Protein AF-A0A194XSL0-F1 (afdb_monomer)

Radius of gyration: 31.59 Å; Cα contacts (8 Å, |Δi|>4): 850; chains: 1; bounding box: 76×61×97 Å

Sequence (597 aa):
MVKGILQARKWPVASLNDVREFFGLKRYEKMEEVNSDPEIADLLRKLYHDPDMIELYPGLLVEDPKPAMSPGHGACLNFTLGRAVLSDAITLVRSDRFSTIDYTPATLTNWGFDEIRADPKTLGGSMFYKLIQRVPGWFQFNSIHVMQPFYTKNTNEKIAKDLGTLPLYTTADPAPPSAPIPVTKNTTVRSIFKDPAHFAETVGFILAGLFPIEKRDFSAYMLAGDSALQTAQRNLVGDILYGSDELKTTLTSFLTTYGSECLIGETLSMANNLDQIDIMRDLVQTLSPNSLSTHVVKTDFACHSFAIPVSTRLIADLWNLDMQTPENPDGAISMIDIRTALTNLRAGLFASADTATIWNHRRLAQEGATLLTETTDIQVNNVLRDNYHVGWTESLVRPFSGEVSDLCWINAVGAISVTEGAFGEILHFFLQPENAQYWANAQDLAAAKNPESDKTIREYVLEAQRLTTSFSLPRACIADVTIDGQCFKRGDTLLLLLGPASRDADFVPEPMAFKPGRPKEAYAQFGWGAHECLGREIAIMFCVELIKLVAGLKNLRPAPGDMGEFKSIVVGQQKNCLSEDWSKLTLDPTNDLEIAL

Solvent-accessible surface area (backbone atoms only — not comparable to full-atom values): 32974 Å² total; per-residue (Å²): 109,69,70,57,55,59,46,38,67,72,63,71,54,60,27,36,32,55,54,21,45,74,74,72,42,81,62,54,89,43,47,57,71,41,19,77,52,68,70,59,19,52,50,44,51,74,78,27,91,45,51,69,64,31,46,32,73,67,36,67,73,57,36,45,54,44,79,80,49,87,90,58,92,66,76,41,47,24,68,63,61,44,51,52,54,51,51,49,52,51,47,50,52,71,68,32,53,64,72,67,69,49,67,37,44,88,74,44,36,63,67,50,42,59,72,71,55,66,43,62,88,45,80,74,32,55,61,48,49,61,51,52,38,74,47,74,47,35,50,63,62,41,30,45,50,55,56,46,68,91,49,55,58,71,54,40,52,49,51,26,51,76,69,70,47,42,62,74,38,42,87,71,75,75,47,81,57,80,75,59,46,77,40,40,51,41,71,51,50,56,50,46,50,71,31,61,84,35,32,34,64,47,54,26,62,44,56,41,62,58,34,50,82,80,57,62,83,50,69,62,40,45,62,27,43,88,50,73,58,10,52,52,46,44,48,52,56,47,46,62,60,63,68,48,76,57,50,61,55,53,49,54,51,45,50,53,51,54,36,49,51,37,44,59,70,42,46,43,76,68,57,98,97,40,73,48,67,43,61,59,56,70,60,55,66,74,69,59,94,62,60,90,76,48,95,73,76,88,63,78,68,72,54,56,20,29,39,57,50,46,51,48,50,52,40,29,66,69,39,53,44,37,47,39,40,95,92,34,76,82,31,80,37,47,62,67,56,51,49,51,23,40,52,28,32,38,29,39,62,64,41,75,75,17,46,49,51,37,54,60,29,33,52,43,14,44,55,21,49,50,53,48,31,64,41,15,42,55,49,56,47,48,43,70,70,66,70,50,86,64,68,61,55,55,73,57,41,72,82,38,81,87,50,40,35,53,53,25,53,57,55,35,34,72,49,56,48,56,45,50,27,48,35,48,48,34,50,54,53,33,70,34,82,93,29,41,68,60,35,54,50,46,27,54,33,46,71,63,75,42,75,70,33,53,52,51,45,45,24,43,49,54,36,40,37,37,72,59,40,60,52,66,47,71,32,36,26,70,36,68,47,71,53,96,86,46,78,46,45,56,75,40,41,34,32,36,31,22,19,52,26,25,39,24,64,94,80,26,77,67,39,87,57,90,54,59,72,64,61,77,84,48,52,31,82,42,57,51,65,91,70,32,48,87,57,48,67,59,46,50,49,52,38,40,47,54,49,38,56,57,40,69,45,84,86,73,70,72,50,81,65,77,82,38,57,86,51,64,50,71,60,91,93,42,55,30,26,41,45,96,84,67,83,42,31,14,84,38,66,45,46,69,40,53,38,74,131

Structure (mmCIF, N/CA/C/O backbone):
data_AF-A0A194XSL0-F1
#
_entry.id   AF-A0A194XSL0-F1
#
loop_
_atom_site.group_PDB
_atom_site.id
_atom_site.type_symbol
_atom_site.label_atom_id
_atom_site.label_alt_id
_atom_site.label_comp_id
_atom_site.label_asym_id
_atom_site.label_entity_id
_atom_site.label_seq_id
_atom_site.pdbx_PDB_ins_code
_atom_site.Cartn_x
_atom_site.Cartn_y
_atom_site.Cartn_z
_atom_site.occupancy
_atom_site.B_iso_or_equiv
_atom_site.auth_seq_id
_atom_site.auth_comp_id
_atom_site.auth_asym_id
_atom_site.auth_atom_id
_atom_site.pdbx_PDB_model_num
ATOM 1 N N . MET A 1 1 ? 25.928 1.745 -58.690 1.00 55.47 1 MET A N 1
ATOM 2 C CA . MET A 1 1 ? 27.142 2.559 -58.456 1.00 55.47 1 MET A CA 1
ATOM 3 C C . MET A 1 1 ? 27.356 3.632 -59.535 1.00 55.47 1 MET A C 1
ATOM 5 O O . MET A 1 1 ? 27.179 4.800 -59.224 1.00 55.47 1 MET A O 1
ATOM 9 N N . VAL A 1 2 ? 27.603 3.285 -60.810 1.00 66.06 2 VAL A N 1
ATOM 10 C CA . VAL A 1 2 ? 27.949 4.254 -61.889 1.00 66.06 2 VAL A CA 1
ATOM 11 C C . VAL A 1 2 ? 26.926 5.385 -62.109 1.00 66.06 2 VAL A C 1
ATOM 13 O O . VAL A 1 2 ? 27.317 6.540 -62.239 1.00 66.06 2 VAL A O 1
ATOM 16 N N . LYS A 1 3 ? 25.611 5.108 -62.100 1.00 69.31 3 LYS A N 1
ATOM 17 C CA . LYS A 1 3 ? 24.584 6.170 -62.210 1.00 69.31 3 LYS A CA 1
ATOM 18 C C . LYS A 1 3 ? 24.645 7.182 -61.055 1.00 69.31 3 LYS A C 1
ATOM 20 O O . LYS A 1 3 ? 24.447 8.366 -61.294 1.00 69.31 3 LYS A O 1
ATOM 25 N N . GLY A 1 4 ? 24.950 6.723 -59.838 1.00 65.94 4 GLY A N 1
ATOM 26 C CA . GLY A 1 4 ? 25.113 7.584 -58.663 1.00 65.94 4 GLY A CA 1
ATOM 27 C C . GLY A 1 4 ? 26.354 8.469 -58.769 1.00 65.94 4 GLY A C 1
ATOM 28 O O . GLY A 1 4 ? 26.262 9.663 -58.521 1.00 65.94 4 GLY A O 1
ATOM 29 N N . ILE A 1 5 ? 27.469 7.911 -59.251 1.00 68.75 5 ILE A N 1
ATOM 30 C CA . ILE A 1 5 ? 28.709 8.649 -59.550 1.00 68.75 5 ILE A CA 1
ATOM 31 C C . ILE A 1 5 ? 28.450 9.763 -60.575 1.00 68.75 5 ILE A C 1
ATOM 33 O O . ILE A 1 5 ? 28.768 10.927 -60.343 1.00 68.75 5 ILE A O 1
ATOM 37 N N . LEU A 1 6 ? 27.811 9.427 -61.701 1.00 78.06 6 LEU A N 1
ATOM 38 C CA . LEU A 1 6 ? 27.491 10.404 -62.746 1.00 78.06 6 LEU A CA 1
ATOM 39 C C . LEU A 1 6 ? 26.524 11.489 -62.255 1.00 78.06 6 LEU A C 1
ATOM 41 O O . LEU A 1 6 ? 26.623 12.632 -62.696 1.00 78.06 6 LEU A O 1
ATOM 45 N N . GLN A 1 7 ? 25.596 11.150 -61.358 1.00 76.88 7 GLN A N 1
ATOM 46 C CA . GLN A 1 7 ? 24.665 12.112 -60.777 1.00 76.88 7 GLN A CA 1
ATOM 47 C C . GLN A 1 7 ? 25.346 13.031 -59.754 1.00 76.88 7 GLN A C 1
ATOM 49 O O . GLN A 1 7 ? 25.138 14.239 -59.810 1.00 76.88 7 GLN A O 1
ATOM 54 N N . ALA A 1 8 ? 26.199 12.490 -58.879 1.00 76.56 8 ALA A N 1
ATOM 55 C CA . ALA A 1 8 ? 26.961 13.261 -57.897 1.00 76.56 8 ALA A CA 1
ATOM 56 C C . ALA A 1 8 ? 27.855 14.313 -58.572 1.00 76.56 8 ALA A C 1
ATOM 58 O O . ALA A 1 8 ? 27.859 15.473 -58.167 1.00 76.56 8 ALA A O 1
ATOM 59 N N . ARG A 1 9 ? 28.515 13.937 -59.677 1.00 79.94 9 ARG A N 1
ATOM 60 C CA . ARG A 1 9 ? 29.318 14.854 -60.505 1.00 79.94 9 ARG A CA 1
ATOM 61 C C . ARG A 1 9 ? 28.490 15.958 -61.169 1.00 79.94 9 ARG A C 1
ATOM 63 O O . ARG A 1 9 ? 28.987 17.062 -61.350 1.00 79.94 9 ARG A O 1
ATOM 70 N N . LYS A 1 10 ? 27.237 15.673 -61.547 1.00 85.56 10 LYS A N 1
ATOM 71 C CA . LYS A 1 10 ? 26.308 16.677 -62.103 1.00 85.56 10 LYS A CA 1
ATOM 72 C C . LYS A 1 10 ? 25.763 17.639 -61.047 1.00 85.56 10 LYS A C 1
ATOM 74 O O . LYS A 1 10 ? 25.388 18.750 -61.403 1.00 85.56 10 LYS A O 1
ATOM 79 N N . TRP A 1 11 ? 25.653 17.195 -59.796 1.00 83.31 11 TRP A N 1
ATOM 80 C CA . TRP A 1 11 ? 25.104 17.949 -58.660 1.00 83.31 11 TRP A CA 1
ATOM 81 C C . TRP A 1 11 ? 26.171 18.612 -57.779 1.00 83.31 11 TRP A C 1
ATOM 83 O O . TRP A 1 11 ? 25.864 19.022 -56.664 1.00 83.31 11 TRP A O 1
ATOM 93 N N . PRO A 1 12 ? 27.372 18.828 -58.331 1.00 82.19 12 PRO A N 1
ATOM 94 C CA . PRO A 1 12 ? 28.637 18.999 -57.593 1.00 82.19 12 PRO A CA 1
ATOM 95 C C . PRO A 1 12 ? 28.591 18.598 -56.107 1.00 82.19 12 PRO A C 1
ATOM 97 O O . PRO A 1 12 ? 28.786 19.422 -55.217 1.00 82.19 12 PRO A O 1
ATOM 100 N N . VAL A 1 13 ? 28.287 17.327 -55.831 1.00 84.88 13 VAL A N 1
ATOM 101 C CA . VAL A 1 13 ? 28.212 16.832 -54.448 1.00 84.88 13 VAL A CA 1
ATOM 102 C C . VAL A 1 13 ? 29.624 16.733 -53.868 1.00 84.88 13 VAL A C 1
ATOM 104 O O . VAL A 1 13 ? 30.552 16.342 -54.574 1.00 84.88 13 VAL A O 1
ATOM 107 N N . ALA A 1 14 ? 29.764 17.062 -52.583 1.00 90.19 14 ALA A N 1
ATOM 108 C CA . ALA A 1 14 ? 31.002 16.929 -51.820 1.00 90.19 14 ALA A CA 1
ATOM 109 C C . ALA A 1 14 ? 31.609 15.509 -51.906 1.00 90.19 14 ALA A C 1
ATOM 111 O O . ALA A 1 14 ? 30.884 14.521 -52.090 1.00 90.19 14 ALA A O 1
ATOM 112 N N . SER A 1 15 ? 32.932 15.398 -51.753 1.00 92.69 15 SER A N 1
ATOM 113 C CA . SER A 1 15 ? 33.601 14.097 -51.617 1.00 92.69 15 SER A CA 1
ATOM 114 C C . SER A 1 15 ? 33.305 13.457 -50.254 1.00 92.69 15 SER A C 1
ATOM 116 O O . SER A 1 15 ? 32.777 14.100 -49.339 1.00 92.69 15 SER A O 1
ATOM 118 N N . LEU A 1 16 ? 33.664 12.181 -50.092 1.00 94.19 16 LEU A N 1
ATOM 119 C CA . LEU A 1 16 ? 33.606 11.516 -48.790 1.00 94.19 16 LEU A CA 1
ATOM 120 C C . LEU A 1 16 ? 34.434 12.280 -47.739 1.00 94.19 16 LEU A C 1
ATOM 122 O O . LEU A 1 16 ? 33.944 12.522 -46.637 1.00 94.19 16 LEU A O 1
ATOM 126 N N . ASN A 1 17 ? 35.658 12.695 -48.080 1.00 95.62 17 ASN A N 1
ATOM 127 C CA . ASN A 1 17 ? 36.547 13.390 -47.148 1.00 95.62 17 ASN A CA 1
ATOM 128 C C . ASN A 1 17 ? 36.069 14.804 -46.796 1.00 95.62 17 ASN A C 1
ATOM 130 O O . ASN A 1 17 ? 36.204 15.203 -45.641 1.00 95.62 17 ASN A O 1
ATOM 134 N N . ASP A 1 18 ? 35.434 15.519 -47.726 1.00 94.25 18 ASP A N 1
ATOM 135 C CA . ASP A 1 18 ? 34.852 16.837 -47.436 1.00 94.25 18 ASP 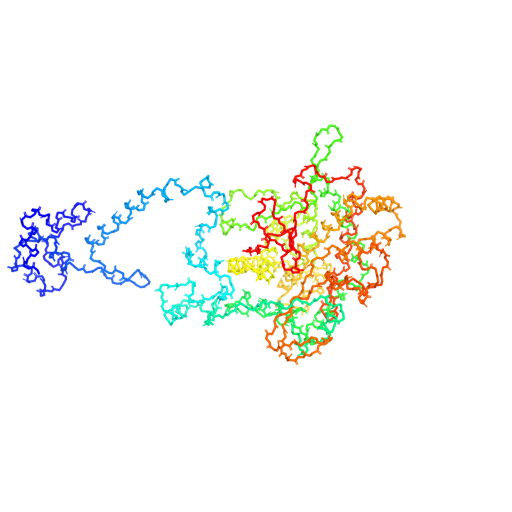A CA 1
ATOM 136 C C . ASP A 1 18 ? 33.716 16.736 -46.409 1.00 94.25 18 ASP A C 1
ATOM 138 O O . ASP A 1 18 ? 33.627 17.543 -45.485 1.00 94.25 18 ASP A O 1
ATOM 142 N N . VAL A 1 19 ? 32.863 15.710 -46.522 1.00 93.50 19 VAL A N 1
ATOM 143 C CA . VAL A 1 19 ? 31.794 15.465 -45.540 1.00 93.50 19 VAL A CA 1
ATOM 144 C C . VAL A 1 19 ? 32.367 15.030 -44.193 1.00 93.50 19 VAL A C 1
ATOM 146 O O . VAL A 1 19 ? 31.884 15.466 -43.147 1.00 93.50 19 VAL A O 1
ATOM 149 N N . ARG A 1 20 ? 33.411 14.195 -44.192 1.00 94.75 20 ARG A N 1
ATOM 150 C CA . ARG A 1 20 ? 34.103 13.798 -42.959 1.00 94.75 20 ARG A CA 1
ATOM 151 C C . ARG A 1 20 ? 34.674 15.004 -42.230 1.00 94.75 20 ARG A C 1
ATOM 153 O O . ARG A 1 20 ? 34.388 15.172 -41.047 1.00 94.75 20 ARG A O 1
ATOM 160 N N . GLU A 1 21 ? 35.407 15.857 -42.937 1.00 95.12 21 GLU A N 1
ATOM 161 C CA . GLU A 1 21 ? 35.976 17.083 -42.381 1.00 95.12 21 GLU A CA 1
ATOM 162 C C . GLU A 1 21 ? 34.888 18.020 -41.847 1.00 95.12 21 GLU A C 1
ATOM 164 O O . GLU A 1 21 ? 34.996 18.488 -40.714 1.00 95.12 21 GLU A O 1
ATOM 169 N N . PHE A 1 22 ? 33.798 18.217 -42.597 1.00 93.06 22 PHE A N 1
ATOM 170 C CA . PHE A 1 22 ? 32.654 19.019 -42.153 1.00 93.06 22 PHE A CA 1
ATOM 171 C C . PHE A 1 22 ? 32.089 18.547 -40.802 1.00 93.06 22 PHE A C 1
ATOM 173 O O . PHE A 1 22 ? 31.761 19.362 -39.941 1.00 93.06 22 PHE A O 1
ATOM 180 N N . PHE A 1 23 ? 32.018 17.232 -40.578 1.00 91.94 23 PHE A N 1
ATOM 181 C CA . PHE A 1 23 ? 31.560 16.649 -39.312 1.00 91.94 23 PHE A CA 1
ATOM 182 C C . PHE A 1 23 ? 32.660 16.494 -38.240 1.00 91.94 23 PHE A C 1
ATOM 184 O O . PHE A 1 23 ? 32.401 15.911 -37.175 1.00 91.94 23 PHE A O 1
ATOM 191 N N . GLY A 1 24 ? 33.868 17.011 -38.491 1.00 92.69 24 GLY A N 1
ATOM 192 C CA . GLY A 1 24 ? 35.023 16.937 -37.592 1.00 92.69 24 GLY A CA 1
ATOM 193 C C . GLY A 1 24 ? 35.661 15.547 -37.498 1.00 92.69 24 GLY A C 1
ATOM 194 O O . GLY A 1 24 ? 36.322 15.238 -36.508 1.00 92.69 24 GLY A O 1
ATOM 195 N N . LEU A 1 25 ? 35.427 14.681 -38.484 1.00 94.19 25 LEU A N 1
ATOM 196 C CA . LEU A 1 25 ? 36.061 13.369 -38.595 1.00 94.19 25 LEU A CA 1
ATOM 197 C C . LEU A 1 25 ? 37.416 13.485 -39.307 1.00 94.19 25 LEU A C 1
ATOM 199 O O . LEU A 1 25 ? 37.622 14.358 -40.149 1.00 94.19 25 LEU A O 1
ATOM 203 N N . LYS A 1 26 ? 38.334 12.557 -39.006 1.00 95.25 26 LYS A N 1
ATOM 204 C CA . LYS A 1 26 ? 39.636 12.469 -39.685 1.00 95.25 26 LYS A CA 1
ATOM 205 C C . LYS A 1 26 ? 39.423 12.232 -41.186 1.00 95.25 26 LYS A C 1
ATOM 207 O O . LYS A 1 26 ? 38.754 11.260 -41.551 1.00 95.25 26 LYS A O 1
ATOM 212 N N . ARG A 1 27 ? 40.026 13.062 -42.044 1.00 96.50 27 ARG A N 1
ATOM 213 C CA . ARG A 1 27 ? 40.153 12.759 -43.480 1.00 96.50 27 ARG A CA 1
ATOM 214 C C . ARG A 1 27 ? 40.929 11.453 -43.652 1.00 96.50 27 ARG A C 1
ATOM 216 O O . ARG A 1 27 ? 41.859 11.173 -42.897 1.00 96.50 27 ARG A O 1
ATOM 223 N N . TYR A 1 28 ? 40.521 10.642 -44.613 1.00 96.81 28 TYR A N 1
ATOM 224 C CA . TYR A 1 28 ? 41.255 9.442 -44.973 1.00 96.81 28 TYR A CA 1
ATOM 225 C C . TYR A 1 28 ? 42.454 9.797 -45.833 1.00 96.81 28 TYR A C 1
ATOM 227 O O . TYR A 1 28 ? 42.310 10.500 -46.828 1.00 96.81 28 TYR A O 1
ATOM 235 N N . GLU A 1 29 ? 43.620 9.284 -45.455 1.00 96.12 29 GLU A N 1
ATOM 236 C CA . GLU A 1 29 ? 44.873 9.516 -46.184 1.00 96.12 29 GLU A CA 1
ATOM 237 C C . GLU A 1 29 ? 45.229 8.339 -47.103 1.00 96.12 29 GLU A C 1
ATOM 239 O O . GLU A 1 29 ? 46.071 8.463 -47.990 1.00 96.12 29 GLU A O 1
ATOM 244 N N . LYS A 1 30 ? 44.604 7.173 -46.888 1.00 95.62 30 LYS A N 1
ATOM 245 C CA . LYS A 1 30 ? 44.859 5.935 -47.640 1.00 95.62 30 LYS A CA 1
ATOM 246 C C . LYS A 1 30 ? 43.563 5.166 -47.886 1.00 95.62 30 LYS A C 1
ATOM 248 O O . LYS A 1 30 ? 42.629 5.266 -47.093 1.00 95.62 30 LYS A O 1
ATOM 253 N N . MET A 1 31 ? 43.525 4.358 -48.949 1.00 95.06 31 MET A N 1
ATOM 254 C CA . MET A 1 31 ? 42.348 3.540 -49.295 1.00 95.06 31 MET A CA 1
ATOM 255 C C . MET A 1 31 ? 42.035 2.494 -48.220 1.00 95.06 31 MET A C 1
ATOM 257 O O . MET A 1 31 ? 40.873 2.219 -47.950 1.00 95.06 31 MET A O 1
ATOM 261 N N . GLU A 1 32 ? 43.067 1.981 -47.558 1.00 95.06 32 GLU A N 1
ATOM 262 C CA . GLU A 1 32 ? 42.975 1.021 -46.456 1.00 95.06 32 GLU A CA 1
ATOM 263 C C . GLU A 1 32 ? 42.352 1.619 -45.188 1.00 95.06 32 GLU A C 1
ATOM 265 O O . GLU A 1 32 ? 41.888 0.884 -44.323 1.00 95.06 32 GLU A O 1
ATOM 270 N N . GLU A 1 33 ? 42.347 2.951 -45.049 1.00 94.50 33 GLU A N 1
ATOM 271 C CA . GLU A 1 33 ? 41.615 3.606 -43.960 1.00 94.50 33 GLU A CA 1
ATOM 272 C C . GLU A 1 33 ? 40.117 3.723 -44.280 1.00 94.50 33 GLU A C 1
ATOM 274 O O . GLU A 1 33 ? 39.304 3.798 -43.358 1.00 94.50 33 GLU A O 1
ATOM 279 N N . VAL A 1 34 ? 39.752 3.733 -45.570 1.00 94.88 34 VAL A N 1
ATOM 280 C CA . VAL A 1 34 ? 38.354 3.737 -46.024 1.00 94.88 34 VAL A CA 1
ATOM 281 C C . VAL A 1 34 ? 37.739 2.357 -45.809 1.00 94.88 34 VAL A C 1
ATOM 283 O O . VAL A 1 34 ? 36.650 2.269 -45.249 1.00 94.88 34 VAL A O 1
ATOM 286 N N . ASN A 1 35 ? 38.429 1.293 -46.231 1.00 95.44 35 ASN A N 1
ATOM 287 C CA . ASN A 1 35 ? 38.009 -0.088 -46.014 1.00 95.44 35 ASN A CA 1
ATOM 288 C C . ASN A 1 35 ? 39.221 -0.991 -45.753 1.00 95.44 35 ASN A C 1
ATOM 290 O O . ASN A 1 35 ? 40.193 -0.959 -46.510 1.00 95.44 35 ASN A O 1
ATOM 294 N N . SER A 1 36 ? 39.155 -1.794 -44.695 1.00 94.50 36 SER A N 1
ATOM 295 C CA . SER A 1 36 ? 40.239 -2.686 -44.276 1.00 94.50 36 SER A CA 1
ATOM 296 C C . SER A 1 36 ? 40.377 -3.952 -45.129 1.00 94.50 36 SER A C 1
ATOM 298 O O . SER A 1 36 ? 41.415 -4.613 -45.044 1.00 94.50 36 SER A O 1
ATOM 300 N N . ASP A 1 37 ? 39.390 -4.286 -45.968 1.00 95.69 37 ASP A N 1
ATOM 301 C CA . ASP A 1 37 ? 39.471 -5.369 -46.951 1.00 95.69 37 ASP A CA 1
ATOM 302 C C . ASP A 1 37 ? 40.433 -4.984 -48.097 1.00 95.69 37 ASP A C 1
ATOM 304 O O . ASP A 1 37 ? 40.153 -4.046 -48.860 1.00 95.69 37 ASP A O 1
ATOM 308 N N . PRO A 1 38 ? 41.556 -5.714 -48.273 1.00 95.44 38 PRO A N 1
ATOM 309 C CA . PRO A 1 38 ? 42.532 -5.420 -49.317 1.00 95.44 38 PRO A CA 1
ATOM 310 C C . PRO A 1 38 ? 41.945 -5.432 -50.734 1.00 95.44 38 PRO A C 1
ATOM 312 O O . PRO A 1 38 ? 42.386 -4.651 -51.577 1.00 95.44 38 PRO A O 1
ATOM 315 N N . GLU A 1 39 ? 40.945 -6.277 -51.014 1.00 96.19 39 GLU A N 1
ATOM 316 C CA . GLU A 1 39 ? 40.326 -6.343 -52.341 1.00 96.19 39 GLU A CA 1
ATOM 317 C C . GLU A 1 39 ? 39.527 -5.070 -52.646 1.00 96.19 39 GLU A C 1
ATOM 319 O O . GLU A 1 39 ? 39.600 -4.529 -53.756 1.00 96.19 39 GLU A O 1
ATOM 324 N N . ILE A 1 40 ? 38.799 -4.551 -51.653 1.00 94.00 40 ILE A N 1
ATOM 325 C CA . ILE A 1 40 ? 38.014 -3.318 -51.779 1.00 94.00 40 ILE A CA 1
ATOM 326 C C . ILE A 1 40 ? 38.946 -2.108 -51.892 1.00 94.00 40 ILE A C 1
ATOM 328 O O . ILE A 1 40 ? 38.751 -1.272 -52.780 1.00 94.00 40 ILE A O 1
ATOM 332 N N . ALA A 1 41 ? 39.987 -2.027 -51.059 1.00 93.94 41 ALA A N 1
ATOM 333 C CA . ALA A 1 41 ? 40.977 -0.952 -51.118 1.00 93.94 41 ALA A CA 1
ATOM 334 C C . ALA A 1 41 ? 41.703 -0.902 -52.480 1.00 93.94 41 ALA A C 1
ATOM 336 O O . ALA A 1 41 ? 41.889 0.177 -53.055 1.00 93.94 41 ALA A O 1
ATOM 337 N N . ASP A 1 42 ? 42.048 -2.061 -53.052 1.00 94.38 42 ASP A N 1
ATOM 338 C CA . ASP A 1 42 ? 42.657 -2.162 -54.383 1.00 94.38 42 ASP A CA 1
ATOM 339 C C . ASP A 1 42 ? 41.708 -1.730 -55.507 1.00 94.38 42 ASP A C 1
ATOM 341 O O . ASP A 1 42 ? 42.133 -1.079 -56.470 1.00 94.38 42 ASP A O 1
ATOM 345 N N . LEU A 1 43 ? 40.422 -2.077 -55.410 1.00 93.38 43 LEU A N 1
ATOM 346 C CA . LEU A 1 43 ? 39.401 -1.612 -56.352 1.00 93.38 43 LEU A CA 1
ATOM 347 C C . LEU A 1 43 ? 39.211 -0.097 -56.264 1.00 93.38 43 LEU A C 1
ATOM 349 O O . LEU A 1 43 ? 39.151 0.564 -57.303 1.00 93.38 43 LEU A O 1
ATOM 353 N N . LEU A 1 44 ? 39.180 0.460 -55.051 1.00 91.94 44 LEU A N 1
ATOM 354 C CA . LEU A 1 44 ? 39.123 1.904 -54.849 1.00 91.94 44 LEU A CA 1
ATOM 355 C C . LEU A 1 44 ? 40.324 2.595 -55.480 1.00 91.94 44 LEU A C 1
ATOM 357 O O . LEU A 1 44 ? 40.110 3.544 -56.218 1.00 91.94 44 LEU A O 1
ATOM 361 N N . ARG A 1 45 ? 41.546 2.070 -55.329 1.00 91.81 45 ARG A N 1
ATOM 362 C CA . ARG A 1 45 ? 42.756 2.633 -55.960 1.00 91.81 45 ARG A CA 1
ATOM 363 C C . ARG A 1 45 ? 42.716 2.632 -57.492 1.00 91.81 45 ARG A C 1
ATOM 365 O O . ARG A 1 45 ? 43.292 3.506 -58.138 1.00 91.81 45 ARG A O 1
ATOM 372 N N . LYS A 1 46 ? 42.061 1.633 -58.093 1.00 92.12 46 LYS A N 1
ATOM 373 C CA . LYS A 1 46 ? 41.882 1.547 -59.555 1.00 92.12 46 LYS A CA 1
ATOM 374 C C . LYS A 1 46 ? 40.842 2.541 -60.071 1.00 92.12 46 LYS A C 1
ATOM 376 O O . LYS A 1 46 ? 40.963 3.002 -61.202 1.00 92.12 46 LYS A O 1
ATOM 381 N N . LEU A 1 47 ? 39.813 2.830 -59.274 1.00 90.25 47 LEU A N 1
ATOM 382 C CA . LEU A 1 47 ? 38.706 3.722 -59.641 1.00 90.25 47 LEU A CA 1
ATOM 383 C C . LEU A 1 47 ? 38.974 5.188 -59.271 1.00 90.25 47 LEU A C 1
ATOM 385 O O . LEU A 1 47 ? 38.568 6.095 -59.997 1.00 90.25 47 LEU A O 1
ATOM 389 N N . TYR A 1 48 ? 39.666 5.398 -58.158 1.00 89.25 48 TYR A N 1
ATOM 390 C CA . TYR A 1 48 ? 39.992 6.668 -57.531 1.00 89.25 48 TYR A CA 1
ATOM 391 C C . TYR A 1 48 ? 41.489 6.664 -57.229 1.00 89.25 48 TYR A C 1
ATOM 393 O O . TYR A 1 48 ? 41.986 5.799 -56.519 1.00 89.25 48 TYR A O 1
ATOM 401 N N . HIS A 1 49 ? 42.240 7.615 -57.778 1.00 87.00 49 HIS A N 1
ATOM 402 C CA . HIS A 1 49 ? 43.688 7.670 -57.545 1.00 87.00 49 HIS A CA 1
ATOM 403 C C . HIS A 1 49 ? 44.052 8.124 -56.123 1.00 87.00 49 HIS A C 1
ATOM 405 O O . HIS A 1 49 ? 45.141 7.810 -55.653 1.00 87.00 49 HIS A O 1
ATOM 411 N N . ASP A 1 50 ? 43.141 8.833 -55.452 1.00 93.38 50 ASP A N 1
ATOM 412 C CA . ASP A 1 50 ? 43.323 9.430 -54.130 1.00 93.38 50 ASP A CA 1
ATOM 413 C C . ASP A 1 50 ? 42.001 9.352 -53.332 1.00 93.38 50 ASP A C 1
ATOM 415 O O . ASP A 1 50 ? 40.937 9.494 -53.951 1.00 93.38 50 ASP A O 1
ATOM 419 N N . PRO A 1 51 ? 42.017 9.109 -52.003 1.00 93.75 51 PRO A N 1
ATOM 420 C CA . PRO A 1 51 ? 40.806 9.106 -51.176 1.00 93.75 51 PRO A CA 1
ATOM 421 C C . PRO A 1 51 ? 39.957 10.385 -51.270 1.00 93.75 51 PRO A C 1
ATOM 423 O O . PRO A 1 51 ? 38.731 10.298 -51.176 1.00 93.75 51 PRO A O 1
ATOM 426 N N . ASP A 1 52 ? 40.562 11.549 -51.534 1.00 94.25 52 ASP A N 1
ATOM 427 C CA . ASP A 1 52 ? 39.846 12.819 -51.735 1.00 94.25 52 ASP A CA 1
ATOM 428 C C . ASP A 1 52 ? 38.963 12.820 -52.995 1.00 94.25 52 ASP A C 1
ATOM 430 O O . ASP A 1 52 ? 38.044 13.629 -53.123 1.00 94.25 52 ASP A O 1
ATOM 434 N N . MET A 1 53 ? 39.199 11.890 -53.923 1.00 92.12 53 MET A N 1
ATOM 435 C CA . MET A 1 53 ? 38.426 11.759 -55.161 1.00 92.12 53 MET A CA 1
ATOM 436 C C . MET A 1 53 ? 37.194 10.858 -55.007 1.00 92.12 53 MET A C 1
ATOM 438 O O . MET A 1 53 ? 36.394 10.763 -55.942 1.00 92.12 53 MET A O 1
ATOM 442 N N . ILE A 1 54 ? 37.037 10.172 -53.869 1.00 92.56 54 ILE A N 1
ATOM 443 C CA . ILE A 1 54 ? 35.912 9.262 -53.632 1.00 92.56 54 ILE A CA 1
ATOM 444 C C . ILE A 1 54 ? 34.632 10.087 -53.477 1.00 92.56 54 ILE A C 1
ATOM 446 O O . ILE A 1 54 ? 34.487 10.869 -52.533 1.00 92.56 54 ILE A O 1
ATOM 450 N N . GLU A 1 55 ? 33.668 9.903 -54.384 1.00 91.19 55 GLU A N 1
ATOM 451 C CA . GLU A 1 55 ? 32.378 10.580 -54.252 1.00 91.19 55 GLU A CA 1
ATOM 452 C C . GLU A 1 55 ? 31.613 10.069 -53.022 1.00 91.19 55 GLU A C 1
ATOM 454 O O . GLU A 1 55 ? 31.670 8.885 -52.681 1.00 91.19 55 GLU A O 1
ATOM 459 N N . LEU A 1 56 ? 30.831 10.953 -52.394 1.00 89.44 56 LEU A N 1
ATOM 460 C CA . LEU A 1 56 ? 30.133 10.674 -51.138 1.00 89.44 56 LEU A CA 1
ATOM 461 C C . LEU A 1 56 ? 29.336 9.361 -51.144 1.00 89.44 56 LEU A C 1
ATOM 463 O O . LEU A 1 56 ? 29.530 8.518 -50.278 1.00 89.44 56 LEU A O 1
ATOM 467 N N . TYR A 1 57 ? 28.431 9.166 -52.108 1.00 86.31 57 TYR A N 1
ATOM 468 C CA . TYR A 1 57 ? 27.497 8.034 -52.067 1.00 86.31 57 TYR A CA 1
ATOM 469 C C . TYR A 1 57 ? 28.185 6.662 -52.241 1.00 86.31 57 TYR A C 1
ATOM 471 O O . TYR A 1 57 ? 27.919 5.773 -51.437 1.00 86.31 57 TYR A O 1
ATOM 479 N N . PRO A 1 58 ? 29.085 6.456 -53.228 1.00 88.00 58 PRO A N 1
ATOM 480 C CA . PRO A 1 58 ? 29.951 5.277 -53.261 1.00 88.00 58 PRO A CA 1
ATOM 481 C C . PRO A 1 58 ? 30.792 5.109 -51.996 1.00 88.00 58 PRO A C 1
ATOM 483 O O . PRO A 1 58 ? 30.838 4.003 -51.469 1.00 88.00 58 PRO A O 1
ATOM 486 N N . GLY A 1 59 ? 31.398 6.194 -51.500 1.00 91.25 59 GLY A N 1
ATOM 487 C CA . GLY A 1 59 ? 32.217 6.198 -50.289 1.00 91.25 59 GLY A CA 1
ATOM 488 C C . GLY A 1 59 ? 31.468 5.671 -49.068 1.00 91.25 59 GLY A C 1
ATOM 489 O O . GLY A 1 59 ? 31.945 4.762 -48.404 1.00 91.25 59 GLY A O 1
ATOM 490 N N . LEU A 1 60 ? 30.242 6.145 -48.832 1.00 91.25 60 LEU A N 1
ATOM 491 C CA . LEU A 1 60 ? 29.397 5.681 -47.726 1.00 91.25 60 LEU A CA 1
ATOM 492 C C . LEU A 1 60 ? 28.997 4.201 -47.828 1.00 91.25 60 LEU A C 1
ATOM 494 O O . LEU A 1 60 ? 28.649 3.610 -46.812 1.00 91.25 60 LEU A O 1
ATOM 498 N N . LEU A 1 61 ? 28.983 3.605 -49.023 1.00 89.50 61 LEU A N 1
ATOM 499 C CA . LEU A 1 61 ? 28.642 2.188 -49.198 1.00 89.50 61 LEU A CA 1
ATOM 500 C C . LEU A 1 61 ? 29.837 1.259 -48.966 1.00 89.50 61 LEU A C 1
ATOM 502 O O . LEU A 1 61 ? 29.631 0.092 -48.645 1.00 89.50 61 LEU A O 1
ATOM 506 N N . VAL A 1 62 ? 31.054 1.761 -49.177 1.00 92.25 62 VAL A N 1
ATOM 507 C CA . VAL A 1 62 ? 32.299 0.988 -49.063 1.00 92.25 62 VAL A CA 1
ATOM 508 C C . VAL A 1 62 ? 33.078 1.303 -47.791 1.00 92.25 62 VAL A C 1
ATOM 510 O O . VAL A 1 62 ? 33.976 0.546 -47.463 1.00 92.25 62 VAL A O 1
ATOM 513 N N . GLU A 1 63 ? 32.778 2.391 -47.080 1.00 94.81 63 GLU A N 1
ATOM 514 C CA . GLU A 1 63 ? 33.438 2.718 -45.813 1.00 94.81 63 GLU A CA 1
ATOM 515 C C . GLU A 1 63 ? 33.188 1.622 -44.770 1.00 94.81 63 GLU A C 1
ATOM 517 O O . GLU A 1 63 ? 32.051 1.163 -44.607 1.00 94.81 63 GLU A O 1
ATOM 522 N N . ASP A 1 64 ? 34.240 1.244 -44.043 1.00 93.31 64 ASP A N 1
ATOM 523 C CA . ASP A 1 64 ? 34.169 0.212 -43.015 1.00 93.31 64 ASP A CA 1
ATOM 524 C C . ASP A 1 64 ? 33.065 0.494 -41.983 1.00 93.31 64 ASP A C 1
ATOM 526 O O . ASP A 1 64 ? 32.957 1.609 -41.446 1.00 93.31 64 ASP A O 1
ATOM 530 N N . PRO A 1 65 ? 32.245 -0.519 -41.649 1.00 91.00 65 PRO A N 1
ATOM 531 C CA . PRO A 1 65 ? 31.317 -0.409 -40.542 1.00 91.00 65 PRO A CA 1
ATOM 532 C C . PRO A 1 65 ? 32.085 -0.327 -39.221 1.00 91.00 65 PRO A C 1
ATOM 534 O O . PRO A 1 65 ? 33.176 -0.877 -39.061 1.00 91.00 65 PRO A O 1
ATOM 537 N N . LYS A 1 66 ? 31.483 0.314 -38.217 1.00 88.06 66 LYS A N 1
ATOM 538 C CA . LYS A 1 66 ? 31.990 0.209 -36.843 1.00 88.06 66 LYS A CA 1
ATOM 539 C C . LYS A 1 66 ? 31.971 -1.256 -36.385 1.00 88.06 66 LYS A C 1
ATOM 541 O O . LYS A 1 66 ? 31.041 -1.979 -36.741 1.00 88.06 66 LYS A O 1
ATOM 546 N N . PRO A 1 67 ? 32.928 -1.695 -35.552 1.00 85.69 67 PRO A N 1
ATOM 547 C CA . PRO A 1 67 ? 32.876 -3.031 -34.977 1.00 85.69 67 PRO A CA 1
ATOM 548 C C . PRO A 1 67 ? 31.623 -3.190 -34.107 1.00 85.69 67 PRO A C 1
ATOM 550 O O . PRO A 1 67 ? 31.231 -2.274 -33.378 1.00 85.69 67 PRO A O 1
ATOM 553 N N . ALA A 1 68 ? 31.006 -4.369 -34.167 1.00 83.25 68 ALA A N 1
ATOM 554 C CA . ALA A 1 68 ? 29.883 -4.701 -33.303 1.00 83.25 68 ALA A CA 1
ATOM 555 C C . ALA A 1 68 ? 30.328 -4.755 -31.834 1.00 83.25 68 ALA A C 1
ATOM 557 O O . ALA A 1 68 ? 31.341 -5.370 -31.506 1.00 83.25 68 ALA A O 1
ATOM 558 N N . MET A 1 69 ? 29.546 -4.139 -30.944 1.00 75.62 69 MET A N 1
ATOM 559 C CA . MET A 1 69 ? 29.750 -4.193 -29.493 1.00 75.62 69 MET A CA 1
ATOM 560 C C . MET A 1 69 ? 28.564 -4.889 -28.826 1.00 75.62 69 MET A C 1
ATOM 562 O O . MET A 1 69 ? 27.416 -4.628 -29.188 1.00 75.62 69 MET A O 1
ATOM 566 N N . SER A 1 70 ? 28.841 -5.745 -27.839 1.00 67.06 70 SER A N 1
ATOM 567 C CA . SER A 1 70 ? 27.826 -6.413 -27.022 1.00 67.06 70 SER A CA 1
ATOM 568 C C . SER A 1 70 ? 28.177 -6.272 -25.534 1.00 67.06 70 SER A C 1
ATOM 570 O O . SER A 1 70 ? 29.225 -6.784 -25.135 1.00 67.06 70 SER A O 1
ATOM 572 N N . PRO A 1 71 ? 27.330 -5.616 -24.715 1.00 64.38 71 PRO A N 1
ATOM 573 C CA . PRO A 1 71 ? 26.068 -4.968 -25.092 1.00 64.38 71 PRO A CA 1
ATOM 574 C C . PRO A 1 71 ? 26.290 -3.673 -25.904 1.00 64.38 71 PRO A C 1
ATOM 576 O O . PRO A 1 71 ? 27.258 -2.947 -25.692 1.00 64.38 71 PRO A O 1
ATOM 579 N N . GLY A 1 72 ? 25.393 -3.373 -26.846 1.00 64.25 72 GLY A N 1
ATOM 580 C CA . GLY A 1 72 ? 25.455 -2.181 -27.698 1.00 64.25 72 GLY A CA 1
ATOM 581 C C . GLY A 1 72 ? 24.274 -2.111 -28.670 1.00 64.25 72 GLY A C 1
ATOM 582 O O . GLY A 1 72 ? 23.567 -3.096 -28.857 1.00 64.25 72 GLY A O 1
ATOM 583 N N . HIS A 1 73 ? 24.044 -0.957 -29.307 1.00 62.91 73 HIS A N 1
ATOM 584 C CA . HIS A 1 73 ? 22.864 -0.734 -30.165 1.00 62.91 73 HIS A CA 1
ATOM 585 C C . HIS A 1 73 ? 22.853 -1.544 -31.478 1.00 62.91 73 HIS A C 1
ATOM 587 O O . HIS A 1 73 ? 21.921 -1.413 -32.268 1.00 62.91 73 HIS A O 1
ATOM 593 N N . GLY A 1 74 ? 23.900 -2.330 -31.754 1.00 69.25 74 GLY A N 1
ATOM 594 C CA . GLY A 1 74 ? 24.018 -3.212 -32.920 1.00 69.25 74 GLY A CA 1
ATOM 595 C C . GLY A 1 74 ? 24.082 -2.517 -34.287 1.00 69.25 74 GLY A C 1
ATOM 596 O O . GLY A 1 74 ? 24.516 -3.145 -35.251 1.00 69.25 74 GLY A O 1
ATOM 597 N N . ALA A 1 75 ? 23.703 -1.238 -34.404 1.00 70.19 75 ALA A N 1
ATOM 598 C CA . ALA A 1 75 ? 23.747 -0.515 -35.670 1.00 70.19 75 ALA A CA 1
ATOM 599 C C . ALA A 1 75 ? 25.196 -0.106 -35.981 1.00 70.19 75 ALA A C 1
ATOM 601 O O . ALA A 1 75 ? 25.676 0.980 -35.667 1.00 70.19 75 ALA A O 1
ATOM 602 N N . CYS A 1 76 ? 25.907 -1.032 -36.607 1.00 85.19 76 CYS A N 1
ATOM 603 C CA . CYS A 1 76 ? 27.303 -0.925 -37.009 1.00 85.19 76 CYS A CA 1
ATOM 604 C C . CYS A 1 76 ? 27.461 -0.034 -38.254 1.00 85.19 76 CYS A C 1
ATOM 606 O O . CYS A 1 76 ? 28.056 -0.436 -39.246 1.00 85.19 76 CYS A O 1
ATOM 608 N N . LEU A 1 77 ? 26.880 1.170 -38.239 1.00 88.81 77 LEU A N 1
ATOM 609 C CA . LEU A 1 77 ? 27.045 2.137 -39.326 1.00 88.81 77 LEU A CA 1
ATOM 610 C C . LEU A 1 77 ? 28.519 2.537 -39.432 1.00 88.81 77 LEU A C 1
ATOM 612 O O . LEU A 1 77 ? 29.209 2.624 -38.412 1.00 88.81 77 LEU A O 1
ATOM 616 N N . ASN A 1 78 ? 28.984 2.855 -40.639 1.00 91.56 78 ASN A N 1
ATOM 617 C CA . ASN A 1 78 ? 30.283 3.504 -40.801 1.00 91.56 78 ASN A CA 1
ATOM 618 C C . ASN A 1 78 ? 30.328 4.867 -40.086 1.00 91.56 78 ASN A C 1
ATOM 620 O O . ASN A 1 78 ? 29.299 5.427 -39.676 1.00 91.56 78 ASN A O 1
ATOM 624 N N . PHE A 1 79 ? 31.534 5.385 -39.849 1.00 88.75 79 PHE A N 1
ATOM 625 C CA . PHE A 1 79 ? 31.718 6.579 -39.024 1.00 88.75 79 PHE A CA 1
ATOM 626 C C . PHE A 1 79 ? 31.086 7.817 -39.651 1.00 88.75 79 PHE A C 1
ATOM 628 O O . PHE A 1 79 ? 30.421 8.566 -38.929 1.00 88.75 79 PHE A O 1
ATOM 635 N N . THR A 1 80 ? 31.230 8.001 -40.965 1.00 92.81 80 THR A N 1
ATOM 636 C CA . THR A 1 80 ? 30.666 9.161 -41.668 1.00 92.81 80 THR A CA 1
ATOM 637 C C . THR A 1 80 ? 29.138 9.166 -41.609 1.00 92.81 80 THR A C 1
ATOM 639 O O . THR A 1 80 ? 28.544 10.138 -41.136 1.00 92.81 80 THR A O 1
ATOM 642 N N . LEU A 1 81 ? 28.482 8.064 -41.998 1.00 90.94 81 LEU A N 1
ATOM 643 C CA . LEU A 1 81 ? 27.021 7.946 -41.962 1.00 90.94 81 LEU A CA 1
ATOM 644 C C . LEU A 1 81 ? 26.491 8.039 -40.532 1.00 90.94 81 LEU A C 1
ATOM 646 O O . LEU A 1 81 ? 25.536 8.766 -40.271 1.00 90.94 81 LEU A O 1
ATOM 650 N N . GLY A 1 82 ? 27.126 7.337 -39.591 1.00 89.81 82 GLY A N 1
ATOM 651 C CA . GLY A 1 82 ? 26.714 7.357 -38.193 1.00 89.81 82 GLY A CA 1
ATOM 652 C C . GLY A 1 82 ? 26.781 8.759 -37.588 1.00 89.81 82 GLY A C 1
ATOM 653 O O . GLY A 1 82 ? 25.883 9.143 -36.844 1.00 89.81 82 GLY A O 1
ATOM 654 N N . ARG A 1 83 ? 27.813 9.548 -37.917 1.00 89.81 83 ARG A N 1
ATOM 655 C CA . ARG A 1 83 ? 27.943 10.929 -37.435 1.00 89.81 83 ARG A CA 1
ATOM 656 C C . ARG A 1 83 ? 26.878 11.840 -38.041 1.00 89.81 83 ARG A C 1
ATOM 658 O O . ARG A 1 83 ? 26.300 12.630 -37.299 1.00 89.81 83 ARG A O 1
ATOM 665 N N . ALA A 1 84 ? 26.589 11.699 -39.334 1.00 88.44 84 ALA A N 1
ATOM 666 C CA . ALA A 1 84 ? 25.552 12.474 -40.013 1.00 88.44 84 ALA A CA 1
ATOM 667 C C . ALA A 1 84 ? 24.150 12.167 -39.460 1.00 88.44 84 ALA A C 1
ATOM 669 O O . ALA A 1 84 ? 23.454 13.080 -39.025 1.00 88.44 84 ALA A O 1
ATOM 670 N N . VAL A 1 85 ? 23.776 10.884 -39.387 1.00 89.12 85 VAL A N 1
ATOM 671 C CA . VAL A 1 85 ? 22.474 10.437 -38.860 1.00 89.12 85 VAL A CA 1
ATOM 672 C C . VAL A 1 85 ? 22.281 10.871 -37.406 1.00 89.12 85 VAL A C 1
ATOM 674 O O . VAL A 1 85 ? 21.227 11.391 -37.059 1.00 89.12 85 VAL A O 1
ATOM 677 N N . LEU A 1 86 ? 23.296 10.708 -36.549 1.00 87.62 86 LEU A N 1
ATOM 678 C CA . LEU A 1 86 ? 23.186 11.128 -35.148 1.00 87.62 86 LEU A CA 1
ATOM 679 C C . LEU A 1 86 ? 23.131 12.653 -34.998 1.00 87.62 86 LEU A C 1
ATOM 681 O O . LEU A 1 86 ? 22.426 13.141 -34.122 1.00 87.62 86 LEU A O 1
ATOM 685 N N . SER A 1 87 ? 23.840 13.412 -35.839 1.00 89.25 87 SER A N 1
ATOM 686 C CA . SER A 1 87 ? 23.779 14.882 -35.809 1.00 89.25 87 SER A CA 1
ATOM 687 C C . SER A 1 87 ? 22.398 15.394 -36.221 1.00 89.25 87 SER A C 1
ATOM 689 O O . SER A 1 87 ? 21.873 16.308 -35.584 1.00 89.25 87 SER A O 1
ATOM 691 N N . ASP A 1 88 ? 21.790 14.775 -37.236 1.00 90.69 88 ASP A N 1
ATOM 692 C CA . ASP A 1 88 ? 20.425 15.080 -37.669 1.00 90.69 88 ASP A CA 1
ATOM 693 C C . ASP A 1 88 ? 19.407 14.717 -36.580 1.00 90.69 88 ASP A C 1
ATOM 695 O O . ASP A 1 88 ? 18.629 15.566 -36.154 1.00 90.69 88 ASP A O 1
ATOM 699 N N . ALA A 1 89 ? 19.501 13.512 -36.008 1.00 89.56 89 ALA A N 1
ATOM 700 C CA . ALA A 1 89 ? 18.652 13.093 -34.892 1.00 89.56 89 ALA A CA 1
ATOM 701 C C . ALA A 1 89 ? 18.752 14.043 -33.683 1.00 89.56 89 ALA A C 1
ATOM 703 O O . ALA A 1 89 ? 17.734 14.435 -33.115 1.00 89.56 89 ALA A O 1
ATOM 704 N N . ILE A 1 90 ? 19.966 14.470 -33.310 1.00 88.75 90 ILE A N 1
ATOM 705 C CA . ILE A 1 90 ? 20.174 15.463 -32.243 1.00 88.75 90 ILE A CA 1
ATOM 706 C C . ILE A 1 90 ? 19.524 16.799 -32.611 1.00 88.75 90 ILE A C 1
ATOM 708 O O . ILE A 1 90 ? 18.930 17.445 -31.749 1.00 88.75 90 ILE A O 1
ATOM 712 N N . THR A 1 91 ? 19.633 17.220 -33.870 1.00 91.31 91 THR A N 1
ATOM 713 C CA . THR A 1 91 ? 19.035 18.473 -34.348 1.00 91.31 91 THR A CA 1
ATOM 714 C C . THR A 1 91 ? 17.518 18.419 -34.277 1.00 91.31 91 THR A C 1
ATOM 716 O O . THR A 1 91 ? 16.917 19.365 -33.770 1.00 91.31 91 THR A O 1
ATOM 719 N N . LEU A 1 92 ? 16.915 17.310 -34.714 1.00 91.44 92 LEU A N 1
ATOM 720 C CA . LEU A 1 92 ? 15.478 17.072 -34.632 1.00 91.44 92 LEU A CA 1
ATOM 721 C C . LEU A 1 92 ? 14.996 17.163 -33.185 1.00 91.44 92 LEU A C 1
ATOM 723 O O . LEU A 1 92 ? 14.113 17.962 -32.905 1.00 91.44 92 LEU A O 1
ATOM 727 N N . VAL A 1 93 ? 15.634 16.451 -32.249 1.00 88.06 93 VAL A N 1
ATOM 728 C CA . VAL A 1 93 ? 15.252 16.501 -30.824 1.00 88.06 93 VAL A CA 1
ATOM 729 C C . VAL A 1 93 ? 15.433 17.903 -30.235 1.00 88.06 93 VAL A C 1
ATOM 731 O O . VAL A 1 93 ? 14.578 18.382 -29.498 1.00 88.06 93 VAL A O 1
ATOM 734 N N . ARG A 1 94 ? 16.529 18.595 -30.572 1.00 88.62 94 ARG A N 1
ATOM 735 C CA . ARG A 1 94 ? 16.813 19.952 -30.072 1.00 88.62 94 ARG A CA 1
ATOM 736 C C . ARG A 1 94 ? 15.945 21.041 -30.689 1.00 88.62 94 ARG A C 1
ATOM 738 O O . ARG A 1 94 ? 15.868 22.129 -30.129 1.00 88.62 94 ARG A O 1
ATOM 745 N N . SER A 1 95 ? 15.358 20.777 -31.847 1.00 90.56 95 SER A N 1
ATOM 746 C CA . SER A 1 95 ? 14.475 21.712 -32.547 1.00 90.56 95 SER A CA 1
ATOM 747 C C . SER A 1 95 ? 13.000 21.354 -32.353 1.00 90.56 95 SER A C 1
ATOM 749 O O . SER A 1 95 ? 12.126 22.125 -32.746 1.00 90.56 95 SER A O 1
ATOM 751 N N . ASP A 1 96 ? 12.710 20.205 -31.741 1.00 92.56 96 ASP A N 1
ATOM 752 C CA . ASP A 1 96 ? 11.362 19.792 -31.389 1.00 92.56 96 ASP A CA 1
ATOM 753 C C . ASP A 1 96 ? 10.860 20.626 -30.202 1.00 92.56 96 ASP A C 1
ATOM 755 O O . ASP A 1 96 ? 11.377 20.549 -29.079 1.00 92.56 96 ASP A O 1
ATOM 759 N N . ARG A 1 97 ? 9.824 21.434 -30.451 1.00 91.12 97 ARG A N 1
ATOM 760 C CA . ARG A 1 97 ? 9.206 22.282 -29.423 1.00 91.12 97 ARG A CA 1
ATOM 761 C C . ARG A 1 97 ? 8.662 21.474 -28.243 1.00 91.12 97 ARG A C 1
ATOM 763 O O . ARG A 1 97 ? 8.717 21.961 -27.118 1.00 91.12 97 ARG A O 1
ATOM 770 N N . PHE A 1 98 ? 8.188 20.249 -28.479 1.00 88.50 98 PHE A N 1
ATOM 771 C CA . PHE A 1 98 ? 7.608 19.398 -27.448 1.00 88.50 98 PHE A CA 1
ATOM 772 C C . PHE A 1 98 ? 8.666 18.928 -26.458 1.00 88.50 98 PHE A C 1
ATOM 774 O O . PHE A 1 98 ? 8.370 18.818 -25.277 1.00 88.50 98 PHE A O 1
ATOM 781 N N . SER A 1 99 ? 9.898 18.697 -26.925 1.00 83.25 99 SER A N 1
ATOM 782 C CA . SER A 1 99 ? 11.015 18.249 -26.079 1.00 83.25 99 SER A CA 1
ATOM 783 C C . SER A 1 99 ? 11.783 19.393 -25.412 1.00 83.25 99 SER A C 1
ATOM 785 O O . SER A 1 99 ? 12.498 19.160 -24.441 1.00 83.25 99 SER A O 1
ATOM 787 N N . THR A 1 100 ? 11.678 20.621 -25.930 1.00 86.31 100 THR A N 1
ATOM 788 C CA . THR A 1 100 ? 12.526 21.747 -25.493 1.00 86.31 100 THR A CA 1
ATOM 789 C C . THR A 1 100 ? 11.778 22.882 -24.805 1.00 86.31 100 THR A C 1
ATOM 791 O O . THR A 1 100 ? 12.308 23.457 -23.858 1.00 86.31 100 THR A O 1
ATOM 794 N N . ILE A 1 101 ? 10.569 23.212 -25.261 1.00 86.81 101 ILE A N 1
ATOM 795 C CA . ILE A 1 101 ? 9.782 24.348 -24.761 1.00 86.81 101 ILE A CA 1
ATOM 796 C C . ILE A 1 101 ? 8.589 23.848 -23.947 1.00 86.81 101 ILE A C 1
ATOM 798 O O . ILE A 1 101 ? 8.360 24.316 -22.835 1.00 86.81 101 ILE A O 1
ATOM 802 N N . ASP A 1 102 ? 7.851 22.874 -24.480 1.00 89.38 102 ASP A N 1
ATOM 803 C CA . ASP A 1 102 ? 6.596 22.414 -23.878 1.00 89.38 102 ASP A CA 1
ATOM 804 C C . ASP A 1 102 ? 6.812 21.325 -22.809 1.00 89.38 102 ASP A C 1
ATOM 806 O O . ASP A 1 102 ? 5.886 21.007 -22.065 1.00 89.38 102 ASP A O 1
ATOM 810 N N . TYR A 1 103 ? 8.028 20.781 -22.674 1.00 86.56 103 TYR A N 1
ATOM 811 C CA . TYR A 1 103 ? 8.376 19.760 -21.677 1.00 86.56 103 TYR A CA 1
ATOM 812 C C . TYR A 1 103 ? 8.586 20.364 -20.278 1.00 86.56 103 TYR A C 1
ATOM 814 O O . TYR A 1 103 ? 9.673 20.303 -19.702 1.00 86.56 103 TYR A O 1
ATOM 822 N N . THR A 1 104 ? 7.550 21.000 -19.732 1.00 87.12 104 THR A N 1
ATOM 823 C CA . THR A 1 104 ? 7.587 21.628 -18.405 1.00 87.12 104 THR A CA 1
ATOM 824 C C . THR A 1 104 ? 6.331 21.303 -17.600 1.00 87.12 104 THR A C 1
ATOM 826 O O . THR A 1 104 ? 5.268 21.079 -18.189 1.00 87.12 104 THR A O 1
ATOM 829 N N . PRO A 1 105 ? 6.396 21.352 -16.256 1.00 84.88 105 PRO A N 1
ATOM 830 C CA . PRO A 1 105 ? 5.206 21.193 -15.424 1.00 84.88 105 PRO A CA 1
ATOM 831 C C . PRO A 1 105 ? 4.123 22.250 -15.679 1.00 84.88 105 PRO A C 1
ATOM 833 O O . PRO A 1 105 ? 2.950 21.984 -15.455 1.00 84.88 105 PRO A O 1
ATOM 836 N N . ALA A 1 106 ? 4.478 23.442 -16.171 1.00 87.12 106 ALA A N 1
ATOM 837 C CA . ALA A 1 106 ? 3.494 24.478 -16.487 1.00 87.12 106 ALA A CA 1
ATOM 838 C C . ALA A 1 106 ? 2.594 24.083 -17.670 1.00 87.12 106 ALA A C 1
ATOM 840 O O . ALA A 1 106 ? 1.402 24.377 -17.663 1.00 87.12 106 ALA A O 1
ATOM 841 N N . THR A 1 107 ? 3.158 23.400 -18.669 1.00 89.25 107 THR A N 1
ATOM 842 C CA . THR A 1 107 ? 2.419 22.958 -19.859 1.00 89.25 107 THR A CA 1
ATOM 843 C C . THR A 1 107 ? 1.763 21.594 -19.651 1.00 89.25 107 THR A C 1
ATOM 845 O O . THR A 1 107 ? 0.657 21.363 -20.132 1.00 89.25 107 THR A O 1
ATOM 848 N N . LEU A 1 108 ? 2.435 20.688 -18.934 1.00 84.06 108 LEU A N 1
ATOM 849 C CA . LEU A 1 108 ? 2.008 19.297 -18.761 1.00 84.06 108 LEU A CA 1
ATOM 850 C C . LEU A 1 108 ? 1.299 19.022 -17.435 1.00 84.06 108 LEU A C 1
ATOM 852 O O . LEU A 1 108 ? 0.843 17.900 -17.236 1.00 84.06 108 LEU A O 1
ATOM 856 N N . THR A 1 109 ? 1.181 20.018 -16.551 1.00 83.56 109 THR A N 1
ATOM 857 C CA . THR A 1 109 ? 0.891 19.870 -15.110 1.00 83.56 109 THR A CA 1
ATOM 858 C C . THR A 1 109 ? 2.005 19.121 -14.364 1.00 83.56 109 THR A C 1
ATOM 860 O O . THR A 1 109 ? 2.802 18.406 -14.972 1.00 83.56 109 THR A O 1
ATOM 863 N N . ASN A 1 110 ? 2.079 19.263 -13.035 1.00 75.62 110 ASN A N 1
ATOM 864 C CA . ASN A 1 110 ? 3.003 18.458 -12.223 1.00 75.62 110 ASN A CA 1
ATOM 865 C C . ASN A 1 110 ? 2.728 16.958 -12.412 1.00 75.62 110 ASN A C 1
ATOM 867 O O . ASN A 1 110 ? 3.653 16.202 -12.694 1.00 75.62 110 ASN A O 1
ATOM 871 N N . TRP A 1 111 ? 1.448 16.568 -12.378 1.00 74.50 111 TRP A N 1
ATOM 872 C CA . TRP A 1 111 ? 1.009 15.190 -12.592 1.00 74.50 111 TRP A CA 1
ATOM 873 C C . TRP A 1 111 ? 1.481 14.636 -13.941 1.00 74.50 111 TRP A C 1
ATOM 875 O O . TRP A 1 111 ? 2.175 13.625 -13.990 1.00 74.50 111 TRP A O 1
ATOM 885 N N . GLY A 1 112 ? 1.176 15.328 -15.043 1.00 77.44 112 GLY A N 1
ATOM 886 C CA . GLY A 1 112 ? 1.546 14.854 -16.379 1.00 77.44 112 GLY A CA 1
ATOM 887 C C . GLY A 1 112 ? 3.058 14.839 -16.608 1.00 77.44 112 GLY A C 1
ATOM 888 O O . GLY A 1 112 ? 3.567 13.962 -17.303 1.00 77.44 112 GLY A O 1
ATOM 889 N N . PHE A 1 113 ? 3.795 15.771 -15.996 1.00 81.94 113 PHE A N 1
ATOM 890 C CA . PHE A 1 113 ? 5.255 15.812 -16.067 1.00 81.94 113 PHE A CA 1
ATOM 891 C C . PHE A 1 113 ? 5.920 14.673 -15.278 1.00 81.94 113 PHE A C 1
ATOM 893 O O . PHE A 1 113 ? 6.906 14.097 -15.744 1.00 81.94 113 PHE A O 1
ATOM 900 N N . ASP A 1 114 ? 5.385 14.320 -14.109 1.00 76.81 114 ASP A N 1
ATOM 901 C CA . ASP A 1 114 ? 5.834 13.161 -13.333 1.00 76.81 114 ASP A CA 1
ATOM 902 C C . ASP A 1 114 ? 5.476 11.845 -14.048 1.00 76.81 114 ASP A C 1
ATOM 904 O O . ASP A 1 114 ? 6.310 10.939 -14.151 1.00 76.81 114 ASP A O 1
ATOM 908 N N . GLU A 1 115 ? 4.291 11.780 -14.659 1.00 76.06 115 GLU A N 1
ATOM 909 C CA . GLU A 1 115 ? 3.794 10.613 -15.392 1.00 76.06 115 GLU A CA 1
ATOM 910 C C . GLU A 1 115 ? 4.640 10.254 -16.619 1.00 76.06 115 GLU A C 1
ATOM 912 O O . GLU A 1 115 ? 4.733 9.089 -16.992 1.00 76.06 115 GLU A O 1
ATOM 917 N N . ILE A 1 116 ? 5.333 11.204 -17.244 1.00 79.25 116 ILE A N 1
ATOM 918 C CA . ILE A 1 116 ? 6.221 10.926 -18.389 1.00 79.25 116 ILE A CA 1
ATOM 919 C C . ILE A 1 116 ? 7.706 10.933 -18.019 1.00 79.25 116 ILE A C 1
ATOM 921 O O . ILE A 1 116 ? 8.566 10.744 -18.880 1.00 79.25 116 ILE A O 1
ATOM 925 N N . ARG A 1 117 ? 8.036 11.091 -16.734 1.00 79.88 117 ARG A N 1
ATOM 926 C CA . ARG A 1 117 ? 9.422 11.036 -16.271 1.00 79.88 117 ARG A CA 1
ATOM 927 C C . ARG A 1 117 ? 9.953 9.602 -16.316 1.00 79.88 117 ARG A C 1
ATOM 929 O O . ARG A 1 117 ? 9.298 8.666 -15.848 1.00 79.88 117 ARG A O 1
ATOM 936 N N . ALA A 1 118 ? 11.159 9.452 -16.863 1.00 83.56 118 ALA A N 1
ATOM 937 C CA . ALA A 1 118 ? 11.921 8.211 -16.808 1.00 83.56 118 ALA A CA 1
ATOM 938 C C . ALA A 1 118 ? 12.582 8.023 -15.440 1.00 83.56 118 ALA A C 1
ATOM 940 O O . ALA A 1 118 ? 13.082 8.977 -14.843 1.00 83.56 118 ALA A O 1
ATOM 941 N N . ASP A 1 119 ? 12.617 6.777 -14.977 1.00 82.44 119 ASP A N 1
ATOM 942 C CA . ASP A 1 119 ? 13.318 6.363 -13.764 1.00 82.44 119 ASP A CA 1
ATOM 943 C C . ASP A 1 119 ? 14.461 5.414 -14.161 1.00 82.44 119 ASP A C 1
ATOM 945 O O . ASP A 1 119 ? 14.189 4.284 -14.571 1.00 82.44 119 ASP A O 1
ATOM 949 N N . PRO A 1 120 ? 15.734 5.835 -14.047 1.00 85.19 120 PRO A N 1
ATOM 950 C CA . PRO A 1 120 ? 16.880 4.996 -14.391 1.00 85.19 120 PRO A CA 1
ATOM 951 C C . PRO A 1 120 ? 16.939 3.664 -13.630 1.00 85.19 120 PRO A C 1
ATOM 953 O O . PRO A 1 120 ? 17.489 2.696 -14.155 1.00 85.19 120 PRO A O 1
ATOM 956 N N . LYS A 1 121 ? 16.362 3.587 -12.420 1.00 82.81 121 LYS A N 1
ATOM 957 C CA . LYS A 1 121 ? 16.280 2.341 -11.637 1.00 82.81 121 LYS A CA 1
ATOM 958 C C . LYS A 1 121 ? 15.234 1.376 -12.189 1.00 82.81 121 LYS A C 1
ATOM 960 O O . LYS A 1 121 ? 15.307 0.173 -11.949 1.00 82.81 121 LYS A O 1
ATOM 965 N N . THR A 1 122 ? 14.274 1.884 -12.953 1.00 78.44 122 THR A N 1
ATOM 966 C CA . THR A 1 122 ? 13.195 1.099 -13.542 1.00 78.44 122 THR A CA 1
ATOM 967 C C . THR A 1 122 ? 13.555 0.734 -14.973 1.00 78.44 122 THR A C 1
ATOM 969 O O . THR A 1 122 ? 13.521 1.567 -15.876 1.00 78.44 122 THR A O 1
ATOM 972 N N . LEU A 1 123 ? 13.930 -0.532 -15.186 1.00 78.69 123 LEU A N 1
ATOM 973 C CA . LEU A 1 123 ? 14.262 -1.075 -16.512 1.00 78.69 123 LEU A CA 1
ATOM 974 C C . LEU A 1 123 ? 15.318 -0.241 -17.270 1.00 78.69 123 LEU A C 1
ATOM 976 O O . LEU A 1 123 ? 15.238 -0.094 -18.490 1.00 78.69 123 LEU A O 1
ATOM 980 N N . GLY A 1 124 ? 16.276 0.355 -16.551 1.00 78.88 124 GLY A N 1
ATOM 981 C CA . GLY A 1 124 ? 17.313 1.208 -17.139 1.00 78.88 124 GLY A CA 1
ATOM 982 C C . GLY A 1 124 ? 16.796 2.529 -17.724 1.00 78.88 124 GLY A C 1
ATOM 983 O O . GLY A 1 124 ? 17.424 3.069 -18.631 1.00 78.88 124 GLY A O 1
ATOM 984 N N . GLY A 1 125 ? 15.647 3.034 -17.258 1.00 83.06 125 GLY A N 1
ATOM 985 C CA . GLY A 1 125 ? 15.007 4.245 -17.783 1.00 83.06 125 GLY A CA 1
ATOM 986 C C . GLY A 1 125 ? 14.025 3.995 -18.929 1.00 83.06 125 GLY A C 1
ATOM 987 O O . GLY A 1 125 ? 13.554 4.952 -19.544 1.00 83.06 125 GLY A O 1
ATOM 988 N N . SER A 1 126 ? 13.710 2.731 -19.236 1.00 82.75 126 SER A N 1
ATOM 989 C CA . SER A 1 126 ? 12.681 2.399 -20.225 1.00 82.75 126 SER A CA 1
ATOM 990 C C . SER A 1 126 ? 11.320 2.947 -19.800 1.00 82.75 126 SER A C 1
ATOM 992 O O . SER A 1 126 ? 10.931 2.849 -18.641 1.00 82.75 126 SER A O 1
ATOM 994 N N . MET A 1 127 ? 10.571 3.467 -20.769 1.00 82.06 127 MET A N 1
ATOM 995 C CA . MET A 1 127 ? 9.221 4.003 -20.573 1.00 82.06 127 MET A CA 1
ATOM 996 C C . MET A 1 127 ? 8.131 3.071 -21.108 1.00 82.06 127 MET A C 1
ATOM 998 O O . MET A 1 127 ? 6.951 3.358 -20.950 1.00 82.06 127 MET A O 1
ATOM 1002 N N . PHE A 1 128 ? 8.492 1.942 -21.728 1.00 82.56 128 PHE A N 1
ATOM 1003 C CA . PHE A 1 128 ? 7.515 1.055 -22.375 1.00 82.56 128 PHE A CA 1
ATOM 1004 C C . PHE A 1 128 ? 6.601 0.332 -21.399 1.00 82.56 128 PHE A C 1
ATOM 1006 O O . PHE A 1 128 ? 5.464 0.028 -21.752 1.00 82.56 128 PHE A O 1
ATOM 1013 N N . TYR A 1 129 ? 7.043 0.136 -20.155 1.00 79.19 129 TYR A N 1
ATOM 1014 C CA . TYR A 1 129 ? 6.153 -0.344 -19.106 1.00 79.19 129 TYR A CA 1
ATOM 1015 C C . TYR A 1 129 ? 4.967 0.608 -18.905 1.00 79.19 129 TYR A C 1
ATOM 1017 O O . TYR A 1 129 ? 3.882 0.148 -18.590 1.00 79.19 129 TYR A O 1
ATOM 1025 N N . LYS A 1 130 ? 5.089 1.906 -19.223 1.00 78.62 130 LYS A N 1
ATOM 1026 C CA . LYS A 1 130 ? 3.954 2.843 -19.195 1.00 78.62 130 LYS A CA 1
ATOM 1027 C C . LYS A 1 130 ? 2.835 2.507 -20.186 1.00 78.62 130 LYS A C 1
ATOM 1029 O O . LYS A 1 130 ? 1.728 3.009 -20.064 1.00 78.62 130 LYS A O 1
ATOM 1034 N N . LEU A 1 131 ? 3.064 1.603 -21.140 1.00 73.25 131 LEU A N 1
ATOM 1035 C CA . LEU A 1 131 ? 2.005 1.096 -22.016 1.00 73.25 131 LEU A CA 1
ATOM 1036 C C . LEU A 1 131 ? 1.112 0.061 -21.318 1.00 73.25 131 LEU A C 1
ATOM 1038 O O . LEU A 1 131 ? -0.105 0.135 -21.474 1.00 73.25 131 LEU A O 1
ATOM 1042 N N . ILE A 1 132 ? 1.671 -0.862 -20.516 1.00 71.00 132 ILE A N 1
ATOM 1043 C CA . ILE A 1 132 ? 0.837 -1.798 -19.729 1.00 71.00 132 ILE A CA 1
ATOM 1044 C C . ILE A 1 132 ? -0.018 -1.056 -18.707 1.00 71.00 132 ILE A C 1
ATOM 1046 O O . ILE A 1 132 ? -1.135 -1.477 -18.427 1.00 71.00 132 ILE A O 1
ATOM 1050 N N . GLN A 1 133 ? 0.472 0.090 -18.231 1.00 67.00 133 GLN A N 1
ATOM 1051 C CA . GLN A 1 133 ? -0.265 0.982 -17.345 1.00 67.00 133 GLN A CA 1
ATOM 1052 C C . GLN A 1 133 ? -1.590 1.466 -17.940 1.00 67.00 133 GLN A C 1
ATOM 1054 O O . GLN A 1 133 ? -2.518 1.783 -17.209 1.00 67.00 133 GLN A O 1
ATOM 1059 N N . ARG A 1 134 ? -1.695 1.525 -19.272 1.00 72.12 134 ARG A N 1
ATOM 1060 C CA . ARG A 1 134 ? -2.847 2.104 -19.976 1.00 72.12 134 ARG A CA 1
ATOM 1061 C C . ARG A 1 134 ? -3.700 1.067 -20.710 1.00 72.12 134 ARG A C 1
ATOM 1063 O O . ARG A 1 134 ? -4.684 1.436 -21.345 1.00 72.12 134 ARG A O 1
ATOM 1070 N N . VAL A 1 135 ? -3.358 -0.221 -20.607 1.00 71.88 135 VAL A N 1
ATOM 1071 C CA . VAL A 1 135 ? -4.154 -1.347 -21.132 1.00 71.88 135 VAL A CA 1
ATOM 1072 C C . VAL A 1 135 ? -4.515 -2.277 -19.966 1.00 71.88 135 VAL A C 1
ATOM 1074 O O . VAL A 1 135 ? -3.922 -3.352 -19.823 1.00 71.88 135 VAL A O 1
ATOM 1077 N N . PRO A 1 136 ? -5.446 -1.851 -19.091 1.00 66.56 136 PRO A N 1
ATOM 1078 C CA . PRO A 1 136 ? -5.623 -2.448 -17.775 1.00 66.56 136 PRO A CA 1
ATOM 1079 C C . PRO A 1 136 ? -6.025 -3.921 -17.857 1.00 66.56 136 PRO A C 1
ATOM 1081 O O . PRO A 1 136 ? -6.950 -4.310 -18.574 1.00 66.56 136 PRO A O 1
ATOM 1084 N N . GLY A 1 137 ? -5.305 -4.746 -17.096 1.00 72.12 137 GLY A N 1
ATOM 1085 C CA . GLY A 1 137 ? -5.714 -6.103 -16.748 1.00 72.12 137 GLY A CA 1
ATOM 1086 C C . GLY A 1 137 ? -5.579 -7.188 -17.828 1.00 72.12 137 GLY A C 1
ATOM 1087 O O . GLY A 1 137 ? -5.782 -8.357 -17.516 1.00 72.12 137 GLY A O 1
ATOM 1088 N N . TRP A 1 138 ? -5.197 -6.849 -19.064 1.00 82.06 138 TRP A N 1
ATOM 1089 C CA . TRP A 1 138 ? -4.922 -7.844 -20.121 1.00 82.06 138 TRP A CA 1
ATOM 1090 C C . TRP A 1 138 ? -3.527 -8.463 -20.029 1.00 82.06 138 TRP A C 1
ATOM 1092 O O . TRP A 1 138 ? -3.297 -9.590 -20.470 1.00 82.06 138 TRP A O 1
ATOM 1102 N N . PHE A 1 139 ? -2.585 -7.712 -19.467 1.00 83.38 139 PHE A N 1
ATOM 1103 C CA . PHE A 1 139 ? -1.228 -8.159 -19.205 1.00 83.38 139 PHE A CA 1
ATOM 1104 C C . PHE A 1 139 ? -0.996 -8.140 -17.702 1.00 83.38 139 PHE A C 1
ATOM 1106 O O . PHE A 1 139 ? -1.409 -7.209 -17.012 1.00 83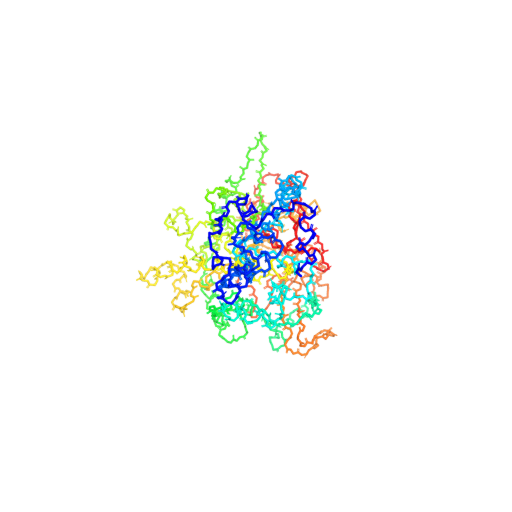.38 139 PHE A O 1
ATOM 1113 N N . GLN A 1 140 ? -0.293 -9.148 -17.190 1.00 82.31 140 GLN A N 1
ATOM 1114 C CA . GLN A 1 140 ? 0.234 -9.055 -15.834 1.00 82.31 140 GLN A CA 1
ATOM 1115 C C . GLN A 1 140 ? 1.246 -7.908 -15.761 1.00 82.31 140 GLN A C 1
ATOM 1117 O O . GLN A 1 140 ? 1.983 -7.654 -16.720 1.00 82.31 140 GLN A O 1
ATOM 1122 N N . PHE A 1 141 ? 1.309 -7.258 -14.599 1.00 80.94 141 PHE A N 1
ATOM 1123 C CA . PHE A 1 141 ? 2.142 -6.078 -14.364 1.00 80.94 141 PHE A CA 1
ATOM 1124 C C . PHE A 1 141 ? 3.638 -6.302 -14.642 1.00 80.94 141 PHE A C 1
ATOM 1126 O O . PHE A 1 141 ? 4.370 -5.332 -14.744 1.00 80.94 141 PHE A O 1
ATOM 1133 N N . ASN A 1 142 ? 4.111 -7.551 -14.721 1.00 85.12 142 ASN A N 1
ATOM 1134 C CA . ASN A 1 142 ? 5.496 -7.932 -15.003 1.00 85.12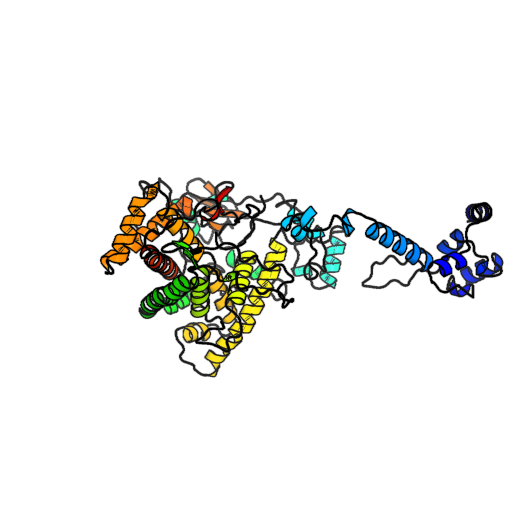 142 ASN A CA 1
ATOM 1135 C C . ASN A 1 142 ? 5.646 -8.766 -16.290 1.00 85.12 142 ASN A C 1
ATOM 1137 O O . ASN A 1 142 ? 6.529 -9.620 -16.385 1.00 85.12 142 ASN A O 1
ATOM 1141 N N . SER A 1 143 ? 4.778 -8.562 -17.284 1.00 88.31 143 SER A N 1
ATOM 1142 C CA . SER A 1 143 ? 4.843 -9.278 -18.566 1.00 88.31 143 SER A CA 1
ATOM 1143 C C . SER A 1 143 ? 6.141 -8.998 -19.324 1.00 88.31 143 SER A C 1
ATOM 1145 O O . SER A 1 143 ? 6.390 -7.871 -19.754 1.00 88.31 143 SER A O 1
ATOM 1147 N N . ILE A 1 144 ? 6.937 -10.042 -19.579 1.00 88.06 144 ILE A N 1
ATOM 1148 C CA . ILE A 1 144 ? 8.190 -9.907 -20.333 1.00 88.06 144 ILE A CA 1
ATOM 1149 C C . ILE A 1 144 ? 7.968 -9.441 -21.787 1.00 88.06 144 ILE A C 1
ATOM 1151 O O . ILE A 1 144 ? 8.872 -8.892 -22.417 1.00 88.06 144 ILE A O 1
ATOM 1155 N N . HIS A 1 145 ? 6.759 -9.630 -22.327 1.00 83.50 145 HIS A N 1
ATOM 1156 C CA . HIS A 1 145 ? 6.422 -9.280 -23.712 1.00 83.50 145 HIS A CA 1
ATOM 1157 C C . HIS A 1 145 ? 6.282 -7.774 -23.887 1.00 83.50 145 HIS A C 1
ATOM 1159 O O . HIS A 1 145 ? 6.809 -7.213 -24.843 1.00 83.50 145 HIS A O 1
ATOM 1165 N N . VAL A 1 146 ? 5.579 -7.118 -22.961 1.00 82.31 146 VAL A N 1
ATOM 1166 C CA . VAL A 1 146 ? 5.233 -5.694 -23.095 1.00 82.31 146 VAL A CA 1
ATOM 1167 C C . VAL A 1 146 ? 6.252 -4.787 -22.416 1.00 82.31 146 VAL A C 1
ATOM 1169 O O . VAL A 1 146 ? 6.439 -3.654 -22.848 1.00 82.31 146 VAL A O 1
ATOM 1172 N N . MET A 1 147 ? 6.978 -5.287 -21.412 1.00 81.75 147 MET A N 1
ATOM 1173 C CA . MET A 1 147 ? 8.070 -4.539 -20.779 1.00 81.75 147 MET A CA 1
ATOM 1174 C C . MET A 1 147 ? 9.198 -4.186 -21.760 1.00 81.75 147 MET A C 1
ATOM 1176 O O . MET A 1 147 ? 9.906 -3.201 -21.555 1.00 81.75 147 MET A O 1
ATOM 1180 N N . GLN A 1 148 ? 9.370 -4.984 -22.821 1.00 81.50 148 GLN A N 1
ATOM 1181 C CA . GLN A 1 148 ? 10.413 -4.828 -23.841 1.00 81.50 148 GLN A CA 1
ATOM 1182 C C . GLN A 1 148 ? 9.839 -5.105 -25.251 1.00 81.50 148 GLN A C 1
ATOM 1184 O O . GLN A 1 148 ? 10.192 -6.098 -25.889 1.00 81.50 148 GLN A O 1
ATOM 1189 N N . PRO A 1 149 ? 8.942 -4.249 -25.776 1.00 84.19 149 PRO A N 1
ATOM 1190 C CA . PRO A 1 149 ? 8.067 -4.597 -26.901 1.00 84.19 149 PRO A CA 1
ATOM 1191 C C . PRO A 1 149 ? 8.767 -4.631 -28.272 1.00 84.19 149 PRO A C 1
ATOM 1193 O O . PRO A 1 149 ? 8.149 -4.987 -29.272 1.00 84.19 149 PRO A O 1
ATOM 1196 N N . PHE A 1 150 ? 10.048 -4.260 -28.348 1.00 85.25 150 PHE A N 1
ATOM 1197 C CA . PHE A 1 150 ? 10.807 -4.228 -29.605 1.00 85.25 150 PHE A CA 1
ATOM 1198 C C . PHE A 1 150 ? 11.508 -5.537 -29.965 1.00 85.25 150 PHE A C 1
ATOM 1200 O O . PHE A 1 150 ? 12.124 -5.637 -31.026 1.00 85.25 150 PHE A O 1
ATOM 1207 N N . TYR A 1 151 ? 11.402 -6.548 -29.111 1.00 85.38 151 TYR A N 1
ATOM 1208 C CA . TYR A 1 151 ? 11.933 -7.878 -29.361 1.00 85.38 151 TYR A CA 1
ATOM 1209 C C . TYR A 1 151 ? 10.812 -8.912 -29.350 1.00 85.38 151 TYR A C 1
ATOM 1211 O O . TYR A 1 151 ? 9.738 -8.708 -28.790 1.00 85.38 151 TYR A O 1
ATOM 1219 N N . THR A 1 152 ? 11.075 -10.065 -29.966 1.00 89.75 152 THR A N 1
ATOM 1220 C CA . THR A 1 152 ? 10.171 -11.211 -29.834 1.00 89.75 152 THR A CA 1
ATOM 1221 C C . THR A 1 152 ? 10.193 -11.741 -28.399 1.00 89.75 152 THR A C 1
ATOM 1223 O O . THR A 1 152 ? 11.223 -11.649 -27.728 1.00 89.75 152 THR A O 1
ATOM 1226 N N . LYS A 1 153 ? 9.099 -12.378 -27.959 1.00 88.44 153 LYS A N 1
ATOM 1227 C CA . LYS A 1 153 ? 9.001 -13.090 -26.669 1.00 88.44 153 LYS A CA 1
ATOM 1228 C C . LYS A 1 153 ? 10.240 -13.944 -26.375 1.00 88.44 153 LYS A C 1
ATOM 1230 O O . LYS A 1 153 ? 10.901 -13.750 -25.362 1.00 88.44 153 LYS A O 1
ATOM 1235 N N . ASN A 1 154 ? 10.621 -14.807 -27.318 1.00 92.31 154 ASN A N 1
ATOM 1236 C CA . ASN A 1 154 ? 11.780 -15.693 -27.173 1.00 92.31 154 ASN A CA 1
ATOM 1237 C C . ASN A 1 154 ? 13.096 -14.920 -27.002 1.00 92.31 154 ASN A C 1
ATOM 1239 O O . ASN A 1 154 ? 13.981 -15.341 -26.258 1.00 92.31 154 ASN A O 1
ATOM 1243 N N . THR A 1 155 ? 13.245 -13.794 -27.701 1.00 91.38 155 THR A N 1
ATOM 1244 C CA . THR A 1 155 ? 14.426 -12.936 -27.574 1.00 91.38 155 THR A CA 1
ATOM 1245 C C . THR A 1 155 ? 14.459 -12.247 -26.213 1.00 91.38 155 THR A C 1
ATOM 1247 O O . THR A 1 155 ? 15.510 -12.249 -25.579 1.00 91.38 155 THR A O 1
ATOM 1250 N N . ASN A 1 156 ? 13.329 -11.727 -25.731 1.00 90.75 156 ASN A N 1
ATOM 1251 C CA . ASN A 1 156 ? 13.238 -11.126 -24.401 1.00 90.75 156 ASN A CA 1
ATOM 1252 C C . ASN A 1 156 ? 13.535 -12.131 -23.290 1.00 90.75 156 ASN A C 1
ATOM 1254 O O . ASN A 1 156 ? 14.328 -11.834 -22.402 1.00 90.75 156 ASN A O 1
ATOM 1258 N N . GLU A 1 157 ? 12.964 -13.335 -23.362 1.00 93.25 157 GLU A N 1
ATOM 1259 C CA . GLU A 1 157 ? 13.241 -14.408 -22.401 1.00 93.25 157 GLU A CA 1
ATOM 1260 C C . GLU A 1 157 ? 14.723 -14.782 -22.389 1.00 93.25 157 GLU A C 1
ATOM 1262 O O . GLU A 1 157 ? 15.314 -14.938 -21.319 1.00 93.25 157 GLU A O 1
ATOM 1267 N N . LYS A 1 158 ? 15.353 -14.863 -23.568 1.00 92.75 158 LYS A N 1
ATOM 1268 C CA . LYS A 1 158 ? 16.795 -15.090 -23.675 1.00 92.75 158 LYS A CA 1
ATOM 1269 C C . LYS A 1 158 ? 17.593 -13.959 -23.021 1.00 92.75 158 LYS A C 1
ATOM 1271 O O . LYS A 1 158 ? 18.462 -14.246 -22.209 1.00 92.75 158 LYS A O 1
ATOM 1276 N N . ILE A 1 159 ? 17.286 -12.698 -23.328 1.00 88.69 159 ILE A N 1
ATOM 1277 C CA . ILE A 1 159 ? 17.981 -11.536 -22.751 1.00 88.69 159 ILE A CA 1
ATOM 1278 C C . ILE A 1 159 ? 17.823 -11.517 -21.227 1.00 88.69 159 ILE A C 1
ATOM 1280 O O . ILE A 1 159 ? 18.809 -11.379 -20.511 1.00 88.69 159 ILE A O 1
ATOM 1284 N N . ALA A 1 160 ? 16.605 -11.702 -20.714 1.00 90.25 160 ALA A N 1
ATOM 1285 C CA . ALA A 1 160 ? 16.354 -11.720 -19.276 1.00 90.25 160 ALA A CA 1
ATOM 1286 C C . ALA A 1 160 ? 17.070 -12.889 -18.587 1.00 90.25 160 ALA A C 1
ATOM 1288 O O . ALA A 1 160 ? 17.556 -12.745 -17.467 1.00 90.25 160 ALA A O 1
ATOM 1289 N N . LYS A 1 161 ? 17.186 -14.041 -19.258 1.00 93.50 161 LYS A N 1
ATOM 1290 C CA . LYS A 1 161 ? 17.984 -15.169 -18.773 1.00 93.50 161 LYS A CA 1
ATOM 1291 C C . LYS A 1 161 ? 19.476 -14.836 -18.736 1.00 93.50 161 LYS A C 1
ATOM 1293 O O . LYS A 1 161 ? 20.112 -15.091 -17.718 1.00 93.50 161 LYS A O 1
ATOM 1298 N N . ASP A 1 162 ? 20.011 -14.247 -19.803 1.00 91.06 162 ASP A N 1
ATOM 1299 C CA . ASP A 1 162 ? 21.423 -13.864 -19.911 1.00 91.06 162 ASP A CA 1
ATOM 1300 C C . ASP A 1 162 ? 21.796 -12.780 -18.875 1.00 91.06 162 ASP A C 1
ATOM 1302 O O . ASP A 1 162 ? 22.910 -12.775 -18.357 1.00 91.06 162 ASP A O 1
ATOM 1306 N N . LEU A 1 163 ? 20.846 -11.905 -18.520 1.00 88.00 163 LEU A N 1
ATOM 1307 C CA . LEU A 1 163 ? 20.989 -10.882 -17.476 1.00 88.00 163 LEU A CA 1
ATOM 1308 C C . LEU A 1 163 ? 20.685 -11.385 -16.052 1.00 88.00 163 LEU A C 1
ATOM 1310 O O . LEU A 1 163 ? 20.849 -10.626 -15.101 1.00 88.00 163 LEU A O 1
ATOM 1314 N N . GLY A 1 164 ? 20.195 -12.618 -15.884 1.00 90.81 164 GLY A N 1
ATOM 1315 C CA . GLY A 1 164 ? 19.760 -13.145 -14.583 1.00 90.81 164 GLY A CA 1
ATOM 1316 C C . GLY A 1 164 ? 18.477 -12.509 -14.022 1.00 90.81 164 GLY A C 1
ATOM 1317 O O . GLY A 1 164 ? 18.141 -12.729 -12.863 1.00 90.81 164 GLY A O 1
ATOM 1318 N N . THR A 1 165 ? 17.738 -11.747 -14.829 1.00 89.69 165 THR A N 1
ATOM 1319 C CA . THR A 1 165 ? 16.529 -11.007 -14.427 1.00 89.69 165 THR A CA 1
ATOM 1320 C C . THR A 1 165 ? 15.225 -11.721 -14.771 1.00 89.69 165 THR A C 1
ATOM 1322 O O . THR A 1 165 ? 14.158 -11.231 -14.415 1.00 89.69 165 THR A O 1
ATOM 1325 N N . LEU A 1 166 ? 15.279 -12.891 -15.422 1.00 91.50 166 LEU A N 1
ATOM 1326 C CA . LEU A 1 166 ? 14.091 -13.678 -15.780 1.00 91.50 166 LEU A CA 1
ATOM 1327 C C . LEU A 1 166 ? 13.093 -13.884 -14.617 1.00 91.50 166 LEU A C 1
ATOM 1329 O O . LEU A 1 166 ? 11.902 -13.748 -14.881 1.00 91.50 166 LEU A O 1
ATOM 1333 N N . PRO A 1 167 ? 13.510 -14.135 -13.354 1.00 91.75 167 PRO A N 1
ATOM 1334 C CA . PRO A 1 167 ? 12.570 -14.282 -12.237 1.00 91.75 167 PRO A CA 1
ATOM 1335 C C . PRO A 1 167 ? 11.704 -13.046 -11.947 1.00 91.75 167 PRO A C 1
ATOM 1337 O O . PRO A 1 167 ? 10.658 -13.181 -11.322 1.00 91.75 167 PRO A O 1
ATOM 1340 N N . LEU A 1 168 ? 12.106 -11.851 -12.398 1.00 87.56 168 LEU A N 1
ATOM 1341 C CA . LEU A 1 168 ? 11.311 -10.629 -12.234 1.00 87.56 168 LEU A CA 1
ATOM 1342 C C . LEU A 1 168 ? 10.064 -10.617 -13.126 1.00 87.56 168 LEU A C 1
ATOM 1344 O O . LEU A 1 168 ? 9.121 -9.874 -12.849 1.00 87.56 168 LEU A O 1
ATOM 1348 N N . TYR A 1 169 ? 10.047 -11.424 -14.189 1.00 89.31 169 TYR A N 1
ATOM 1349 C CA . TYR A 1 169 ? 9.029 -11.360 -15.228 1.00 89.31 169 TYR A CA 1
ATOM 1350 C C . TYR A 1 169 ? 8.174 -12.622 -15.302 1.00 89.31 169 TYR A C 1
ATOM 1352 O O . TYR A 1 169 ? 8.636 -13.738 -15.072 1.00 89.31 169 TYR A O 1
ATOM 1360 N N . THR A 1 170 ? 6.924 -12.445 -15.723 1.00 89.00 170 THR A N 1
ATOM 1361 C CA . THR A 1 170 ? 6.083 -13.551 -16.181 1.00 89.00 170 THR A CA 1
ATOM 1362 C C . THR A 1 170 ? 6.297 -13.801 -17.673 1.00 89.00 170 THR A C 1
ATOM 1364 O O . THR A 1 170 ? 6.467 -12.866 -18.464 1.00 89.00 170 THR A O 1
ATOM 1367 N N . THR A 1 171 ? 6.234 -15.070 -18.075 1.00 90.62 171 THR A N 1
ATOM 1368 C CA . THR A 1 171 ? 6.198 -15.492 -19.486 1.00 90.62 171 THR A CA 1
ATOM 1369 C C . THR A 1 171 ? 4.777 -15.792 -19.966 1.00 90.62 171 THR A C 1
ATOM 1371 O O . THR A 1 171 ? 4.586 -16.172 -21.126 1.00 90.62 171 THR A O 1
ATOM 1374 N N . ALA A 1 172 ? 3.773 -15.597 -19.101 1.00 88.56 172 ALA A N 1
ATOM 1375 C CA . ALA A 1 172 ? 2.369 -15.798 -19.431 1.00 88.56 172 ALA A CA 1
ATOM 1376 C C . ALA A 1 172 ? 1.946 -14.941 -20.633 1.00 88.56 172 ALA A C 1
ATOM 1378 O O . ALA A 1 172 ? 2.403 -13.807 -20.812 1.00 88.56 172 ALA A O 1
ATOM 1379 N N . ASP A 1 173 ? 1.086 -15.510 -21.471 1.00 87.75 173 ASP A N 1
ATOM 1380 C CA . ASP A 1 173 ? 0.438 -14.780 -22.556 1.00 87.75 173 ASP A CA 1
ATOM 1381 C C . ASP A 1 173 ? -0.681 -13.885 -21.996 1.00 87.75 173 ASP A C 1
ATOM 1383 O O . ASP A 1 173 ? -1.193 -14.161 -20.905 1.00 87.75 173 ASP A O 1
ATOM 1387 N N . PRO A 1 174 ? -1.052 -12.797 -22.699 1.00 86.19 174 PRO A N 1
ATOM 1388 C CA . PRO A 1 174 ? -2.165 -11.958 -22.280 1.00 86.19 174 PRO A CA 1
ATOM 1389 C C . PRO A 1 174 ? -3.447 -12.774 -22.132 1.00 86.19 174 PRO A C 1
ATOM 1391 O O . PRO A 1 174 ? -3.768 -13.619 -22.971 1.00 86.19 174 PRO A O 1
ATOM 1394 N N . ALA A 1 175 ? -4.198 -12.477 -21.080 1.00 84.69 175 ALA A N 1
ATOM 1395 C CA . ALA A 1 175 ? -5.472 -13.108 -20.779 1.00 84.69 175 ALA A CA 1
ATOM 1396 C C . ALA A 1 175 ? -6.479 -12.029 -20.364 1.00 84.69 175 ALA A C 1
ATOM 1398 O O . ALA A 1 175 ? -6.065 -11.003 -19.825 1.00 84.69 175 ALA A O 1
ATOM 1399 N N . PRO A 1 176 ? -7.789 -12.227 -20.603 1.00 83.00 176 PRO A N 1
ATOM 1400 C CA . PRO A 1 176 ? -8.797 -11.292 -20.124 1.00 83.00 176 PRO A CA 1
ATOM 1401 C C . PRO A 1 176 ? -8.656 -11.059 -18.611 1.00 83.00 176 PRO A C 1
ATOM 1403 O O . PRO A 1 176 ? -8.445 -12.035 -17.881 1.00 83.00 176 PRO A O 1
ATOM 1406 N N . PRO A 1 177 ? -8.795 -9.811 -18.129 1.00 74.62 177 PRO A N 1
ATOM 1407 C CA . PRO A 1 177 ? -8.733 -9.533 -16.703 1.00 74.62 177 PRO A CA 1
ATOM 1408 C C . PRO A 1 177 ? -9.762 -10.358 -15.939 1.00 74.62 177 PRO A C 1
ATOM 1410 O O . PRO A 1 177 ? -10.952 -10.344 -16.261 1.00 74.62 177 PRO A O 1
ATOM 1413 N N . SER A 1 178 ? -9.305 -11.049 -14.897 1.00 73.38 178 SER A N 1
ATOM 1414 C CA . SER A 1 178 ? -10.203 -11.684 -13.940 1.00 73.38 178 SER A CA 1
ATOM 1415 C C . SER A 1 178 ? -10.683 -10.627 -12.954 1.00 73.38 178 SER A C 1
ATOM 1417 O O . SER A 1 178 ? -9.891 -10.111 -12.167 1.00 73.38 178 SER A O 1
ATOM 1419 N N . ALA A 1 179 ? -11.973 -10.304 -12.981 1.00 79.88 179 ALA A N 1
ATOM 1420 C CA . ALA A 1 179 ? -12.570 -9.438 -11.972 1.00 79.88 179 ALA A CA 1
ATOM 1421 C C . ALA A 1 179 ? -12.759 -10.232 -10.666 1.00 79.88 179 ALA A C 1
ATOM 1423 O O . ALA A 1 179 ? -13.386 -11.295 -10.707 1.00 79.88 179 ALA A O 1
ATOM 1424 N N . PRO A 1 180 ? -12.249 -9.753 -9.515 1.00 86.31 180 PRO A N 1
ATOM 1425 C CA . PRO A 1 180 ? -12.532 -10.387 -8.237 1.00 86.31 180 PRO A CA 1
ATOM 1426 C C . PRO A 1 180 ? -14.039 -10.441 -7.972 1.00 86.31 180 PRO A C 1
ATOM 1428 O O . PRO A 1 180 ? -14.756 -9.475 -8.232 1.00 86.31 180 PRO A O 1
ATOM 1431 N N . ILE A 1 181 ? -14.524 -11.556 -7.431 1.00 91.69 181 ILE A N 1
ATOM 1432 C CA . ILE A 1 181 ? -15.925 -11.739 -7.056 1.00 91.69 181 ILE A CA 1
ATOM 1433 C C . ILE A 1 181 ? -16.155 -11.032 -5.712 1.00 91.69 181 ILE A C 1
ATOM 1435 O O . ILE A 1 181 ? -15.616 -11.491 -4.699 1.00 91.69 181 ILE A O 1
ATOM 1439 N N . PRO A 1 182 ? -16.940 -9.937 -5.655 1.00 92.06 182 PRO A N 1
ATOM 1440 C CA . PRO A 1 182 ? -17.262 -9.301 -4.386 1.00 92.06 182 PRO A CA 1
ATOM 1441 C C . PRO A 1 182 ? -18.186 -10.212 -3.573 1.00 92.06 182 PRO A C 1
ATOM 1443 O O . PRO A 1 182 ? -19.214 -10.676 -4.070 1.00 92.06 182 PRO A O 1
ATOM 1446 N N . VAL A 1 183 ? -17.838 -10.446 -2.309 1.00 94.38 183 VAL A N 1
ATOM 1447 C CA . VAL A 1 183 ? -18.667 -11.205 -1.364 1.00 94.38 183 VAL A CA 1
ATOM 1448 C C . VAL A 1 183 ? -19.078 -10.285 -0.226 1.00 94.38 183 VAL A C 1
ATOM 1450 O O . VAL A 1 183 ? -18.238 -9.817 0.539 1.00 94.38 183 VAL A O 1
ATOM 1453 N N . THR A 1 184 ? -20.379 -10.027 -0.119 1.00 93.06 184 THR A N 1
ATOM 1454 C CA . THR A 1 184 ? -20.946 -9.048 0.822 1.00 93.06 184 THR A CA 1
ATOM 1455 C C . THR A 1 184 ? -21.804 -9.669 1.914 1.00 93.06 184 THR A C 1
ATOM 1457 O O . THR A 1 184 ? -22.012 -9.032 2.939 1.00 93.06 184 THR A O 1
ATOM 1460 N N . LYS A 1 185 ? -22.307 -10.894 1.728 1.00 94.12 185 LYS A N 1
ATOM 1461 C CA . LYS A 1 185 ? -23.183 -11.554 2.701 1.00 94.12 185 LYS A CA 1
ATOM 1462 C C . LYS A 1 185 ? -22.384 -12.069 3.897 1.00 94.12 185 LYS A C 1
ATOM 1464 O O . LYS A 1 185 ? -21.405 -12.798 3.723 1.00 94.12 185 LYS A O 1
ATOM 1469 N N . ASN A 1 186 ? -22.813 -11.742 5.115 1.00 93.81 186 ASN A N 1
ATOM 1470 C CA . ASN A 1 186 ? -22.080 -12.055 6.344 1.00 93.81 186 ASN A CA 1
ATOM 1471 C C . ASN A 1 186 ? -21.846 -13.562 6.511 1.00 93.81 186 ASN A C 1
ATOM 1473 O O . ASN A 1 186 ? -20.724 -14.001 6.773 1.00 93.81 186 ASN A O 1
ATOM 1477 N N . THR A 1 187 ? -22.894 -14.364 6.307 1.00 93.81 187 THR A N 1
ATOM 1478 C CA . THR A 1 187 ? -22.839 -15.829 6.437 1.00 93.81 187 THR A CA 1
ATOM 1479 C C . THR A 1 187 ? -21.859 -16.452 5.448 1.00 93.81 187 THR A C 1
ATOM 1481 O O . THR A 1 187 ? -21.078 -17.330 5.826 1.00 93.81 187 THR A O 1
ATOM 1484 N N . THR A 1 188 ? -21.831 -15.947 4.213 1.00 95.69 188 THR A N 1
ATOM 1485 C CA . THR A 1 188 ? -20.936 -16.424 3.156 1.00 95.69 188 THR A CA 1
ATOM 1486 C C . THR A 1 188 ? -19.489 -16.075 3.487 1.00 95.69 188 THR A C 1
ATOM 1488 O O . THR A 1 188 ? -18.638 -16.962 3.499 1.00 95.69 188 THR A O 1
ATOM 1491 N N . VAL A 1 189 ? -19.216 -14.817 3.861 1.00 94.94 189 VAL A N 1
ATOM 1492 C CA . VAL A 1 189 ? -17.877 -14.368 4.279 1.00 94.94 189 VAL A CA 1
ATOM 1493 C C . VAL A 1 189 ? -17.355 -15.211 5.449 1.00 94.94 189 VAL A C 1
ATOM 1495 O O . VAL A 1 189 ? -16.227 -15.701 5.411 1.00 94.94 189 VAL A O 1
ATOM 1498 N N . ARG A 1 190 ? -18.177 -15.450 6.479 1.00 93.50 190 ARG A N 1
ATOM 1499 C CA . ARG A 1 190 ? -17.789 -16.278 7.636 1.00 93.50 190 ARG A CA 1
ATOM 1500 C C . ARG A 1 190 ? -17.524 -17.733 7.271 1.00 93.50 190 ARG A C 1
ATOM 1502 O O . ARG A 1 190 ? -16.677 -18.358 7.905 1.00 93.50 190 ARG A O 1
ATOM 1509 N N . SER A 1 191 ? -18.256 -18.275 6.303 1.00 95.06 191 SER A N 1
ATOM 1510 C CA . SER A 1 191 ? -18.052 -19.643 5.823 1.00 95.06 191 SER A CA 1
ATOM 1511 C C . SER A 1 191 ? -16.726 -19.756 5.076 1.00 95.06 191 SER A C 1
ATOM 1513 O O . SER A 1 191 ? -15.954 -20.663 5.364 1.00 95.06 191 SER A O 1
ATOM 1515 N N . ILE A 1 192 ? -16.409 -18.769 4.232 1.00 95.50 192 ILE A N 1
ATOM 1516 C CA . ILE A 1 192 ? -15.124 -18.676 3.528 1.00 95.50 192 ILE A CA 1
ATOM 1517 C C . ILE A 1 192 ? -13.947 -18.630 4.517 1.00 95.50 192 ILE A C 1
ATOM 1519 O O . ILE A 1 192 ? -13.003 -19.399 4.373 1.00 95.50 192 ILE A O 1
ATOM 1523 N N . PHE A 1 193 ? -14.013 -17.811 5.575 1.00 92.00 193 PHE A N 1
ATOM 1524 C CA . PHE A 1 193 ? -12.952 -17.758 6.600 1.00 92.00 193 PHE A CA 1
ATOM 1525 C C . PHE A 1 193 ? -12.722 -19.076 7.352 1.00 92.00 193 PHE A C 1
ATOM 1527 O O . PHE A 1 193 ? -11.658 -19.272 7.936 1.00 92.00 193 PHE A O 1
ATOM 1534 N N . LYS A 1 194 ? -13.726 -19.954 7.397 1.00 91.81 194 LYS A N 1
ATOM 1535 C CA . LYS A 1 194 ? -13.659 -21.245 8.094 1.00 91.81 194 LYS A CA 1
ATOM 1536 C C . LYS A 1 194 ? -13.271 -22.400 7.177 1.00 91.81 194 LYS A C 1
ATOM 1538 O O . LYS A 1 194 ? -13.163 -23.523 7.663 1.00 91.81 194 LYS A O 1
ATOM 1543 N N . ASP A 1 195 ? -13.079 -22.137 5.889 1.00 93.50 195 ASP A N 1
ATOM 1544 C CA . ASP A 1 195 ? -12.863 -23.160 4.873 1.00 93.50 195 ASP A CA 1
ATOM 1545 C C . ASP A 1 195 ? -11.567 -22.916 4.076 1.00 93.50 195 ASP A C 1
ATOM 1547 O O . ASP A 1 195 ? -11.604 -22.648 2.871 1.00 93.50 195 ASP A O 1
ATOM 1551 N N . PRO A 1 196 ? -10.394 -23.037 4.729 1.00 90.38 196 PRO A N 1
ATOM 1552 C CA . PRO A 1 196 ? -9.106 -22.895 4.051 1.00 90.38 196 PRO A CA 1
ATOM 1553 C C . PRO A 1 196 ? -8.848 -24.004 3.016 1.00 90.38 196 PRO A C 1
ATOM 1555 O O . PRO A 1 196 ? -7.961 -23.878 2.177 1.00 90.38 196 PRO A O 1
ATOM 1558 N N . ALA A 1 197 ? -9.626 -25.095 3.047 1.00 91.94 197 ALA A N 1
ATOM 1559 C CA . ALA A 1 197 ? -9.519 -26.181 2.077 1.00 91.94 197 ALA A CA 1
ATOM 1560 C C . ALA A 1 197 ? -10.027 -25.776 0.683 1.00 91.94 197 ALA A C 1
ATOM 1562 O O . ALA A 1 197 ? -9.517 -26.284 -0.316 1.00 91.94 197 ALA A O 1
ATOM 1563 N N . HIS A 1 198 ? -10.999 -24.860 0.611 1.00 95.81 198 HIS A N 1
ATOM 1564 C CA . HIS A 1 198 ? -11.509 -24.320 -0.653 1.00 95.81 198 HIS A CA 1
ATOM 1565 C C . HIS A 1 198 ? -11.061 -22.880 -0.909 1.00 95.81 198 HIS A C 1
ATOM 1567 O O . HIS A 1 198 ? -10.970 -22.485 -2.073 1.00 95.81 198 HIS A O 1
ATOM 1573 N N . PHE A 1 199 ? -10.746 -22.107 0.135 1.00 94.56 199 PHE A N 1
ATOM 1574 C CA . PHE A 1 199 ? -10.369 -20.697 0.025 1.00 94.56 199 PHE A CA 1
ATOM 1575 C C . PHE A 1 199 ? -9.034 -20.415 0.706 1.00 94.56 199 PHE A C 1
ATOM 1577 O O . PHE A 1 199 ? -8.973 -20.179 1.910 1.00 94.56 199 PHE A O 1
ATOM 1584 N N . ALA A 1 200 ? -7.966 -20.385 -0.083 1.00 91.25 200 ALA A N 1
ATOM 1585 C CA . ALA A 1 200 ? -6.629 -20.122 0.422 1.00 91.25 200 ALA A CA 1
ATOM 1586 C C . ALA A 1 200 ? -6.423 -18.637 0.759 1.00 91.25 200 ALA A C 1
ATOM 1588 O O . ALA A 1 200 ? -6.891 -17.740 0.041 1.00 91.25 200 ALA A O 1
ATOM 1589 N N . GLU A 1 201 ? -5.665 -18.391 1.828 1.00 88.00 201 GLU A N 1
ATOM 1590 C CA . GLU A 1 201 ? -5.033 -17.096 2.074 1.00 88.00 201 GLU A CA 1
ATOM 1591 C C . GLU A 1 201 ? -4.003 -16.771 0.972 1.00 88.00 201 GLU A C 1
ATOM 1593 O O . GLU A 1 201 ? -3.358 -17.649 0.399 1.00 88.00 201 GLU A O 1
ATOM 1598 N N . THR A 1 202 ? -3.868 -15.486 0.650 1.00 86.75 202 THR A N 1
ATOM 1599 C CA . THR A 1 202 ? -3.070 -14.956 -0.463 1.00 86.75 202 THR A CA 1
ATOM 1600 C C . THR A 1 202 ? -1.774 -14.266 -0.025 1.00 86.75 202 THR A C 1
ATOM 1602 O O . THR A 1 202 ? -0.845 -14.175 -0.827 1.00 86.75 202 THR A O 1
ATOM 1605 N N . VAL A 1 203 ? -1.662 -13.820 1.232 1.00 86.88 203 VAL A N 1
ATOM 1606 C CA . VAL A 1 203 ? -0.505 -13.064 1.753 1.00 86.88 203 VAL A CA 1
ATOM 1607 C C . VAL A 1 203 ? 0.822 -13.794 1.538 1.00 86.88 203 VAL A C 1
ATOM 1609 O O . VAL A 1 203 ? 1.790 -13.171 1.107 1.00 86.88 203 VAL A O 1
ATOM 1612 N N . GLY A 1 204 ? 0.879 -15.111 1.755 1.00 84.56 204 GLY A N 1
ATOM 1613 C CA . GLY A 1 204 ? 2.112 -15.883 1.551 1.00 84.56 204 GLY A CA 1
ATOM 1614 C C . GLY A 1 204 ? 2.608 -15.846 0.105 1.00 84.56 204 GLY A C 1
ATOM 1615 O O . GLY A 1 204 ? 3.797 -15.657 -0.145 1.00 84.56 204 GLY A O 1
ATOM 1616 N N . PHE A 1 205 ? 1.688 -15.943 -0.859 1.00 83.38 205 PHE A N 1
ATOM 1617 C CA . PHE A 1 205 ? 2.006 -15.818 -2.283 1.00 83.38 205 PHE A CA 1
ATOM 1618 C C . PHE A 1 205 ? 2.495 -14.405 -2.634 1.00 83.38 205 PHE A C 1
ATOM 1620 O O . PHE A 1 205 ? 3.467 -14.245 -3.373 1.00 83.38 205 PHE A O 1
ATOM 1627 N N . ILE A 1 206 ? 1.850 -13.380 -2.072 1.00 84.75 206 ILE A N 1
ATOM 1628 C CA . ILE A 1 206 ? 2.210 -11.974 -2.285 1.00 84.75 206 ILE A CA 1
ATOM 1629 C C . ILE A 1 206 ? 3.629 -11.687 -1.762 1.00 84.75 206 ILE A C 1
ATOM 1631 O O . ILE A 1 206 ? 4.428 -11.083 -2.489 1.00 84.75 206 ILE A O 1
ATOM 1635 N N . LEU A 1 207 ? 3.940 -12.149 -0.543 1.00 86.50 207 LEU A N 1
ATOM 1636 C CA . LEU A 1 207 ? 5.249 -12.010 0.107 1.00 86.50 207 LEU A CA 1
ATOM 1637 C C . LEU A 1 207 ? 6.347 -12.755 -0.659 1.00 86.50 207 LEU A C 1
ATOM 1639 O O . LEU A 1 207 ? 7.388 -12.173 -0.954 1.00 86.50 207 LEU A O 1
ATOM 1643 N N . ALA A 1 208 ? 6.104 -14.007 -1.060 1.00 84.00 208 ALA A N 1
ATOM 1644 C CA . ALA A 1 208 ? 7.060 -14.777 -1.861 1.00 84.00 208 ALA A CA 1
ATOM 1645 C C . ALA A 1 208 ? 7.376 -14.086 -3.199 1.00 84.00 208 ALA A C 1
ATOM 1647 O O . ALA A 1 208 ? 8.518 -14.074 -3.658 1.00 84.00 208 ALA A O 1
ATOM 1648 N N . GLY A 1 209 ? 6.375 -13.450 -3.813 1.00 84.75 209 GLY A N 1
ATOM 1649 C CA . GLY A 1 209 ? 6.578 -12.666 -5.024 1.00 84.75 209 GLY A CA 1
ATOM 1650 C C . GLY A 1 209 ? 7.356 -11.366 -4.805 1.00 84.75 209 GLY A C 1
ATOM 1651 O O . GLY A 1 209 ? 7.679 -10.701 -5.792 1.00 84.75 209 GLY A O 1
ATOM 1652 N N . LEU A 1 210 ? 7.554 -10.896 -3.566 1.00 86.56 210 LEU A N 1
ATOM 1653 C CA . LEU A 1 210 ? 8.261 -9.638 -3.300 1.00 86.56 210 LEU A CA 1
ATOM 1654 C C . LEU A 1 210 ? 9.762 -9.794 -3.553 1.00 86.56 210 LEU A C 1
ATOM 1656 O O . LEU A 1 210 ? 10.372 -8.861 -4.048 1.00 86.56 210 LEU A O 1
ATOM 1660 N N . PHE A 1 211 ? 10.332 -10.978 -3.326 1.00 87.88 211 PHE A N 1
ATOM 1661 C CA . PHE A 1 211 ? 11.760 -11.261 -3.519 1.00 87.88 211 PHE A CA 1
ATOM 1662 C C . PHE A 1 211 ? 11.979 -12.427 -4.494 1.00 87.88 211 PHE A C 1
ATOM 1664 O O . PHE A 1 211 ? 12.442 -13.500 -4.101 1.00 87.88 211 PHE A O 1
ATOM 1671 N N . PRO A 1 212 ? 11.627 -12.272 -5.784 1.00 84.19 212 PRO A N 1
ATOM 1672 C CA . PRO A 1 212 ? 11.644 -13.381 -6.739 1.00 84.19 212 PRO A CA 1
ATOM 1673 C C . PRO A 1 212 ? 13.060 -13.868 -7.101 1.00 84.19 212 PRO A C 1
ATOM 1675 O O . PRO A 1 212 ? 13.209 -14.982 -7.610 1.00 84.19 212 PRO A O 1
ATOM 1678 N N . ILE A 1 213 ? 14.096 -13.052 -6.858 1.00 85.75 213 ILE A N 1
ATOM 1679 C CA . ILE A 1 213 ? 15.501 -13.406 -7.105 1.00 85.75 213 ILE A CA 1
ATOM 1680 C C . ILE A 1 213 ? 16.114 -14.036 -5.852 1.00 85.75 213 ILE A C 1
ATOM 1682 O O . I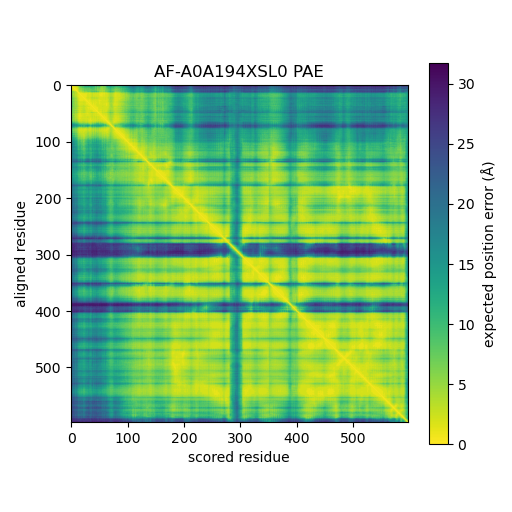LE A 1 213 ? 16.660 -15.137 -5.931 1.00 85.75 213 ILE A O 1
ATOM 1686 N N . GLU A 1 214 ? 15.998 -13.364 -4.707 1.00 85.31 214 GLU A N 1
ATOM 1687 C CA . GLU A 1 214 ? 16.568 -13.796 -3.428 1.00 85.31 214 GLU A CA 1
ATOM 1688 C C . GLU A 1 214 ? 15.833 -15.010 -2.853 1.00 85.31 214 GLU A C 1
ATOM 1690 O O . GLU A 1 214 ? 16.431 -15.792 -2.121 1.00 85.31 214 GLU A O 1
ATOM 1695 N N . LYS A 1 215 ? 14.553 -15.187 -3.217 1.00 83.62 215 LYS A N 1
ATOM 1696 C CA . LYS A 1 215 ? 13.677 -16.277 -2.767 1.00 83.62 215 LYS A CA 1
ATOM 1697 C C . LYS A 1 215 ? 13.635 -16.400 -1.244 1.00 83.62 215 LYS A C 1
ATOM 1699 O O . LYS A 1 215 ? 13.786 -17.498 -0.708 1.00 83.62 215 LYS A O 1
ATOM 1704 N N . ARG A 1 216 ? 13.433 -15.268 -0.563 1.00 84.19 216 ARG A N 1
ATOM 1705 C CA . ARG A 1 216 ? 13.187 -15.253 0.885 1.00 84.19 216 ARG A CA 1
ATOM 1706 C C . ARG A 1 216 ? 11.985 -16.146 1.214 1.00 84.19 216 ARG A C 1
ATOM 1708 O O . ARG A 1 216 ? 10.987 -16.125 0.488 1.00 84.19 216 ARG A O 1
ATOM 1715 N N . ASP A 1 217 ? 12.104 -16.944 2.269 1.00 82.38 217 ASP A N 1
ATOM 1716 C CA . ASP A 1 217 ? 11.036 -17.826 2.729 1.00 82.38 217 ASP A CA 1
ATOM 1717 C C . ASP A 1 217 ? 10.201 -17.090 3.779 1.00 82.38 217 ASP A C 1
ATOM 1719 O O . ASP A 1 217 ? 10.717 -16.598 4.769 1.00 82.38 217 ASP A O 1
ATOM 1723 N N . PHE A 1 218 ? 8.894 -16.990 3.551 1.00 84.81 218 PHE A N 1
ATOM 1724 C CA . PHE A 1 218 ? 7.952 -16.434 4.528 1.00 84.81 218 PHE A CA 1
ATOM 1725 C C . PHE A 1 218 ? 6.907 -17.464 4.937 1.00 84.81 218 PHE A C 1
ATOM 1727 O O . PHE A 1 218 ? 5.880 -17.117 5.514 1.00 84.81 218 PHE A O 1
ATOM 1734 N N . SER A 1 219 ? 7.122 -18.741 4.619 1.00 81.81 219 SER A N 1
ATOM 1735 C CA . SER A 1 219 ? 6.142 -19.793 4.868 1.00 81.81 219 SER A CA 1
ATOM 1736 C C . SER A 1 219 ? 5.815 -19.938 6.352 1.00 81.81 219 SER A C 1
ATOM 1738 O O . SER A 1 219 ? 4.687 -20.288 6.679 1.00 81.81 219 SER A O 1
ATOM 1740 N N . ALA A 1 220 ? 6.732 -19.608 7.263 1.00 78.69 220 ALA A N 1
ATOM 1741 C CA . ALA A 1 220 ? 6.467 -19.620 8.700 1.00 78.69 220 ALA A CA 1
ATOM 1742 C C . ALA A 1 220 ? 5.604 -18.441 9.187 1.00 78.69 220 ALA A C 1
ATOM 1744 O O . ALA A 1 220 ? 5.063 -18.513 10.292 1.00 78.69 220 ALA A O 1
ATOM 1745 N N . TYR A 1 221 ? 5.458 -17.376 8.389 1.00 86.69 221 TYR A N 1
ATOM 1746 C CA . TYR A 1 221 ? 4.713 -16.187 8.788 1.00 86.69 221 TYR A CA 1
ATOM 1747 C C . TYR A 1 221 ? 3.227 -16.497 8.997 1.00 86.69 221 TYR A C 1
ATOM 1749 O O . TYR A 1 221 ? 2.592 -17.160 8.181 1.00 86.69 221 TYR A O 1
ATOM 1757 N N . MET A 1 222 ? 2.645 -15.981 10.075 1.00 87.25 222 MET A N 1
ATOM 1758 C CA . MET A 1 222 ? 1.325 -16.370 10.565 1.00 87.25 222 MET A CA 1
ATOM 1759 C C . MET A 1 222 ? 0.167 -16.099 9.595 1.00 87.25 222 MET A C 1
ATOM 1761 O O . MET A 1 222 ? -0.869 -16.746 9.705 1.00 87.25 222 MET A O 1
ATOM 1765 N N . LEU A 1 223 ? 0.331 -15.161 8.655 1.00 87.56 223 LEU A N 1
ATOM 1766 C CA . LEU A 1 223 ? -0.650 -14.896 7.596 1.00 87.56 223 LEU A CA 1
ATOM 1767 C C . LEU A 1 223 ? -0.239 -15.508 6.248 1.00 87.56 223 LEU A C 1
ATOM 1769 O O . LEU A 1 223 ? -0.953 -15.357 5.268 1.00 87.56 223 LEU A O 1
ATOM 1773 N N . ALA A 1 224 ? 0.894 -16.206 6.153 1.00 86.62 224 ALA A N 1
ATOM 1774 C CA . ALA A 1 224 ? 1.355 -16.783 4.891 1.00 86.62 224 ALA A CA 1
ATOM 1775 C C . ALA A 1 224 ? 0.615 -18.068 4.479 1.00 86.62 224 ALA A C 1
ATOM 1777 O O . ALA A 1 224 ? 0.805 -18.546 3.361 1.00 86.62 224 ALA A O 1
ATOM 1778 N N . GLY A 1 225 ? -0.227 -18.631 5.348 1.00 87.62 225 GLY A N 1
ATOM 1779 C CA . GLY A 1 225 ? -1.013 -19.826 5.055 1.00 87.62 225 GLY A CA 1
ATOM 1780 C C . GLY A 1 225 ? -1.778 -20.353 6.268 1.00 87.62 225 GLY A C 1
ATOM 1781 O O . GLY A 1 225 ? -1.868 -19.687 7.295 1.00 87.62 225 GLY A O 1
ATOM 1782 N N . ASP A 1 226 ? -2.306 -21.571 6.141 1.00 87.00 226 ASP A N 1
ATOM 1783 C CA . ASP A 1 226 ? -3.264 -22.172 7.086 1.00 87.00 226 ASP A CA 1
ATOM 1784 C C . ASP A 1 226 ? -2.739 -23.433 7.802 1.00 87.00 226 ASP A C 1
ATOM 1786 O O . ASP A 1 226 ? -3.514 -24.236 8.326 1.00 87.00 226 ASP A O 1
ATOM 1790 N N . SER A 1 227 ? -1.424 -23.671 7.808 1.00 87.12 227 SER A N 1
ATOM 1791 C CA . SER A 1 227 ? -0.854 -24.862 8.449 1.00 87.12 227 SER A CA 1
ATOM 1792 C C . SER A 1 227 ? -0.684 -24.689 9.967 1.00 87.12 227 SER A C 1
ATOM 1794 O O . SER A 1 227 ? -0.802 -23.598 10.539 1.00 87.12 227 SER A O 1
ATOM 1796 N N . ALA A 1 228 ? -0.355 -25.793 10.643 1.00 88.12 228 ALA A N 1
ATOM 1797 C CA . ALA A 1 228 ? -0.064 -25.793 12.074 1.00 88.12 228 ALA A CA 1
ATOM 1798 C C . ALA A 1 228 ? 1.116 -24.875 12.445 1.00 88.12 228 ALA A C 1
ATOM 1800 O O . ALA A 1 228 ? 1.131 -24.335 13.548 1.00 88.12 228 ALA A O 1
ATOM 1801 N N . LEU A 1 229 ? 2.072 -24.663 11.530 1.00 85.75 229 LEU A N 1
ATOM 1802 C CA . LEU A 1 229 ? 3.220 -23.782 11.753 1.00 85.75 229 LEU A CA 1
ATOM 1803 C C . LEU A 1 229 ? 2.786 -22.317 11.909 1.00 85.75 229 LEU A C 1
ATOM 1805 O O . LEU A 1 229 ? 3.131 -21.688 12.908 1.00 85.75 229 LEU A O 1
ATOM 1809 N N . GLN A 1 230 ? 1.981 -21.798 10.975 1.00 87.62 230 GLN A N 1
ATOM 1810 C CA . GLN A 1 230 ? 1.473 -20.423 11.040 1.00 87.62 230 GLN A CA 1
ATOM 1811 C C . GLN A 1 230 ? 0.569 -20.227 12.259 1.00 87.62 230 GLN A C 1
ATOM 1813 O O . GLN A 1 230 ? 0.660 -19.210 12.943 1.00 87.62 230 GLN A O 1
ATOM 1818 N N . THR A 1 231 ? -0.246 -21.236 12.585 1.00 88.69 231 THR A N 1
ATOM 1819 C CA . THR A 1 231 ? -1.083 -21.226 13.795 1.00 88.69 231 THR A CA 1
ATOM 1820 C C . THR A 1 231 ? -0.232 -21.140 15.066 1.00 88.69 231 THR A C 1
ATOM 1822 O O . THR A 1 231 ? -0.534 -20.352 15.960 1.00 88.69 231 THR A O 1
ATOM 1825 N N . ALA A 1 232 ? 0.851 -21.919 15.152 1.00 86.44 232 ALA A N 1
ATOM 1826 C CA . ALA A 1 232 ? 1.755 -21.895 16.298 1.00 86.44 232 ALA A CA 1
ATOM 1827 C C . ALA A 1 232 ? 2.474 -20.546 16.434 1.00 86.44 232 ALA A C 1
ATOM 1829 O O . 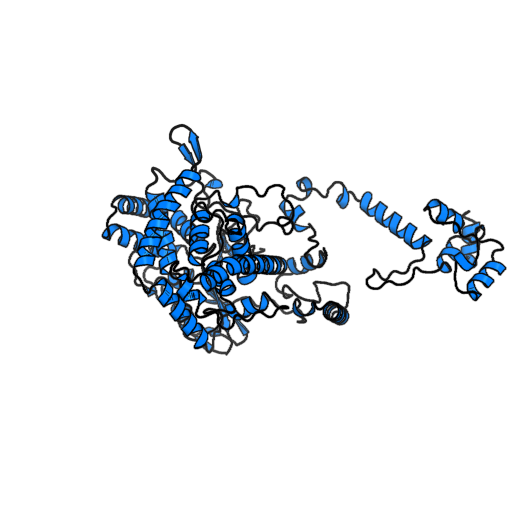ALA A 1 232 ? 2.527 -20.005 17.538 1.00 86.44 232 ALA A O 1
ATOM 1830 N N . GLN A 1 233 ? 2.963 -19.970 15.328 1.00 85.56 233 GLN A N 1
ATOM 1831 C CA . GLN A 1 233 ? 3.556 -18.631 15.353 1.00 85.56 233 GLN A CA 1
ATOM 1832 C C . GLN A 1 233 ? 2.529 -17.587 15.802 1.00 85.56 233 GLN A C 1
ATOM 1834 O O . GLN A 1 233 ? 2.829 -16.775 16.672 1.00 85.56 233 GLN A O 1
ATOM 1839 N N . ARG A 1 234 ? 1.311 -17.620 15.249 1.00 89.31 234 ARG A N 1
ATOM 1840 C CA . ARG A 1 234 ? 0.240 -16.697 15.630 1.00 89.31 234 ARG A CA 1
ATOM 1841 C C . ARG A 1 234 ? -0.036 -16.735 17.129 1.00 89.31 234 ARG A C 1
ATOM 1843 O O . ARG A 1 234 ? -0.124 -15.683 17.753 1.00 89.31 234 ARG A O 1
ATOM 1850 N N . ASN A 1 235 ? -0.187 -17.937 17.686 1.00 89.44 235 ASN A N 1
ATOM 1851 C CA . ASN A 1 235 ? -0.452 -18.120 19.109 1.00 89.44 235 ASN A CA 1
ATOM 1852 C C . ASN A 1 235 ? 0.708 -17.589 19.946 1.00 89.44 235 ASN A C 1
ATOM 1854 O O . ASN A 1 235 ? 0.467 -16.841 20.878 1.00 89.44 235 ASN A O 1
ATOM 1858 N N . LEU A 1 236 ? 1.952 -17.884 19.558 1.00 85.00 236 LEU A N 1
ATOM 1859 C CA . LEU A 1 236 ? 3.128 -17.359 20.242 1.00 85.00 236 LEU A CA 1
ATOM 1860 C C . LEU A 1 236 ? 3.146 -15.824 20.249 1.00 85.00 236 LEU A C 1
ATOM 1862 O O . LEU A 1 236 ? 3.290 -15.230 21.310 1.00 85.00 236 LEU A O 1
ATOM 1866 N N . VAL A 1 237 ? 2.957 -15.166 19.101 1.00 84.50 237 VAL A N 1
ATOM 1867 C CA . VAL A 1 237 ? 2.931 -13.692 19.057 1.00 84.50 237 VAL A CA 1
ATOM 1868 C C . VAL A 1 237 ? 1.735 -13.138 19.842 1.00 84.50 237 VAL A C 1
ATOM 1870 O O . VAL A 1 237 ? 1.871 -12.138 20.539 1.00 84.50 237 VAL A O 1
ATOM 1873 N N . GLY A 1 238 ? 0.578 -13.801 19.789 1.00 88.50 238 GLY A N 1
ATOM 1874 C CA . GLY A 1 238 ? -0.589 -13.444 20.595 1.00 88.50 238 GLY A CA 1
ATOM 1875 C C . GLY A 1 238 ? -0.337 -13.550 22.100 1.00 88.50 238 GLY A C 1
ATOM 1876 O O . GLY A 1 238 ? -0.659 -12.616 22.826 1.00 88.50 238 GLY A O 1
ATOM 1877 N N . ASP A 1 239 ? 0.277 -14.638 22.559 1.00 86.50 239 ASP A N 1
ATOM 1878 C CA . ASP A 1 239 ? 0.643 -14.858 23.961 1.00 86.50 239 ASP A CA 1
ATOM 1879 C C . ASP A 1 239 ? 1.677 -13.829 24.426 1.00 86.50 239 ASP A C 1
ATOM 1881 O O . ASP A 1 239 ? 1.618 -13.350 25.554 1.00 86.50 239 ASP A O 1
ATOM 1885 N N . ILE A 1 240 ? 2.599 -13.438 23.546 1.00 80.50 240 ILE A N 1
ATOM 1886 C CA . ILE A 1 240 ? 3.586 -12.398 23.834 1.00 80.50 240 ILE A CA 1
ATOM 1887 C C . ILE A 1 240 ? 2.912 -11.024 23.987 1.00 80.50 240 ILE A C 1
ATOM 1889 O O . ILE A 1 240 ? 3.211 -10.301 24.935 1.00 80.50 240 ILE A O 1
ATOM 1893 N N . LEU A 1 241 ? 1.995 -10.664 23.083 1.00 83.81 241 LEU A N 1
ATOM 1894 C CA . LEU A 1 241 ? 1.306 -9.369 23.117 1.00 83.81 241 LEU A CA 1
ATOM 1895 C C . LEU A 1 241 ? 0.287 -9.276 24.262 1.00 83.81 241 LEU A C 1
ATOM 1897 O O . LEU A 1 241 ? 0.186 -8.249 24.926 1.00 83.81 241 LEU A O 1
ATOM 1901 N N . TYR A 1 242 ? -0.489 -10.334 24.485 1.00 87.38 242 TYR A N 1
ATOM 1902 C CA . TYR A 1 242 ? -1.677 -10.308 25.344 1.00 87.38 242 TYR A CA 1
ATOM 1903 C C . TYR A 1 242 ? -1.555 -11.173 26.605 1.00 87.38 242 TYR A C 1
ATOM 1905 O O . TYR A 1 242 ? -2.507 -11.256 27.379 1.00 87.38 242 TYR A O 1
ATOM 1913 N N . GLY A 1 243 ? -0.411 -11.824 26.833 1.00 81.19 243 GLY A N 1
ATOM 1914 C CA . GLY A 1 243 ? -0.175 -12.671 28.006 1.00 81.19 243 GLY A CA 1
ATOM 1915 C C . GLY A 1 243 ? 0.014 -11.902 29.316 1.00 81.19 243 GLY A C 1
ATOM 1916 O O . GLY A 1 243 ? -0.018 -12.515 30.383 1.00 81.19 243 GLY A O 1
ATOM 1917 N N . SER A 1 244 ? 0.189 -10.577 29.259 1.00 79.00 244 SER A N 1
ATOM 1918 C CA . SER A 1 244 ? 0.229 -9.690 30.425 1.00 79.00 244 SER A CA 1
ATOM 1919 C C . SER A 1 244 ? -0.771 -8.535 30.294 1.00 79.00 244 SER A C 1
ATOM 1921 O O . SER A 1 244 ? -1.085 -8.072 29.198 1.00 79.00 244 SER A O 1
ATOM 1923 N N . ASP A 1 245 ? -1.239 -8.014 31.433 1.00 78.44 245 ASP A N 1
ATOM 1924 C CA . ASP A 1 245 ? -2.081 -6.805 31.479 1.00 78.44 245 ASP A CA 1
ATOM 1925 C C . ASP A 1 245 ? -1.278 -5.504 31.243 1.00 78.44 245 ASP A C 1
ATOM 1927 O O . ASP A 1 245 ? -1.841 -4.404 31.182 1.00 78.44 245 ASP A O 1
ATOM 1931 N N . GLU A 1 246 ? 0.048 -5.609 31.108 1.00 81.94 246 GLU A N 1
ATOM 1932 C CA . GLU A 1 246 ? 0.957 -4.471 30.975 1.00 81.94 246 GLU A CA 1
ATOM 1933 C C . GLU A 1 246 ? 0.765 -3.749 29.641 1.00 81.94 246 GLU A C 1
ATOM 1935 O O . GLU A 1 246 ? 0.679 -2.521 29.632 1.00 81.94 246 GLU A O 1
ATOM 1940 N N . LEU A 1 247 ? 0.594 -4.492 28.535 1.00 84.19 247 LEU A N 1
ATOM 1941 C CA . LEU A 1 247 ? 0.427 -3.904 27.202 1.00 84.19 247 LEU A CA 1
ATOM 1942 C C . LEU A 1 247 ? -0.717 -2.887 27.192 1.00 84.19 247 LEU A C 1
ATOM 1944 O O . LEU A 1 247 ? -0.551 -1.771 26.711 1.00 84.19 247 LEU A O 1
ATOM 1948 N N . LYS A 1 248 ? -1.868 -3.238 27.773 1.00 85.00 248 LYS A N 1
ATOM 1949 C CA . LYS A 1 248 ? -3.033 -2.349 27.812 1.00 85.00 248 LYS A CA 1
ATOM 1950 C C . LYS A 1 248 ? -2.719 -1.041 28.545 1.00 85.00 248 LYS A C 1
ATOM 1952 O O . LYS A 1 248 ? -3.041 0.039 28.056 1.00 85.00 248 LYS A O 1
ATOM 1957 N N . THR A 1 249 ? -2.081 -1.130 29.707 1.00 86.88 249 THR A N 1
ATOM 1958 C CA . THR A 1 249 ? -1.755 0.052 30.519 1.00 86.88 249 THR A CA 1
ATOM 1959 C C . THR A 1 249 ? -0.729 0.938 29.812 1.00 86.88 249 THR A C 1
ATOM 1961 O O . THR A 1 249 ? -0.921 2.151 29.712 1.00 86.88 249 THR A O 1
ATOM 1964 N N . THR A 1 250 ? 0.318 0.327 29.253 1.00 89.12 250 THR A N 1
ATOM 1965 C CA . THR A 1 250 ? 1.376 1.016 28.508 1.00 89.12 250 THR A CA 1
ATOM 1966 C C . THR A 1 250 ? 0.831 1.691 27.254 1.00 89.12 250 THR A C 1
ATOM 1968 O O . THR A 1 250 ? 1.110 2.867 27.033 1.00 89.12 250 THR A O 1
ATOM 1971 N N . LEU A 1 251 ? -0.016 1.004 26.479 1.00 90.69 251 LEU A N 1
ATOM 1972 C CA . LEU A 1 251 ? -0.655 1.567 25.288 1.00 90.69 251 LEU A CA 1
ATOM 1973 C C . LEU A 1 251 ? -1.536 2.768 25.625 1.00 90.69 251 LEU A C 1
ATOM 1975 O O . LEU A 1 251 ? -1.400 3.808 24.990 1.00 90.69 251 LEU A O 1
ATOM 1979 N N . THR A 1 252 ? -2.414 2.666 26.629 1.00 91.38 252 THR A N 1
ATOM 1980 C CA . THR A 1 252 ? -3.261 3.802 27.029 1.00 91.38 252 THR A CA 1
ATOM 1981 C C . THR A 1 252 ? -2.416 4.997 27.474 1.00 91.38 252 THR A C 1
ATOM 1983 O O . THR A 1 252 ? -2.698 6.129 27.073 1.00 91.38 252 THR A O 1
ATOM 1986 N N . SER A 1 253 ? -1.359 4.761 28.260 1.00 92.31 253 SER A N 1
ATOM 1987 C CA . SER A 1 253 ? -0.449 5.820 28.712 1.00 92.31 253 SER A CA 1
ATOM 1988 C C . SER A 1 253 ? 0.287 6.481 27.545 1.00 92.31 253 SER A C 1
ATOM 1990 O O . SER A 1 253 ? 0.338 7.711 27.472 1.00 92.31 253 SER A O 1
ATOM 1992 N N . PHE A 1 254 ? 0.825 5.677 26.624 1.00 93.62 254 PHE A N 1
ATOM 1993 C CA . PHE A 1 254 ? 1.511 6.146 25.423 1.00 93.62 254 PHE A CA 1
ATOM 1994 C C . PHE A 1 254 ? 0.579 6.986 24.545 1.00 93.62 254 PHE A C 1
ATOM 1996 O O . PHE A 1 254 ? 0.884 8.142 24.264 1.00 93.62 254 PHE A O 1
ATOM 2003 N N . LEU A 1 255 ? -0.587 6.442 24.180 1.00 94.75 255 LEU A N 1
ATOM 2004 C CA . LEU A 1 255 ? -1.554 7.109 23.305 1.00 94.75 255 LEU A CA 1
ATOM 2005 C C . LEU A 1 255 ? -2.047 8.424 23.905 1.00 94.75 255 LEU A C 1
ATOM 2007 O O . LEU A 1 255 ? -2.196 9.405 23.186 1.00 94.75 255 LEU A O 1
ATOM 2011 N N . THR A 1 256 ? -2.254 8.470 25.222 1.00 93.12 256 THR A N 1
ATOM 2012 C CA . 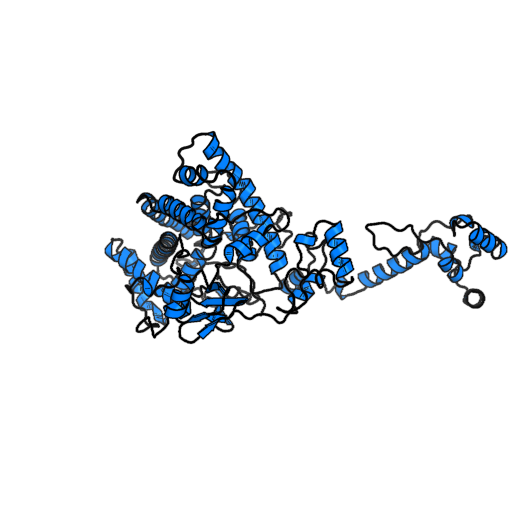THR A 1 256 ? -2.665 9.704 25.901 1.00 93.12 256 THR A CA 1
ATOM 2013 C C . THR A 1 256 ? -1.539 10.735 25.911 1.00 93.12 256 THR A C 1
ATOM 2015 O O . THR A 1 256 ? -1.778 11.898 25.594 1.00 93.12 256 THR A O 1
ATOM 2018 N N . THR A 1 257 ? -0.322 10.330 26.280 1.00 94.06 257 THR A N 1
ATOM 2019 C CA . THR A 1 257 ? 0.807 11.252 26.485 1.00 94.06 257 THR A CA 1
ATOM 2020 C C . THR A 1 257 ? 1.362 11.734 25.153 1.00 94.06 257 THR A C 1
ATOM 2022 O O . THR A 1 257 ? 1.249 12.914 24.831 1.00 94.06 257 THR A O 1
ATOM 2025 N N . TYR A 1 258 ? 1.869 10.806 24.340 1.00 93.00 258 TYR A N 1
ATOM 2026 C CA . TYR A 1 258 ? 2.466 11.120 23.048 1.00 93.00 258 TYR A CA 1
ATOM 2027 C C . TYR A 1 258 ? 1.422 11.661 22.067 1.00 93.00 258 TYR A C 1
ATOM 2029 O O . TYR A 1 258 ? 1.685 12.612 21.339 1.00 93.00 258 TYR A O 1
ATOM 2037 N N . GLY A 1 259 ? 0.189 11.139 22.112 1.00 92.50 259 GLY A N 1
ATOM 2038 C CA . GLY A 1 259 ? -0.916 11.708 21.343 1.00 92.50 259 GLY A CA 1
ATOM 2039 C C . GLY A 1 259 ? -1.199 13.164 21.712 1.00 92.50 259 GLY A C 1
ATOM 2040 O O . GLY A 1 259 ? -1.338 13.995 20.820 1.00 92.50 259 GLY A O 1
ATOM 2041 N N . SER A 1 260 ? -1.229 13.518 23.002 1.00 92.19 260 SER A N 1
ATOM 2042 C CA . SER A 1 260 ? -1.416 14.920 23.414 1.00 92.19 260 SER A CA 1
ATOM 2043 C C . SER A 1 260 ? -0.270 15.821 22.952 1.00 92.19 260 SER A C 1
ATOM 2045 O O . SER A 1 260 ? -0.518 16.948 22.529 1.00 92.19 260 SER A O 1
ATOM 2047 N N . GLU A 1 261 ? 0.970 15.335 23.013 1.00 91.69 261 GLU A N 1
ATOM 2048 C CA . GLU A 1 261 ? 2.147 16.066 22.532 1.00 91.69 261 GLU A CA 1
ATOM 2049 C C . GLU A 1 261 ? 2.062 16.337 21.027 1.00 91.69 261 GLU A C 1
ATOM 2051 O O . GLU A 1 261 ? 2.201 17.489 20.616 1.00 91.69 261 GLU A O 1
ATOM 2056 N N . CYS A 1 262 ? 1.747 15.318 20.220 1.00 88.56 262 CYS A N 1
ATOM 2057 C CA . CYS A 1 262 ? 1.517 15.479 18.783 1.00 88.56 262 CYS A CA 1
ATOM 2058 C C . CYS A 1 262 ? 0.351 16.435 18.499 1.00 88.56 262 CYS A C 1
ATOM 2060 O O . CYS A 1 262 ? 0.469 17.315 17.653 1.00 88.56 262 CYS A O 1
ATOM 2062 N N . LEU A 1 263 ? -0.760 16.316 19.235 1.00 87.25 263 LEU A N 1
ATOM 2063 C CA . LEU A 1 263 ? -1.927 17.182 19.059 1.00 87.25 263 LEU A CA 1
ATOM 2064 C C . LEU A 1 263 ? -1.569 18.659 19.275 1.00 87.25 263 LEU A C 1
ATOM 2066 O O . LEU A 1 263 ? -1.957 19.517 18.486 1.00 87.25 263 LEU A O 1
ATOM 2070 N N . ILE A 1 264 ? -0.816 18.958 20.336 1.00 87.62 264 ILE A N 1
ATOM 2071 C CA . ILE A 1 264 ? -0.366 20.320 20.648 1.00 87.62 264 ILE A CA 1
ATOM 2072 C C . ILE A 1 264 ? 0.659 20.799 19.616 1.00 87.62 264 ILE A C 1
ATOM 2074 O O . ILE A 1 264 ? 0.561 21.935 19.158 1.00 87.62 264 ILE A O 1
ATOM 2078 N N . GLY A 1 265 ? 1.621 19.948 19.249 1.00 85.12 265 GLY A N 1
ATOM 2079 C CA . GLY A 1 265 ? 2.686 20.278 18.301 1.00 85.12 265 GLY A CA 1
ATOM 2080 C C . GLY A 1 265 ? 2.175 20.620 16.901 1.00 85.12 265 GLY A C 1
ATOM 2081 O O . GLY A 1 265 ? 2.701 21.536 16.276 1.00 85.12 265 GLY A O 1
ATOM 2082 N N . GLU A 1 266 ? 1.114 19.946 16.450 1.00 83.19 266 GLU A N 1
ATOM 2083 C CA . GLU A 1 266 ? 0.506 20.159 15.128 1.00 83.19 266 GLU A CA 1
ATOM 2084 C C . GLU A 1 266 ? -0.613 21.214 15.119 1.00 83.19 266 GLU A C 1
ATOM 2086 O O . GLU A 1 266 ? -1.215 21.494 14.079 1.00 83.19 266 GLU A O 1
ATOM 2091 N N . THR A 1 267 ? -0.919 21.825 16.269 1.00 84.38 267 THR A N 1
ATOM 2092 C CA . THR A 1 267 ? -1.914 22.897 16.341 1.00 84.38 267 THR A CA 1
ATOM 2093 C C . THR A 1 267 ? -1.326 24.211 15.822 1.00 84.38 267 THR A C 1
ATOM 2095 O O . THR A 1 267 ? -0.421 24.797 16.415 1.00 84.38 267 THR A O 1
ATOM 2098 N N . LEU A 1 268 ? -1.903 24.733 14.740 1.00 86.00 268 LEU A N 1
ATOM 2099 C CA . LEU A 1 268 ? -1.606 26.055 14.207 1.00 86.00 268 LEU A CA 1
ATOM 2100 C C . LEU A 1 268 ? -2.524 27.102 14.846 1.00 86.00 268 LEU A C 1
ATOM 2102 O O . LEU A 1 268 ? -3.690 27.249 14.470 1.00 86.00 268 LEU A O 1
ATOM 2106 N N . SER A 1 269 ? -1.978 27.891 15.769 1.00 87.19 269 SER A N 1
ATOM 2107 C CA . SER A 1 269 ? -2.686 29.052 16.309 1.00 87.19 269 SER A CA 1
ATOM 2108 C C . SER A 1 269 ? -2.715 30.195 15.301 1.00 87.19 269 SER A C 1
ATOM 2110 O O . SER A 1 269 ? -1.678 30.728 14.906 1.00 87.19 269 SER A O 1
ATOM 2112 N N . MET A 1 270 ? -3.923 30.579 14.888 1.00 83.75 270 MET A N 1
ATOM 2113 C CA . MET A 1 270 ? -4.146 31.639 13.909 1.00 83.75 270 MET A CA 1
ATOM 2114 C C . MET A 1 270 ? -4.484 32.967 14.610 1.00 83.75 270 MET A C 1
ATOM 2116 O O . MET A 1 270 ? -3.611 33.651 15.139 1.00 83.75 270 MET A O 1
ATOM 2120 N N . ALA A 1 271 ? -5.758 33.369 14.590 1.00 80.69 271 ALA A N 1
ATOM 2121 C CA . ALA A 1 271 ? -6.257 34.573 15.250 1.00 80.69 271 ALA A CA 1
ATOM 2122 C C . ALA A 1 271 ? -6.653 34.282 16.710 1.00 80.69 271 ALA A C 1
ATOM 2124 O O . ALA A 1 271 ? -6.749 33.129 17.121 1.00 80.69 271 ALA A O 1
ATOM 2125 N N . ASN A 1 272 ? -6.950 35.328 17.494 1.00 78.50 272 ASN A N 1
ATOM 2126 C CA . ASN A 1 272 ? -7.420 35.171 18.876 1.00 78.50 272 ASN A CA 1
ATOM 2127 C C . ASN A 1 272 ? -8.634 34.221 18.943 1.00 78.50 272 ASN A C 1
ATOM 2129 O O . ASN A 1 272 ? -9.720 34.575 18.480 1.00 78.50 272 ASN A O 1
ATOM 2133 N N . ASN A 1 273 ? -8.449 33.060 19.580 1.00 82.19 273 ASN A N 1
ATOM 2134 C CA . ASN A 1 273 ? -9.433 31.978 19.736 1.00 82.19 273 ASN A CA 1
ATOM 2135 C C . ASN A 1 273 ? -9.786 31.203 18.450 1.00 82.19 273 ASN A C 1
ATOM 2137 O O . ASN A 1 273 ? -10.893 30.668 18.352 1.00 82.19 273 ASN A O 1
ATOM 2141 N N . LEU A 1 274 ? -8.881 31.145 17.470 1.00 86.56 274 LEU A N 1
ATOM 2142 C CA . LEU A 1 274 ? -8.999 30.254 16.319 1.00 86.56 274 LEU A CA 1
ATOM 2143 C C . LEU A 1 274 ? -7.706 29.461 16.147 1.00 86.56 274 LEU A C 1
ATOM 2145 O O . LEU A 1 274 ? -6.685 30.011 15.738 1.00 86.56 274 LEU A O 1
ATOM 2149 N N . ASP A 1 275 ? -7.809 28.165 16.399 1.00 88.81 275 ASP A N 1
ATOM 2150 C CA . ASP A 1 275 ? -6.765 27.195 16.115 1.00 88.81 275 ASP A CA 1
ATOM 2151 C C . ASP A 1 275 ? -7.209 26.317 14.941 1.00 88.81 275 ASP A C 1
ATOM 2153 O O . ASP A 1 275 ? -8.391 25.979 14.810 1.00 88.81 275 ASP A O 1
ATOM 2157 N N . GLN A 1 276 ? -6.262 25.965 14.080 1.00 86.88 276 GLN A N 1
ATOM 2158 C CA . GLN A 1 276 ? -6.442 24.981 13.023 1.00 86.88 276 GLN A CA 1
ATOM 2159 C C . GLN A 1 276 ? -5.500 23.817 13.298 1.00 86.88 276 GLN A C 1
ATOM 2161 O O . GLN A 1 276 ? -4.340 24.018 13.634 1.00 86.88 276 GLN A O 1
ATOM 2166 N N . ILE A 1 277 ? -5.995 22.598 13.145 1.00 84.38 277 ILE A N 1
ATOM 2167 C CA . ILE A 1 277 ? -5.184 21.394 13.259 1.00 84.38 277 ILE A CA 1
ATOM 2168 C C . ILE A 1 277 ? -5.513 20.483 12.095 1.00 84.38 277 ILE A C 1
ATOM 2170 O O . ILE A 1 277 ? -6.682 20.338 11.724 1.00 84.38 277 ILE A O 1
ATOM 2174 N N . ASP A 1 278 ? -4.480 19.869 11.537 1.00 80.38 278 ASP A N 1
ATOM 2175 C CA . ASP A 1 278 ? -4.666 18.786 10.597 1.00 80.38 278 ASP A CA 1
ATOM 2176 C C . ASP A 1 278 ? -4.674 17.447 11.344 1.00 80.38 278 ASP A C 1
ATOM 2178 O O . ASP A 1 278 ? -3.675 16.997 11.906 1.00 80.38 278 ASP A O 1
ATOM 2182 N N . ILE A 1 279 ? -5.849 16.828 11.426 1.00 79.06 279 ILE A N 1
ATOM 2183 C CA . ILE A 1 279 ? -6.029 15.603 12.212 1.00 79.06 279 ILE A CA 1
ATOM 2184 C C . ILE A 1 279 ? -5.527 14.378 11.445 1.00 79.06 279 ILE A C 1
ATOM 2186 O O . ILE A 1 279 ? -5.005 13.442 12.054 1.00 79.06 279 ILE A O 1
ATOM 2190 N N . MET A 1 280 ? -5.689 14.396 10.123 1.00 68.50 280 MET A N 1
ATOM 2191 C CA . MET A 1 280 ? -5.511 13.230 9.262 1.00 68.50 280 MET A CA 1
ATOM 2192 C C . MET A 1 280 ? -4.495 13.430 8.138 1.00 68.50 280 MET A C 1
ATOM 2194 O O . MET A 1 280 ? -4.096 12.414 7.588 1.00 68.50 280 MET A O 1
ATOM 2198 N N . ARG A 1 281 ? -4.114 14.681 7.821 1.00 64.31 281 ARG A N 1
ATOM 2199 C CA . ARG A 1 281 ? -3.409 15.166 6.619 1.00 64.31 281 ARG A CA 1
ATOM 2200 C C . ARG A 1 281 ? -3.031 14.097 5.612 1.00 64.31 281 ARG A C 1
ATOM 2202 O O . ARG A 1 281 ? -2.148 13.280 5.865 1.00 64.31 281 ARG A O 1
ATOM 2209 N N . ASP A 1 282 ? -3.627 14.185 4.434 1.00 47.38 282 ASP A N 1
ATOM 2210 C CA . ASP A 1 282 ? -3.293 13.276 3.352 1.00 47.38 282 ASP A CA 1
ATOM 2211 C C . ASP A 1 282 ? -1.924 13.586 2.717 1.00 47.38 282 ASP A C 1
ATOM 2213 O O . ASP A 1 282 ? -1.478 14.736 2.660 1.00 47.38 282 ASP A O 1
ATOM 2217 N N . LEU A 1 283 ? -1.332 12.517 2.175 1.00 44.78 283 LEU A N 1
ATOM 2218 C CA . LEU A 1 283 ? -0.214 12.455 1.227 1.00 44.78 283 LEU A CA 1
ATOM 2219 C C . LEU A 1 283 ? 1.196 12.685 1.804 1.00 44.78 283 LEU A C 1
ATOM 2221 O O . LEU A 1 283 ? 1.878 13.675 1.519 1.00 44.78 283 LEU A O 1
ATOM 2225 N N . VAL A 1 284 ? 1.750 11.646 2.444 1.00 35.66 284 VAL A N 1
ATOM 2226 C CA . VAL A 1 284 ? 3.136 11.308 2.086 1.00 35.66 284 VAL A CA 1
ATOM 2227 C C . VAL A 1 284 ? 3.055 10.882 0.628 1.00 35.66 284 VAL A C 1
ATOM 2229 O O . VAL A 1 284 ? 2.690 9.739 0.361 1.00 35.66 284 VAL A O 1
ATOM 2232 N N . GLN A 1 285 ? 3.375 11.794 -0.303 1.00 38.19 285 GLN A N 1
ATOM 2233 C CA . GLN A 1 285 ? 3.732 11.386 -1.659 1.00 38.19 285 GLN A CA 1
ATOM 2234 C C . GLN A 1 285 ? 4.636 10.174 -1.493 1.00 38.19 285 GLN A C 1
ATOM 2236 O O . GLN A 1 285 ? 5.698 10.314 -0.878 1.00 38.19 285 GLN A O 1
ATOM 2241 N N . THR A 1 286 ? 4.225 9.002 -1.989 1.00 39.03 286 THR A N 1
ATOM 2242 C CA . THR A 1 286 ? 5.168 7.905 -2.208 1.00 39.03 286 THR A CA 1
ATOM 2243 C C . THR A 1 286 ? 6.311 8.534 -2.965 1.00 39.03 286 THR A C 1
ATOM 2245 O O . THR A 1 286 ? 6.142 8.964 -4.111 1.00 39.03 286 THR A O 1
ATOM 2248 N N . LEU A 1 287 ? 7.413 8.752 -2.245 1.00 38.91 287 LEU A N 1
ATOM 2249 C CA . LEU A 1 287 ? 8.456 9.635 -2.709 1.00 38.91 287 LEU A CA 1
ATOM 2250 C C . LEU A 1 287 ? 8.891 9.099 -4.064 1.00 38.91 287 LEU A C 1
ATOM 2252 O O . LEU A 1 287 ? 9.218 7.917 -4.199 1.00 38.91 287 LEU A O 1
ATOM 2256 N N . SER A 1 288 ? 8.828 9.970 -5.071 1.00 38.19 288 SER A N 1
ATOM 2257 C CA . SER A 1 288 ? 9.280 9.662 -6.421 1.00 38.19 288 SER A CA 1
ATOM 2258 C C . SER A 1 288 ? 10.625 8.910 -6.350 1.00 38.19 288 SER A C 1
ATOM 2260 O O . SER A 1 288 ? 11.456 9.259 -5.506 1.00 38.19 288 SER A O 1
ATOM 2262 N N . PRO A 1 289 ? 10.886 7.916 -7.222 1.00 39.69 289 PRO A N 1
ATOM 2263 C CA . PRO A 1 289 ? 12.066 7.033 -7.195 1.00 39.69 289 PRO A CA 1
ATOM 2264 C C . PRO A 1 289 ? 13.450 7.676 -6.966 1.00 39.69 289 PRO A C 1
ATOM 2266 O O . PRO A 1 289 ? 14.412 6.987 -6.604 1.00 39.69 289 PRO A O 1
ATOM 2269 N N . ASN A 1 290 ? 13.562 8.989 -7.177 1.00 37.47 290 ASN A N 1
ATOM 2270 C CA . ASN A 1 290 ? 14.790 9.768 -7.063 1.00 37.47 290 ASN A CA 1
ATOM 2271 C C . ASN A 1 290 ? 15.058 10.349 -5.659 1.00 37.47 290 ASN A C 1
ATOM 2273 O O . ASN A 1 290 ? 16.198 10.730 -5.377 1.00 37.47 290 ASN A O 1
ATOM 2277 N N . SER A 1 291 ? 14.077 10.369 -4.753 1.00 37.41 291 SER A N 1
ATOM 2278 C CA . SER A 1 291 ? 14.212 11.025 -3.440 1.00 37.41 291 SER A CA 1
ATOM 2279 C C . SER A 1 291 ? 15.111 10.288 -2.442 1.00 37.41 291 SER A C 1
ATOM 2281 O O . SER A 1 291 ? 15.518 10.876 -1.446 1.00 37.41 291 SER A O 1
ATOM 2283 N N . LEU A 1 292 ? 15.507 9.041 -2.719 1.00 38.69 292 LEU A N 1
ATOM 2284 C CA . LEU A 1 292 ? 16.516 8.345 -1.907 1.00 38.69 292 LEU A CA 1
ATOM 2285 C C . LEU A 1 292 ? 17.944 8.884 -2.130 1.00 38.69 292 LEU A C 1
ATOM 2287 O O . LEU A 1 292 ? 18.849 8.523 -1.386 1.00 38.69 292 LEU A O 1
ATOM 2291 N N . SER A 1 293 ? 18.171 9.732 -3.145 1.00 33.53 293 SER A N 1
ATOM 2292 C CA . SER A 1 293 ? 19.525 10.149 -3.557 1.00 33.53 293 SER A CA 1
ATOM 2293 C C . SER A 1 293 ? 19.803 11.656 -3.518 1.00 33.53 293 SER A C 1
ATOM 2295 O O . SER A 1 293 ? 20.964 12.059 -3.576 1.00 33.53 293 SER A O 1
ATOM 2297 N N . THR A 1 294 ? 18.787 12.510 -3.364 1.00 28.11 294 THR A N 1
ATOM 2298 C CA . THR A 1 294 ? 18.966 13.970 -3.342 1.00 28.11 294 THR A CA 1
ATOM 2299 C C . THR A 1 294 ? 18.631 14.557 -1.974 1.00 28.11 294 THR A C 1
ATOM 2301 O O . THR A 1 294 ? 17.476 14.599 -1.573 1.00 28.11 294 THR A O 1
ATOM 2304 N N . HIS A 1 295 ? 19.652 15.079 -1.285 1.00 31.12 295 HIS A N 1
ATOM 2305 C CA . HIS A 1 295 ? 19.594 15.840 -0.020 1.00 31.12 295 HIS A CA 1
ATOM 2306 C C . HIS A 1 295 ? 18.811 17.170 -0.093 1.00 31.12 295 HIS A C 1
ATOM 2308 O O . HIS A 1 295 ? 18.964 18.040 0.762 1.00 31.12 295 HIS A O 1
ATOM 2314 N N . VAL A 1 296 ? 17.996 17.379 -1.122 1.00 27.83 296 VAL A N 1
ATOM 2315 C CA . VAL A 1 296 ? 17.333 18.654 -1.377 1.00 27.83 296 VAL A CA 1
ATOM 2316 C C . VAL A 1 296 ? 15.842 18.419 -1.182 1.00 27.83 296 VAL A C 1
ATOM 2318 O O . VAL A 1 296 ? 15.182 17.877 -2.059 1.00 27.83 296 VAL A O 1
ATOM 2321 N N . VAL A 1 297 ? 15.357 18.829 -0.002 1.00 31.72 297 VAL A N 1
ATOM 2322 C CA . VAL A 1 297 ? 13.945 18.828 0.423 1.00 31.72 297 VAL A CA 1
ATOM 2323 C C . VAL A 1 297 ? 13.429 17.444 0.883 1.00 31.72 297 VAL A C 1
ATOM 2325 O O . VAL A 1 297 ? 12.415 16.944 0.413 1.00 31.72 297 VAL A O 1
ATOM 2328 N N . LYS A 1 298 ? 14.090 16.839 1.887 1.00 31.53 298 LYS A N 1
ATOM 2329 C CA . LYS A 1 298 ? 13.413 15.953 2.862 1.00 31.53 298 LYS A CA 1
ATOM 2330 C C . LYS A 1 298 ? 12.520 16.836 3.751 1.00 31.53 298 LYS A C 1
ATOM 2332 O O . LYS A 1 298 ? 12.885 17.119 4.884 1.00 31.53 298 LYS A O 1
ATOM 2337 N N . THR A 1 299 ? 11.464 17.443 3.216 1.00 36.22 299 THR A N 1
ATOM 2338 C CA . THR A 1 299 ? 10.681 18.409 4.006 1.00 36.22 299 THR A CA 1
ATOM 2339 C C . THR A 1 299 ? 9.761 17.722 4.998 1.00 36.22 299 THR A C 1
ATOM 2341 O O . THR A 1 299 ? 9.041 16.801 4.622 1.00 36.22 299 THR A O 1
ATOM 2344 N N . ASP A 1 300 ? 9.748 18.280 6.208 1.00 35.81 300 ASP A N 1
ATOM 2345 C CA . ASP A 1 300 ? 8.911 18.059 7.400 1.00 35.81 300 ASP A CA 1
ATOM 2346 C C . ASP A 1 300 ? 7.404 17.763 7.196 1.00 35.81 300 ASP A C 1
ATOM 2348 O O . ASP A 1 300 ? 6.698 17.491 8.160 1.00 35.81 300 ASP A O 1
ATOM 2352 N N . PHE A 1 301 ? 6.874 17.757 5.969 1.00 36.19 301 PHE A N 1
ATOM 2353 C CA . PHE A 1 301 ? 5.440 17.625 5.692 1.00 36.19 301 PHE A CA 1
ATOM 2354 C C . PHE A 1 301 ? 4.823 16.271 6.057 1.00 36.19 301 PHE A C 1
ATOM 2356 O O . PHE A 1 301 ? 3.646 16.234 6.406 1.00 36.19 301 PHE A O 1
ATOM 2363 N N . ALA A 1 302 ? 5.599 15.183 6.031 1.00 38.72 302 ALA A N 1
ATOM 2364 C CA . ALA A 1 302 ? 5.103 13.827 6.294 1.00 38.72 302 ALA A CA 1
ATOM 2365 C C . ALA A 1 302 ? 4.568 13.619 7.726 1.00 38.72 302 ALA A C 1
ATOM 2367 O O . ALA A 1 302 ? 3.804 12.683 7.960 1.00 38.72 302 ALA A O 1
ATOM 2368 N N . CYS A 1 303 ? 4.958 14.484 8.669 1.00 45.78 303 CYS A N 1
ATOM 2369 C CA . CYS A 1 303 ? 4.570 14.391 10.076 1.00 45.78 303 CYS A CA 1
ATOM 2370 C C . CYS A 1 303 ? 3.579 15.477 10.515 1.00 45.78 303 CYS A C 1
ATOM 2372 O O . CYS A 1 303 ? 3.215 15.488 11.683 1.00 45.78 303 CYS A O 1
ATOM 2374 N N . HIS A 1 304 ? 3.093 16.336 9.607 1.00 53.28 304 HIS A N 1
ATOM 2375 C CA . HIS A 1 304 ? 2.183 17.432 9.961 1.00 53.28 304 HIS A CA 1
ATOM 2376 C C . HIS A 1 304 ? 0.713 17.009 10.124 1.00 53.28 304 HIS A C 1
ATOM 2378 O O . HIS A 1 304 ? -0.193 17.682 9.631 1.00 53.28 304 HIS A O 1
ATOM 2384 N N . SER A 1 305 ? 0.475 15.863 10.762 1.00 69.38 305 SER A N 1
ATOM 2385 C CA . SER A 1 305 ? -0.850 15.449 11.222 1.00 69.38 305 SER A CA 1
ATOM 2386 C C . SER A 1 305 ? -0.767 14.857 12.618 1.00 69.38 305 SER A C 1
ATOM 2388 O O . SER A 1 305 ? 0.261 14.327 13.027 1.00 69.38 305 SER A O 1
ATOM 2390 N N . PHE A 1 306 ? -1.872 14.904 13.352 1.00 79.81 306 PHE A N 1
ATOM 2391 C CA . PHE A 1 306 ? -1.938 14.327 14.693 1.00 79.81 306 PHE A CA 1
ATOM 2392 C C . PHE A 1 306 ? -1.804 12.792 14.699 1.00 79.81 306 PHE A C 1
ATOM 2394 O O . PHE A 1 306 ? -1.085 12.243 15.532 1.00 79.81 306 PHE A O 1
ATOM 2401 N N . ALA A 1 307 ? -2.487 12.077 13.798 1.00 85.31 307 ALA A N 1
ATOM 2402 C CA . ALA A 1 307 ? -2.607 10.618 13.896 1.00 85.31 307 ALA A CA 1
ATOM 2403 C C . ALA A 1 307 ? -1.395 9.841 13.343 1.00 85.31 307 ALA A C 1
ATOM 2405 O O . ALA A 1 307 ? -1.059 8.776 13.872 1.00 85.31 307 ALA A O 1
ATOM 2406 N N . ILE A 1 308 ? -0.730 10.347 12.295 1.00 86.19 308 ILE A N 1
ATOM 2407 C CA . ILE A 1 308 ? 0.347 9.623 11.592 1.00 86.19 308 ILE A CA 1
ATOM 2408 C C . ILE A 1 308 ? 1.600 9.427 12.466 1.00 86.19 308 ILE A C 1
ATOM 2410 O O . ILE A 1 308 ? 2.077 8.289 12.541 1.00 86.19 308 ILE A O 1
ATOM 2414 N N . PRO A 1 309 ? 2.139 10.451 13.161 1.00 88.00 309 PRO A N 1
ATOM 2415 C CA . PRO A 1 309 ? 3.299 10.281 14.037 1.00 88.00 309 PRO A CA 1
ATOM 2416 C C . PRO A 1 309 ? 3.006 9.334 15.202 1.00 88.00 309 PRO A C 1
ATOM 2418 O O . PRO A 1 309 ? 3.836 8.487 15.528 1.00 88.00 309 PRO A O 1
ATOM 2421 N N . VAL A 1 310 ? 1.798 9.410 15.779 1.00 91.38 310 VAL A N 1
ATOM 2422 C CA . VAL A 1 310 ? 1.364 8.524 16.872 1.00 91.38 310 VAL A CA 1
ATOM 2423 C C . VAL A 1 310 ? 1.303 7.071 16.403 1.00 91.38 310 VAL A C 1
ATOM 2425 O O . VAL A 1 310 ? 1.846 6.196 17.075 1.00 91.38 310 VAL A O 1
ATOM 2428 N N . SER A 1 311 ? 0.694 6.812 15.238 1.00 91.81 311 SER A N 1
ATOM 2429 C CA . SER A 1 311 ? 0.631 5.474 14.628 1.00 91.81 311 SER A CA 1
ATOM 2430 C C . SER A 1 311 ? 2.029 4.945 14.297 1.00 91.81 311 SER A C 1
ATOM 2432 O O . SER A 1 311 ? 2.391 3.840 14.699 1.00 91.81 311 SER A O 1
ATOM 2434 N N . THR A 1 312 ? 2.861 5.761 13.641 1.00 91.75 312 THR A N 1
ATOM 2435 C CA . THR A 1 312 ? 4.216 5.367 13.227 1.00 91.75 312 THR A CA 1
ATOM 2436 C C . THR A 1 312 ? 5.093 5.042 14.433 1.00 91.75 312 THR A C 1
ATOM 2438 O O . THR A 1 312 ? 5.740 3.996 14.441 1.00 91.75 312 THR A O 1
ATOM 2441 N N . ARG A 1 313 ? 5.076 5.886 15.477 1.00 92.06 313 ARG A N 1
ATOM 2442 C CA . ARG A 1 313 ? 5.819 5.641 16.721 1.00 92.06 313 ARG A CA 1
ATOM 2443 C C . ARG A 1 313 ? 5.328 4.393 17.436 1.00 92.06 313 ARG A C 1
ATOM 2445 O O . ARG A 1 313 ? 6.149 3.560 17.799 1.00 92.06 313 ARG A O 1
ATOM 2452 N N . LEU A 1 314 ? 4.011 4.239 17.581 1.00 92.25 314 LEU A N 1
ATOM 2453 C CA . LEU A 1 314 ? 3.423 3.053 18.196 1.00 92.25 314 LEU A CA 1
ATOM 2454 C C . LEU A 1 314 ? 3.883 1.775 17.490 1.00 92.25 314 LEU A C 1
ATOM 2456 O O . LEU A 1 314 ? 4.302 0.828 18.142 1.00 92.25 314 LEU A O 1
ATOM 2460 N N . ILE A 1 315 ? 3.786 1.740 16.162 1.00 92.12 315 ILE A N 1
ATOM 2461 C CA . ILE A 1 315 ? 4.107 0.559 15.357 1.00 92.12 315 ILE A CA 1
ATOM 2462 C C . ILE A 1 315 ? 5.610 0.271 15.380 1.00 92.12 315 ILE A C 1
ATOM 2464 O O . ILE A 1 315 ? 5.990 -0.895 15.473 1.00 92.12 315 ILE A O 1
ATOM 2468 N N . ALA A 1 316 ? 6.453 1.304 15.312 1.00 91.31 316 ALA A N 1
ATOM 2469 C CA . ALA A 1 316 ? 7.901 1.153 15.392 1.00 91.31 316 ALA A CA 1
ATOM 2470 C C . ALA A 1 316 ? 8.337 0.582 16.747 1.00 91.31 316 ALA A C 1
ATOM 2472 O O . ALA A 1 316 ? 9.078 -0.397 16.771 1.00 91.31 316 ALA A O 1
ATOM 2473 N N . ASP A 1 317 ? 7.816 1.127 17.850 1.00 88.06 317 ASP A N 1
ATOM 2474 C CA . ASP A 1 317 ? 8.120 0.646 19.200 1.00 88.06 317 ASP A CA 1
ATOM 2475 C C . ASP A 1 317 ? 7.554 -0.761 19.429 1.00 88.06 317 ASP A C 1
ATOM 2477 O O . ASP A 1 317 ? 8.216 -1.608 20.028 1.00 88.06 317 ASP A O 1
ATOM 2481 N N . LEU A 1 318 ? 6.345 -1.037 18.921 1.00 86.31 318 LEU A N 1
ATOM 2482 C CA . LEU A 1 318 ? 5.738 -2.360 19.012 1.00 86.31 318 LEU A CA 1
ATOM 2483 C C . LEU A 1 318 ? 6.619 -3.377 18.267 1.00 86.31 318 LEU A C 1
ATOM 2485 O O . LEU A 1 318 ? 7.035 -4.375 18.827 1.00 86.31 318 LEU A O 1
ATOM 2489 N N . TRP A 1 319 ? 7.009 -3.125 17.025 1.00 87.50 319 TRP A N 1
ATOM 2490 C CA . TRP A 1 319 ? 7.772 -4.115 16.255 1.00 87.50 319 TRP A CA 1
ATOM 2491 C C . TRP A 1 319 ? 9.289 -3.930 16.318 1.00 87.50 319 TRP A C 1
ATOM 2493 O O . TRP A 1 319 ? 10.009 -4.503 15.505 1.00 87.50 319 TRP A O 1
ATOM 2503 N N . ASN A 1 320 ? 9.775 -3.177 17.308 1.00 84.25 320 ASN A N 1
ATOM 2504 C CA . ASN A 1 320 ? 11.193 -2.961 17.587 1.00 84.25 320 ASN A CA 1
ATOM 2505 C C . ASN A 1 320 ? 12.001 -2.519 16.350 1.00 84.25 320 ASN A C 1
ATOM 2507 O O . ASN A 1 320 ? 13.117 -2.989 16.113 1.00 84.25 320 ASN A O 1
ATOM 2511 N N . LEU A 1 321 ? 11.408 -1.636 15.544 1.00 89.50 321 LEU A N 1
ATOM 2512 C CA . LEU A 1 321 ? 12.082 -0.988 14.421 1.00 89.50 321 LEU A CA 1
ATOM 2513 C C . LEU A 1 321 ? 13.032 0.077 14.983 1.00 89.50 321 LEU A C 1
ATOM 2515 O O . LEU A 1 321 ? 12.649 0.802 15.900 1.00 89.50 321 LEU A O 1
ATOM 2519 N N . ASP A 1 322 ? 14.252 0.186 14.444 1.00 89.31 322 ASP A N 1
ATOM 2520 C CA . ASP A 1 322 ? 15.330 1.022 15.007 1.00 89.31 322 ASP A CA 1
ATOM 2521 C C . ASP A 1 322 ? 15.145 2.530 14.762 1.00 89.31 322 ASP A C 1
ATOM 2523 O O . ASP A 1 322 ? 15.943 3.200 14.099 1.00 89.31 322 ASP A O 1
ATOM 2527 N N . MET A 1 323 ? 14.035 3.066 15.260 1.00 90.81 323 MET A N 1
ATOM 2528 C CA . MET A 1 323 ? 13.654 4.445 15.040 1.00 90.81 323 MET A CA 1
ATOM 2529 C C . MET A 1 323 ? 14.490 5.392 15.892 1.00 90.81 323 MET A C 1
ATOM 2531 O O . MET A 1 323 ? 14.628 5.210 17.103 1.00 90.81 323 MET A O 1
ATOM 2535 N N . GLN A 1 324 ? 14.969 6.462 15.266 1.00 90.12 324 GLN A N 1
ATOM 2536 C CA . GLN A 1 324 ? 15.554 7.595 15.959 1.00 90.12 324 GLN A CA 1
ATOM 2537 C C . GLN A 1 324 ? 14.477 8.354 16.741 1.00 90.12 324 GLN A C 1
ATOM 2539 O O . GLN A 1 324 ? 13.493 8.837 16.173 1.00 90.12 324 GLN A O 1
ATOM 2544 N N . THR A 1 325 ? 14.674 8.480 18.051 1.00 88.31 325 THR A N 1
ATOM 2545 C CA . THR A 1 325 ? 13.755 9.150 18.983 1.00 88.31 325 THR A CA 1
ATOM 2546 C C . THR A 1 325 ? 14.542 9.920 20.047 1.00 88.31 325 THR A C 1
ATOM 2548 O O . THR A 1 325 ? 15.752 9.724 20.162 1.00 88.31 325 THR A O 1
ATOM 2551 N N . PRO A 1 326 ? 13.910 10.791 20.859 1.00 86.69 326 PRO A N 1
ATOM 2552 C CA . PRO A 1 326 ? 14.587 11.385 22.013 1.00 86.69 326 PRO A CA 1
ATOM 2553 C C . PRO A 1 326 ? 15.144 10.335 22.990 1.00 86.69 326 PRO A C 1
ATOM 2555 O O . PRO A 1 326 ? 16.183 10.562 23.608 1.00 86.69 326 PRO A O 1
ATOM 2558 N N . GLU A 1 327 ? 14.477 9.183 23.106 1.00 84.62 327 GLU A N 1
ATOM 2559 C CA . GLU A 1 327 ? 14.900 8.054 23.942 1.00 84.62 327 GLU A CA 1
ATOM 2560 C C . GLU A 1 327 ? 15.956 7.160 23.264 1.00 84.62 327 GLU A C 1
ATOM 2562 O O . GLU A 1 327 ? 16.726 6.498 23.957 1.00 84.62 327 GLU A O 1
ATOM 2567 N N . ASN A 1 328 ? 16.011 7.160 21.929 1.00 86.62 328 ASN A N 1
ATOM 2568 C CA . ASN A 1 328 ? 16.964 6.431 21.091 1.00 86.62 328 ASN A CA 1
ATOM 2569 C C . ASN A 1 328 ? 17.641 7.393 20.090 1.00 86.62 328 ASN A C 1
ATOM 2571 O O . ASN A 1 328 ? 17.340 7.35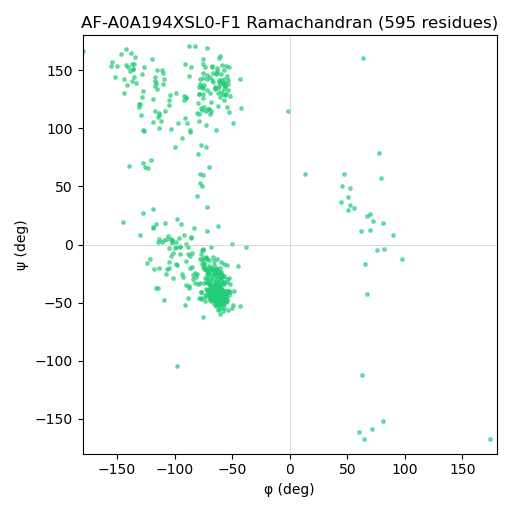4 18.891 1.00 86.62 328 ASN A O 1
ATOM 2575 N N . PRO A 1 329 ? 18.524 8.302 20.552 1.00 87.31 329 PRO A N 1
ATOM 2576 C CA . PRO A 1 329 ? 19.121 9.327 19.690 1.00 87.31 329 PRO A CA 1
ATOM 2577 C C . PRO A 1 329 ? 20.018 8.740 18.590 1.00 87.31 329 PRO A C 1
ATOM 2579 O O . PRO A 1 329 ? 20.179 9.362 17.537 1.00 87.31 329 PRO A O 1
ATOM 2582 N N . ASP A 1 330 ? 20.555 7.541 18.822 1.00 87.31 330 ASP A N 1
ATOM 2583 C CA . ASP A 1 330 ? 21.429 6.802 17.907 1.00 87.31 330 ASP A CA 1
ATOM 2584 C C . ASP A 1 330 ? 20.662 5.836 16.981 1.00 87.31 330 ASP A C 1
ATOM 2586 O O . ASP A 1 330 ? 21.291 5.046 16.276 1.00 87.31 330 ASP A O 1
ATOM 2590 N N . GLY A 1 331 ? 19.322 5.880 16.969 1.00 87.81 331 GLY A N 1
ATOM 2591 C CA . GLY A 1 331 ? 18.510 5.020 16.104 1.00 87.81 331 GLY A CA 1
ATOM 2592 C C . GLY A 1 331 ? 18.875 5.167 14.625 1.00 87.81 331 GLY A C 1
ATOM 2593 O O . GLY A 1 331 ? 19.071 6.280 14.127 1.00 87.81 331 GLY A O 1
ATOM 2594 N N . ALA A 1 332 ? 18.978 4.042 13.916 1.00 89.94 332 ALA A N 1
ATOM 2595 C CA . ALA A 1 332 ? 19.516 4.001 12.558 1.00 89.94 332 ALA A CA 1
ATOM 2596 C C . ALA A 1 332 ? 18.630 4.673 11.496 1.00 89.94 332 ALA A C 1
ATOM 2598 O O . ALA A 1 332 ? 19.128 5.031 10.425 1.00 89.94 332 ALA A O 1
ATOM 2599 N N . ILE A 1 333 ? 17.326 4.825 11.751 1.00 90.56 333 ILE A N 1
ATOM 2600 C CA . ILE A 1 333 ? 16.365 5.310 10.755 1.00 90.56 333 ILE A CA 1
ATOM 2601 C C . ILE A 1 333 ? 15.384 6.332 11.341 1.00 90.56 333 ILE A C 1
ATOM 2603 O O . ILE A 1 333 ? 14.918 6.210 12.470 1.00 90.56 333 ILE A O 1
ATOM 2607 N N . SER A 1 334 ? 15.048 7.368 10.569 1.00 89.81 334 SER A N 1
ATOM 2608 C CA . SER A 1 334 ? 14.088 8.388 11.004 1.00 89.81 334 SER A CA 1
ATOM 2609 C C . SER A 1 334 ? 12.639 7.881 10.957 1.00 89.81 334 SER A C 1
ATOM 2611 O O . SER A 1 334 ? 12.309 6.963 10.203 1.00 89.81 334 SER A O 1
ATOM 2613 N N . MET A 1 335 ? 11.736 8.533 11.696 1.00 87.31 335 MET A N 1
ATOM 2614 C CA . MET A 1 335 ? 10.293 8.254 11.623 1.00 87.31 335 MET A CA 1
ATOM 2615 C C . MET A 1 335 ? 9.741 8.366 10.194 1.00 87.31 335 MET A C 1
ATOM 2617 O O . MET A 1 335 ? 8.942 7.533 9.772 1.00 87.31 335 MET A O 1
ATOM 2621 N N . ILE A 1 336 ? 10.191 9.373 9.437 1.00 83.31 336 ILE A N 1
ATOM 2622 C CA . ILE A 1 336 ? 9.762 9.602 8.050 1.00 83.31 336 ILE A CA 1
ATOM 2623 C C . ILE A 1 336 ? 10.203 8.441 7.157 1.00 83.31 336 ILE A C 1
ATOM 2625 O O . ILE A 1 336 ? 9.422 7.957 6.335 1.00 83.31 336 ILE A O 1
ATOM 2629 N N . ASP A 1 337 ? 11.440 7.976 7.327 1.00 87.06 337 ASP A N 1
ATOM 2630 C CA . ASP A 1 337 ? 11.984 6.875 6.537 1.00 87.06 337 ASP A CA 1
ATOM 2631 C C . ASP A 1 337 ? 11.276 5.545 6.890 1.00 87.06 337 ASP A C 1
ATOM 2633 O O . ASP A 1 337 ? 10.914 4.801 5.977 1.00 87.06 337 ASP A O 1
ATOM 2637 N N . ILE A 1 338 ? 10.962 5.281 8.173 1.00 90.12 338 ILE A N 1
ATOM 2638 C CA . ILE A 1 338 ? 10.131 4.128 8.589 1.00 90.12 338 ILE A CA 1
ATOM 2639 C C . ILE A 1 338 ? 8.738 4.206 7.969 1.00 90.12 338 ILE A C 1
ATOM 2641 O O . ILE A 1 338 ? 8.285 3.240 7.350 1.00 90.12 338 ILE A O 1
ATOM 2645 N N . ARG A 1 339 ? 8.053 5.349 8.114 1.00 89.12 339 ARG A N 1
ATOM 2646 C CA . ARG A 1 339 ? 6.712 5.562 7.556 1.00 89.12 339 ARG A CA 1
ATOM 2647 C C . ARG A 1 339 ? 6.712 5.286 6.058 1.00 89.12 339 ARG A C 1
ATOM 2649 O O . ARG A 1 339 ? 5.875 4.520 5.594 1.00 89.12 339 ARG A O 1
ATOM 2656 N N . THR A 1 340 ? 7.678 5.852 5.338 1.00 84.69 340 THR A N 1
ATOM 2657 C CA . THR A 1 340 ? 7.836 5.686 3.887 1.00 84.69 340 THR A CA 1
ATOM 2658 C C . THR A 1 340 ? 8.103 4.230 3.502 1.00 84.69 340 THR A C 1
ATOM 2660 O O . THR A 1 340 ? 7.503 3.715 2.561 1.00 84.69 340 THR A O 1
ATOM 2663 N N . ALA A 1 341 ? 8.992 3.536 4.218 1.00 90.56 341 ALA A N 1
ATOM 2664 C CA . ALA A 1 341 ? 9.288 2.133 3.946 1.00 90.56 341 ALA A CA 1
ATOM 2665 C C . ALA A 1 341 ? 8.050 1.246 4.155 1.00 90.56 341 ALA A C 1
ATOM 2667 O O . ALA A 1 341 ? 7.726 0.421 3.299 1.00 90.56 341 ALA A O 1
ATOM 2668 N N . LEU A 1 342 ? 7.322 1.454 5.256 1.00 90.62 342 LEU A N 1
ATOM 2669 C CA . LEU A 1 342 ? 6.122 0.693 5.593 1.00 90.62 342 LEU A CA 1
ATOM 2670 C C . LEU A 1 342 ? 4.946 0.978 4.642 1.00 90.62 342 LEU A C 1
ATOM 2672 O O . LEU A 1 342 ? 4.239 0.041 4.266 1.00 90.62 342 LEU A O 1
ATOM 2676 N N . THR A 1 343 ? 4.737 2.226 4.204 1.00 85.44 343 THR A N 1
ATOM 2677 C CA . THR A 1 343 ? 3.702 2.548 3.200 1.00 85.44 343 THR A CA 1
ATOM 2678 C C . THR A 1 343 ? 4.033 1.964 1.836 1.00 85.44 343 THR A C 1
ATOM 2680 O O . THR A 1 343 ? 3.150 1.371 1.216 1.00 85.44 343 THR A O 1
ATOM 2683 N N . ASN A 1 344 ? 5.293 2.048 1.397 1.00 84.62 344 ASN A N 1
ATOM 2684 C CA . ASN A 1 344 ? 5.758 1.421 0.159 1.00 84.62 344 ASN A CA 1
ATOM 2685 C C . ASN A 1 344 ? 5.573 -0.098 0.197 1.00 84.62 344 ASN A C 1
ATOM 2687 O O . ASN A 1 344 ? 5.090 -0.688 -0.769 1.00 84.62 344 ASN A O 1
ATOM 2691 N N . LEU A 1 345 ? 5.905 -0.735 1.322 1.00 87.88 345 LEU A N 1
ATOM 2692 C CA . LEU A 1 345 ? 5.658 -2.158 1.536 1.00 87.88 345 LEU A CA 1
ATOM 2693 C C . LEU A 1 345 ? 4.176 -2.497 1.434 1.00 87.88 345 LEU A C 1
ATOM 2695 O O . LEU A 1 345 ? 3.795 -3.395 0.683 1.00 87.88 345 LEU A O 1
ATOM 2699 N N . ARG A 1 346 ? 3.327 -1.743 2.134 1.00 84.94 346 ARG A N 1
ATOM 2700 C CA . ARG A 1 346 ? 1.875 -1.901 2.058 1.00 84.94 346 ARG A CA 1
ATOM 2701 C C . ARG A 1 346 ? 1.369 -1.747 0.620 1.00 84.94 346 ARG A C 1
ATOM 2703 O O . ARG A 1 346 ? 0.528 -2.537 0.196 1.00 84.94 346 ARG A O 1
ATOM 2710 N N . ALA A 1 347 ? 1.919 -0.798 -0.139 1.00 78.50 347 ALA A N 1
ATOM 2711 C CA . ALA A 1 347 ? 1.606 -0.591 -1.549 1.00 78.50 347 ALA A CA 1
ATOM 2712 C C . ALA A 1 347 ? 1.975 -1.800 -2.407 1.00 78.50 347 ALA A C 1
ATOM 2714 O O . ALA A 1 347 ? 1.117 -2.380 -3.067 1.00 78.50 347 ALA A O 1
ATOM 2715 N N . GLY A 1 348 ? 3.238 -2.225 -2.361 1.00 78.50 348 GLY A N 1
ATOM 2716 C CA . GLY A 1 348 ? 3.728 -3.338 -3.174 1.00 78.50 348 GLY A CA 1
ATOM 2717 C C . GLY A 1 348 ? 3.094 -4.688 -2.827 1.00 78.50 348 GLY A C 1
ATOM 2718 O O . GLY A 1 348 ? 3.053 -5.575 -3.685 1.00 78.50 348 GLY A O 1
ATOM 2719 N N . LEU A 1 349 ? 2.595 -4.845 -1.596 1.00 79.62 349 LEU A N 1
ATOM 2720 C CA . LEU A 1 349 ? 1.930 -6.061 -1.130 1.00 79.62 349 LEU A CA 1
ATOM 2721 C C . LEU A 1 349 ? 0.416 -6.051 -1.409 1.00 79.62 349 LEU A C 1
ATOM 2723 O O . LEU A 1 349 ? -0.110 -7.044 -1.906 1.00 79.62 349 LEU A O 1
ATOM 2727 N N . PHE A 1 350 ? -0.293 -4.954 -1.124 1.00 75.94 350 PHE A N 1
ATOM 2728 C CA . PHE A 1 350 ? -1.764 -4.956 -1.071 1.00 75.94 350 PHE A CA 1
ATOM 2729 C C . PHE A 1 350 ? -2.457 -4.045 -2.092 1.00 75.94 350 PHE A C 1
ATOM 2731 O O . PHE A 1 350 ? -3.622 -4.292 -2.416 1.00 75.94 350 PHE A O 1
ATOM 2738 N N . ALA A 1 351 ? -1.776 -3.035 -2.646 1.00 62.09 351 ALA A N 1
ATOM 2739 C CA . ALA A 1 351 ? -2.343 -2.163 -3.679 1.00 62.09 351 ALA A CA 1
ATOM 2740 C C . ALA A 1 351 ? -2.289 -2.863 -5.045 1.00 62.09 351 ALA A C 1
ATOM 2742 O O . ALA A 1 351 ? -1.399 -2.649 -5.862 1.00 62.09 351 ALA A O 1
ATOM 2743 N N . SER A 1 352 ? -3.226 -3.785 -5.257 1.00 55.44 352 SER A N 1
ATOM 2744 C CA . SER A 1 352 ? -3.268 -4.673 -6.427 1.00 55.44 352 SER A CA 1
ATOM 2745 C C . SER A 1 352 ? -4.153 -4.170 -7.571 1.00 55.44 352 SER A C 1
ATOM 2747 O O . SER A 1 352 ? -4.246 -4.838 -8.599 1.00 55.44 352 SER A O 1
ATOM 2749 N N . ALA A 1 353 ? -4.819 -3.024 -7.409 1.00 53.16 353 ALA A N 1
ATOM 2750 C CA . ALA A 1 353 ? -5.859 -2.603 -8.344 1.00 53.16 353 ALA A CA 1
ATOM 2751 C C . ALA A 1 353 ? -5.316 -1.872 -9.580 1.00 53.16 353 ALA A C 1
ATOM 2753 O O . ALA A 1 353 ? -5.903 -2.004 -10.652 1.00 53.16 353 ALA A O 1
ATOM 2754 N N . ASP A 1 354 ? -4.187 -1.167 -9.471 1.00 61.34 354 ASP A N 1
ATOM 2755 C CA . ASP A 1 354 ? -3.599 -0.478 -10.614 1.00 61.34 354 ASP A CA 1
ATOM 2756 C C . ASP A 1 354 ? -2.397 -1.226 -11.193 1.00 61.34 354 ASP A C 1
ATOM 2758 O O . ASP A 1 354 ? -1.260 -1.087 -10.740 1.00 61.34 354 ASP A O 1
ATOM 2762 N N . THR A 1 355 ? -2.622 -1.978 -12.275 1.00 62.66 355 THR A N 1
ATOM 2763 C CA . THR A 1 355 ? -1.532 -2.620 -13.0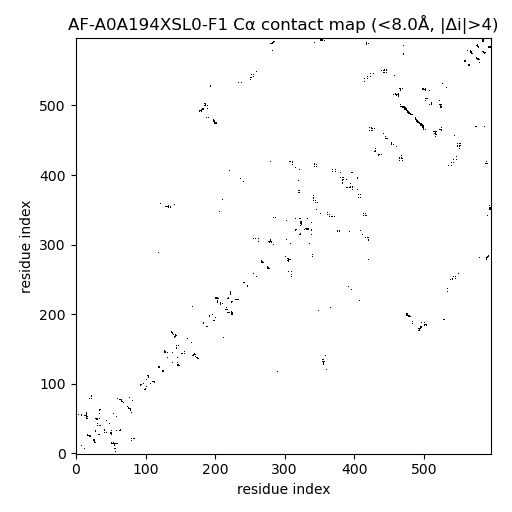28 1.00 62.66 355 THR A CA 1
ATOM 2764 C C . THR A 1 355 ? -0.457 -1.641 -13.488 1.00 62.66 355 THR A C 1
ATOM 2766 O O . THR A 1 355 ? 0.648 -2.079 -13.817 1.00 62.66 355 THR A O 1
ATOM 2769 N N . ALA A 1 356 ? -0.754 -0.338 -13.498 1.00 61.81 356 ALA A N 1
ATOM 2770 C CA . ALA A 1 356 ? 0.194 0.666 -13.892 1.00 61.81 356 ALA A CA 1
ATOM 2771 C C . ALA A 1 356 ? 1.352 0.850 -12.917 1.00 61.81 356 ALA A C 1
ATOM 2773 O O . ALA A 1 356 ? 2.521 0.924 -13.301 1.00 61.81 356 ALA A O 1
ATOM 2774 N N . THR A 1 357 ? 1.037 0.940 -11.639 1.00 69.38 357 THR A N 1
ATOM 2775 C CA . THR A 1 357 ? 1.985 1.387 -10.622 1.00 69.38 357 THR A CA 1
ATOM 2776 C C . THR A 1 357 ? 2.633 0.219 -9.892 1.00 69.38 357 THR A C 1
ATOM 2778 O O . THR A 1 357 ? 3.724 0.379 -9.341 1.00 69.38 357 THR A O 1
ATOM 2781 N N . ILE A 1 358 ? 2.046 -0.986 -9.981 1.00 76.38 358 ILE A N 1
ATOM 2782 C CA . ILE A 1 358 ? 2.509 -2.187 -9.267 1.00 76.38 358 ILE A CA 1
ATOM 2783 C C . ILE A 1 358 ? 3.999 -2.467 -9.486 1.00 76.38 358 ILE A C 1
ATOM 2785 O O . ILE A 1 358 ? 4.680 -2.816 -8.526 1.00 76.38 358 ILE A O 1
ATOM 2789 N N . TRP A 1 359 ? 4.542 -2.310 -10.699 1.00 80.81 359 TRP A N 1
ATOM 2790 C CA . TRP A 1 359 ? 5.973 -2.567 -10.925 1.00 80.81 359 TRP A CA 1
ATOM 2791 C C . TRP A 1 359 ? 6.861 -1.691 -10.028 1.00 80.81 359 TRP A C 1
ATOM 2793 O O . TRP A 1 359 ? 7.747 -2.194 -9.332 1.00 80.81 359 TRP A O 1
ATOM 2803 N N . ASN A 1 360 ? 6.580 -0.387 -9.994 1.00 79.88 360 ASN A N 1
ATOM 2804 C CA . ASN A 1 360 ? 7.327 0.563 -9.176 1.00 79.88 360 ASN A CA 1
ATOM 2805 C C . ASN A 1 360 ? 7.036 0.362 -7.687 1.00 79.88 360 ASN A C 1
ATOM 2807 O O . ASN A 1 360 ? 7.973 0.358 -6.894 1.00 79.88 360 ASN A O 1
ATOM 2811 N N . HIS A 1 361 ? 5.779 0.117 -7.306 1.00 81.06 361 HIS A N 1
ATOM 2812 C CA . HIS A 1 361 ? 5.417 -0.176 -5.918 1.00 81.06 361 HIS A CA 1
ATOM 2813 C C . HIS A 1 361 ? 6.125 -1.423 -5.385 1.00 81.06 361 HIS A C 1
ATOM 2815 O O . HIS A 1 361 ? 6.584 -1.417 -4.249 1.00 81.06 361 HIS A O 1
ATOM 2821 N N . ARG A 1 362 ? 6.297 -2.475 -6.197 1.00 83.62 362 ARG A N 1
ATOM 2822 C CA . ARG A 1 362 ? 7.060 -3.665 -5.791 1.00 83.62 362 ARG A CA 1
ATOM 2823 C C . ARG A 1 362 ? 8.542 -3.371 -5.613 1.00 83.62 362 ARG A C 1
ATOM 2825 O O . ARG A 1 362 ? 9.114 -3.821 -4.627 1.00 83.62 362 ARG A O 1
ATOM 2832 N N . ARG A 1 363 ? 9.155 -2.595 -6.514 1.00 86.12 363 ARG A N 1
ATOM 2833 C CA . ARG A 1 363 ? 10.551 -2.160 -6.346 1.00 86.12 363 ARG A CA 1
ATOM 2834 C C . ARG A 1 363 ? 10.721 -1.328 -5.071 1.00 86.12 363 ARG A C 1
ATOM 2836 O O . ARG A 1 363 ? 11.623 -1.590 -4.286 1.00 86.12 363 ARG A O 1
ATOM 2843 N N . LEU A 1 364 ? 9.841 -0.355 -4.838 1.00 86.25 364 LEU A N 1
ATOM 2844 C CA . LEU A 1 364 ? 9.868 0.481 -3.633 1.00 86.25 364 LEU A CA 1
ATOM 2845 C C . LEU A 1 364 ? 9.619 -0.338 -2.359 1.00 86.25 364 LEU A C 1
ATOM 2847 O O . LEU A 1 364 ? 10.257 -0.089 -1.341 1.00 86.25 364 LEU A O 1
ATOM 2851 N N . ALA A 1 365 ? 8.741 -1.341 -2.416 1.00 89.12 365 ALA A N 1
ATOM 2852 C CA . ALA A 1 365 ? 8.540 -2.289 -1.328 1.00 89.12 365 ALA A CA 1
ATOM 2853 C C . ALA A 1 365 ? 9.809 -3.110 -1.050 1.00 89.12 365 ALA A C 1
ATOM 2855 O O . ALA A 1 365 ? 10.193 -3.238 0.104 1.00 89.12 365 ALA A O 1
ATOM 2856 N N . GLN A 1 366 ? 10.504 -3.614 -2.077 1.00 89.81 366 GLN A N 1
ATOM 2857 C CA . GLN A 1 366 ? 11.790 -4.306 -1.904 1.00 89.81 366 GLN A CA 1
ATOM 2858 C C . GLN A 1 366 ? 12.837 -3.399 -1.245 1.00 89.81 366 GLN A C 1
ATOM 2860 O O . GLN A 1 366 ? 13.508 -3.821 -0.308 1.00 89.81 366 GLN A O 1
ATOM 2865 N N . GLU A 1 367 ? 12.961 -2.151 -1.707 1.00 90.38 367 GLU A N 1
ATOM 2866 C CA . GLU A 1 367 ? 13.872 -1.159 -1.120 1.00 90.38 367 GLU A CA 1
ATOM 2867 C C . GLU A 1 367 ? 13.518 -0.878 0.351 1.00 90.38 367 GLU A C 1
ATOM 2869 O O . GLU A 1 367 ? 14.402 -0.892 1.208 1.00 90.38 367 GLU A O 1
ATOM 2874 N N . GLY A 1 368 ? 12.229 -0.697 0.658 1.00 91.88 368 GLY A N 1
ATOM 2875 C CA . GLY A 1 368 ? 11.734 -0.486 2.019 1.00 91.88 368 GLY A CA 1
ATOM 2876 C C . GLY A 1 368 ? 11.961 -1.687 2.939 1.00 91.88 368 GLY A C 1
ATOM 2877 O O . GLY A 1 368 ? 12.426 -1.513 4.062 1.00 91.88 368 GLY A O 1
ATOM 2878 N N . ALA A 1 369 ? 11.697 -2.907 2.468 1.00 92.06 369 ALA A N 1
ATOM 2879 C CA . ALA A 1 369 ? 11.955 -4.118 3.240 1.00 92.06 369 ALA A CA 1
ATOM 2880 C C . ALA A 1 369 ? 13.447 -4.330 3.491 1.00 92.06 369 ALA A C 1
ATOM 2882 O O . ALA A 1 369 ? 13.812 -4.648 4.617 1.00 92.06 369 ALA A O 1
ATOM 2883 N N . THR A 1 370 ? 14.316 -4.121 2.498 1.00 90.88 370 THR A N 1
ATOM 2884 C CA . THR A 1 370 ? 15.773 -4.202 2.697 1.00 90.88 370 THR A CA 1
ATOM 2885 C C . THR A 1 370 ? 16.229 -3.211 3.763 1.00 90.88 370 THR A C 1
ATOM 2887 O O . THR A 1 370 ? 16.882 -3.619 4.719 1.00 90.88 370 THR A O 1
ATOM 2890 N N . LEU A 1 371 ? 15.798 -1.949 3.667 1.00 92.69 371 LEU A N 1
ATOM 2891 C CA . LEU A 1 371 ? 16.118 -0.918 4.653 1.00 92.69 371 LEU A CA 1
ATOM 2892 C C . LEU A 1 371 ? 15.654 -1.301 6.068 1.00 92.69 371 LEU A C 1
ATOM 2894 O O . LEU A 1 371 ? 16.428 -1.202 7.020 1.00 92.69 371 LEU A O 1
ATOM 2898 N N . LEU A 1 372 ? 14.406 -1.756 6.219 1.00 92.94 372 LEU A N 1
ATOM 2899 C CA . LEU A 1 372 ? 13.872 -2.170 7.520 1.00 92.94 372 LEU A CA 1
ATOM 2900 C C . LEU A 1 372 ? 14.552 -3.435 8.048 1.00 92.94 372 LEU A C 1
ATOM 2902 O O . LEU A 1 372 ? 14.786 -3.521 9.247 1.00 92.94 372 LEU A O 1
ATOM 2906 N N . THR A 1 373 ? 14.909 -4.385 7.181 1.00 90.81 373 THR A N 1
ATOM 2907 C CA . THR A 1 373 ? 15.663 -5.590 7.569 1.00 90.81 373 THR A CA 1
ATOM 2908 C C . THR A 1 373 ? 17.022 -5.193 8.144 1.00 90.81 373 THR A C 1
ATOM 2910 O O . THR A 1 373 ? 17.322 -5.521 9.286 1.00 90.81 373 THR A O 1
ATOM 2913 N N . GLU A 1 374 ? 17.816 -4.434 7.381 1.00 90.75 374 GLU A N 1
ATOM 2914 C CA . GLU A 1 374 ? 19.192 -4.068 7.742 1.00 90.75 374 GLU A CA 1
ATOM 2915 C C . GLU A 1 374 ? 19.259 -3.241 9.031 1.00 90.75 374 GLU A C 1
ATOM 2917 O O . GLU A 1 374 ? 20.150 -3.439 9.856 1.00 90.75 374 GLU A O 1
ATOM 2922 N N . THR A 1 375 ? 18.306 -2.328 9.225 1.00 90.50 375 THR A N 1
ATOM 2923 C CA . THR A 1 375 ? 18.240 -1.480 10.424 1.00 90.50 375 THR A CA 1
ATOM 2924 C C . THR A 1 375 ? 17.700 -2.238 11.636 1.00 90.50 375 THR A C 1
ATOM 2926 O O . THR A 1 375 ? 18.257 -2.136 12.726 1.00 90.50 375 THR A O 1
ATOM 2929 N N . THR A 1 376 ? 16.672 -3.070 11.460 1.00 87.50 376 THR A N 1
ATOM 2930 C CA . THR A 1 376 ? 16.103 -3.873 12.557 1.00 87.50 376 THR A CA 1
ATOM 2931 C C . THR A 1 376 ? 17.066 -4.971 13.012 1.00 87.50 376 THR A C 1
ATOM 2933 O O . THR A 1 376 ? 17.128 -5.271 14.205 1.00 87.50 376 THR A O 1
ATOM 2936 N N . ASP A 1 377 ? 17.895 -5.506 12.109 1.00 86.19 377 ASP A N 1
ATOM 2937 C CA . ASP A 1 377 ? 18.941 -6.474 12.448 1.00 86.19 377 ASP A CA 1
ATOM 2938 C C . ASP A 1 377 ? 19.913 -5.932 13.500 1.00 86.19 377 ASP A C 1
ATOM 2940 O O . ASP A 1 377 ? 20.394 -6.698 14.336 1.00 86.19 377 ASP A O 1
ATOM 2944 N N . ILE A 1 378 ? 20.200 -4.627 13.505 1.00 82.94 378 ILE A N 1
ATOM 2945 C CA . ILE A 1 378 ? 21.059 -4.000 14.521 1.00 82.94 378 ILE A CA 1
ATOM 2946 C C . ILE A 1 378 ? 20.442 -4.202 15.909 1.00 82.94 378 ILE A C 1
ATOM 2948 O O . ILE A 1 378 ? 21.094 -4.730 16.812 1.00 82.94 378 ILE A O 1
ATOM 2952 N N . GLN A 1 379 ? 19.162 -3.861 16.055 1.00 77.62 379 GLN A N 1
ATOM 2953 C CA . GLN A 1 379 ? 18.429 -3.976 17.314 1.00 77.62 379 GLN A CA 1
ATOM 2954 C C . GLN A 1 379 ? 18.239 -5.433 17.747 1.00 77.62 379 GLN A C 1
ATOM 2956 O O . GLN A 1 379 ? 18.527 -5.787 18.891 1.00 77.62 379 GLN A O 1
ATOM 2961 N N . VAL A 1 380 ? 17.829 -6.307 16.824 1.00 78.56 380 VAL A N 1
ATOM 2962 C CA . VAL A 1 380 ? 17.660 -7.745 17.083 1.00 78.56 380 VAL A CA 1
ATOM 2963 C C . VAL A 1 380 ? 18.972 -8.372 17.563 1.00 78.56 380 VAL A C 1
ATOM 2965 O O . VAL A 1 380 ? 18.986 -9.123 18.543 1.00 78.56 380 VAL A O 1
ATOM 2968 N N . ASN A 1 381 ? 20.095 -8.038 16.922 1.00 79.31 381 ASN A N 1
ATOM 2969 C CA . ASN A 1 381 ? 21.404 -8.550 17.317 1.00 79.31 381 ASN A CA 1
ATOM 2970 C C . ASN A 1 381 ? 21.868 -8.008 18.674 1.00 79.31 381 ASN A C 1
ATOM 2972 O O . ASN A 1 381 ? 22.494 -8.758 19.424 1.00 79.31 381 ASN A O 1
ATOM 2976 N N . ASN A 1 382 ? 21.561 -6.755 19.015 1.00 76.19 382 ASN A N 1
ATOM 2977 C CA . ASN A 1 382 ? 21.876 -6.193 20.333 1.00 76.19 382 ASN A CA 1
ATOM 2978 C C . ASN A 1 382 ? 21.108 -6.925 21.446 1.00 76.19 382 ASN A C 1
ATOM 2980 O O . ASN A 1 382 ? 21.712 -7.354 22.430 1.00 76.19 382 ASN A O 1
ATOM 2984 N N . VAL A 1 383 ? 19.807 -7.183 21.248 1.00 73.06 383 VAL A N 1
ATOM 2985 C CA . VAL A 1 383 ? 18.986 -7.979 22.183 1.00 73.06 383 VAL A CA 1
ATOM 2986 C C . VAL A 1 383 ? 19.571 -9.385 22.377 1.00 73.06 383 VAL A C 1
ATOM 2988 O O . VAL A 1 383 ? 19.678 -9.865 23.507 1.00 73.06 383 VAL A O 1
ATOM 2991 N N . LEU A 1 384 ? 20.000 -10.039 21.290 1.00 71.44 384 LEU A N 1
ATOM 2992 C CA . LEU A 1 384 ? 20.611 -11.373 21.341 1.00 71.44 384 LEU A CA 1
ATOM 2993 C C . LEU A 1 384 ? 21.981 -11.399 22.034 1.00 71.44 384 LEU A C 1
ATOM 2995 O O . LEU A 1 384 ? 22.296 -12.383 22.707 1.00 71.44 384 LEU A O 1
ATOM 2999 N N . ARG A 1 385 ? 22.812 -10.368 21.837 1.00 72.56 385 ARG A N 1
ATOM 3000 C CA . ARG A 1 385 ? 24.190 -10.310 22.353 1.00 72.56 385 ARG A CA 1
ATOM 3001 C C . ARG A 1 385 ? 24.253 -9.942 23.824 1.00 72.56 385 ARG A C 1
ATOM 3003 O O . ARG A 1 385 ? 24.972 -10.596 24.577 1.00 72.56 385 ARG A O 1
ATOM 3010 N N . ASP A 1 386 ? 23.510 -8.920 24.225 1.00 64.06 386 ASP A N 1
ATOM 3011 C CA . ASP A 1 386 ? 23.759 -8.263 25.505 1.00 64.06 386 ASP A CA 1
ATOM 3012 C C . ASP A 1 386 ? 22.864 -8.794 26.641 1.00 64.06 386 ASP A C 1
ATOM 3014 O O . ASP A 1 386 ? 22.903 -8.261 27.749 1.00 64.06 386 ASP A O 1
ATOM 3018 N N . ASN A 1 387 ? 22.061 -9.849 26.398 1.00 54.12 387 ASN A N 1
ATOM 3019 C CA . ASN A 1 387 ? 20.996 -10.307 27.311 1.00 54.12 387 ASN A CA 1
ATOM 3020 C C . ASN A 1 387 ? 20.170 -9.119 27.845 1.00 54.12 387 ASN A C 1
ATOM 3022 O O . ASN A 1 387 ? 19.782 -9.077 29.013 1.00 54.12 387 ASN A O 1
ATOM 3026 N N . TYR A 1 388 ? 19.952 -8.113 26.996 1.00 49.44 388 TYR A N 1
ATOM 3027 C CA . TYR A 1 388 ? 19.206 -6.926 27.372 1.00 49.44 388 TYR A CA 1
ATOM 3028 C C . TYR A 1 388 ? 17.741 -7.322 27.563 1.00 49.44 388 TYR A C 1
ATOM 3030 O O . TYR A 1 388 ? 17.051 -7.689 26.615 1.00 49.44 388 TYR A O 1
ATOM 3038 N N . HIS A 1 389 ? 17.277 -7.252 28.810 1.00 45.59 389 HIS A N 1
ATOM 3039 C CA . HIS A 1 389 ? 15.908 -7.567 29.224 1.00 45.59 389 HIS A CA 1
ATOM 3040 C C . HIS A 1 389 ? 14.936 -6.428 28.883 1.00 45.59 389 HIS A C 1
ATOM 3042 O O . HIS A 1 389 ? 14.247 -5.904 29.759 1.00 45.59 389 HIS A O 1
ATOM 3048 N N . VAL A 1 390 ? 14.913 -5.983 27.626 1.00 42.41 390 VAL A N 1
ATOM 3049 C CA . VAL A 1 390 ? 13.983 -4.934 27.192 1.00 42.41 390 VAL A CA 1
ATOM 3050 C C . VAL A 1 390 ? 12.734 -5.600 26.631 1.00 42.41 390 VAL A C 1
ATOM 3052 O O . VAL A 1 390 ? 12.662 -5.940 25.456 1.00 42.41 390 VAL A O 1
ATOM 3055 N N . GLY A 1 391 ? 11.753 -5.809 27.508 1.00 53.97 391 GLY A N 1
ATOM 3056 C CA . GLY A 1 391 ? 10.386 -6.161 27.134 1.00 53.97 391 GLY A CA 1
ATOM 3057 C C . GLY A 1 391 ? 10.210 -7.460 26.336 1.00 53.97 391 GLY A C 1
ATOM 3058 O O . GLY A 1 391 ? 11.036 -8.371 26.319 1.00 53.97 391 GLY A O 1
ATOM 3059 N N . TRP A 1 392 ? 9.053 -7.551 25.691 1.00 57.34 392 TRP A N 1
ATOM 3060 C CA . TRP A 1 392 ? 8.565 -8.717 24.959 1.00 57.34 392 TRP A CA 1
ATOM 3061 C C . TRP A 1 392 ? 9.373 -9.061 23.692 1.00 57.34 392 TRP A C 1
ATOM 3063 O O . TRP A 1 392 ? 9.232 -10.161 23.153 1.00 57.34 392 TRP A O 1
ATOM 3073 N N . THR A 1 393 ? 10.276 -8.178 23.258 1.00 52.88 393 THR A N 1
ATOM 3074 C CA . THR A 1 393 ? 11.172 -8.364 22.111 1.00 52.88 393 THR A CA 1
ATOM 3075 C C . THR A 1 393 ? 12.083 -9.581 22.278 1.00 52.88 393 THR A C 1
ATOM 3077 O O . THR A 1 393 ? 12.242 -10.354 21.339 1.00 52.88 393 THR A O 1
ATOM 3080 N N . GLU A 1 394 ? 12.605 -9.842 23.484 1.00 59.19 394 GLU A N 1
ATOM 3081 C CA . GLU A 1 394 ? 13.371 -11.066 23.782 1.00 59.19 394 GLU A CA 1
ATOM 3082 C C . GLU A 1 394 ? 12.542 -12.335 23.499 1.00 59.19 394 GLU A C 1
ATOM 3084 O O . GLU A 1 394 ? 13.046 -13.315 22.940 1.00 59.19 394 GLU A O 1
ATOM 3089 N N . SER A 1 395 ? 11.248 -12.289 23.838 1.00 61.38 395 SER A N 1
ATOM 3090 C CA . SER A 1 395 ? 10.309 -13.402 23.653 1.00 61.38 395 SER A CA 1
ATOM 3091 C C . SER A 1 395 ? 9.956 -13.635 22.182 1.00 61.38 395 SER A C 1
ATOM 3093 O O . SER A 1 395 ? 9.625 -14.760 21.815 1.00 61.38 395 SER A O 1
ATOM 3095 N N . LEU A 1 396 ? 10.065 -12.606 21.335 1.00 61.22 396 LEU A N 1
ATOM 3096 C CA . LEU A 1 396 ? 9.857 -12.700 19.888 1.00 61.22 396 LEU A CA 1
ATOM 3097 C C . LEU A 1 396 ? 11.147 -13.087 19.142 1.00 61.22 396 LEU A C 1
ATOM 3099 O O . LEU A 1 396 ? 11.105 -13.863 18.193 1.00 61.22 396 LEU A O 1
ATOM 3103 N N . VAL A 1 397 ? 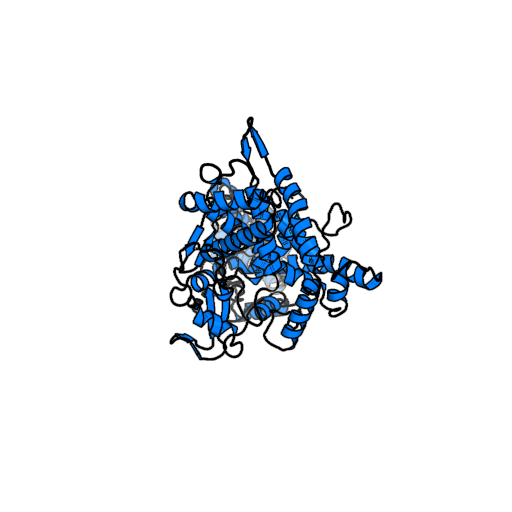12.306 -12.608 19.596 1.00 60.41 397 VAL A N 1
ATOM 3104 C CA . VAL A 1 397 ? 13.605 -12.793 18.931 1.00 60.41 397 VAL A CA 1
ATOM 3105 C C . VAL A 1 397 ? 14.185 -14.199 19.141 1.00 60.41 397 VAL A C 1
ATOM 3107 O O . VAL A 1 397 ? 14.648 -14.828 18.187 1.00 60.41 397 VAL A O 1
ATOM 3110 N N . ARG A 1 398 ? 14.166 -14.730 20.375 1.00 60.00 398 ARG A N 1
ATOM 3111 C CA . ARG A 1 398 ? 14.798 -16.031 20.689 1.00 60.00 398 ARG A CA 1
ATOM 3112 C C . ARG A 1 398 ? 14.193 -17.229 19.929 1.00 60.00 398 ARG A C 1
ATOM 3114 O O . ARG A 1 398 ? 14.967 -18.114 19.565 1.00 60.00 398 ARG A O 1
ATOM 3121 N N . PRO A 1 399 ? 12.874 -17.298 19.660 1.00 59.19 399 PRO A N 1
ATOM 3122 C CA . PRO A 1 399 ? 12.287 -18.417 18.916 1.00 59.19 399 PRO A CA 1
ATOM 3123 C C . PRO A 1 399 ? 12.545 -18.418 17.397 1.00 59.19 399 PRO A C 1
ATOM 3125 O O . PRO A 1 399 ? 12.403 -19.475 16.785 1.00 59.19 399 PRO A O 1
ATOM 3128 N N . PHE A 1 400 ? 12.912 -17.285 16.775 1.00 59.53 400 PHE A N 1
ATOM 3129 C CA . PHE A 1 400 ? 12.871 -17.108 15.307 1.00 59.53 400 PHE A CA 1
ATOM 3130 C C . PHE A 1 400 ? 14.184 -16.611 14.668 1.00 59.53 400 PHE A C 1
ATOM 3132 O O . PHE A 1 400 ? 14.146 -15.996 13.606 1.00 59.53 400 PHE A O 1
ATOM 3139 N N . SER A 1 401 ? 15.341 -16.897 15.279 1.00 50.16 401 SER A N 1
ATOM 3140 C CA . SER A 1 401 ? 16.680 -16.302 15.045 1.00 50.16 401 SER A CA 1
ATOM 3141 C C . SER A 1 401 ? 17.238 -16.198 13.603 1.00 50.16 401 SER A C 1
ATOM 3143 O O . SER A 1 401 ? 18.366 -15.742 13.448 1.00 50.16 401 SER A O 1
ATOM 3145 N N . GLY A 1 402 ? 16.524 -16.631 12.561 1.00 56.47 402 GLY A N 1
ATOM 3146 C CA . GLY A 1 402 ? 16.920 -16.486 11.152 1.00 56.47 402 GLY A CA 1
ATOM 3147 C C . GLY A 1 402 ? 16.163 -15.412 10.358 1.00 56.47 402 GLY A C 1
ATOM 3148 O O . GLY A 1 402 ? 16.676 -14.974 9.338 1.00 56.47 402 GLY A O 1
ATOM 3149 N N . GLU A 1 403 ? 14.977 -14.982 10.809 1.00 72.50 403 GLU A N 1
ATOM 3150 C CA . GLU A 1 403 ? 14.061 -14.111 10.036 1.00 72.50 403 GLU A CA 1
ATOM 3151 C C . GLU A 1 403 ? 13.307 -13.106 10.933 1.00 72.50 403 GLU A C 1
ATOM 3153 O O . GLU A 1 403 ? 12.266 -12.567 10.562 1.00 72.50 403 GLU A O 1
ATOM 3158 N N . VAL A 1 404 ? 13.806 -12.852 12.149 1.00 78.31 404 VAL A N 1
ATOM 3159 C CA . VAL A 1 404 ? 13.117 -12.008 13.145 1.00 78.31 404 VAL A CA 1
ATOM 3160 C C . VAL A 1 404 ? 12.837 -10.605 12.612 1.00 78.31 404 VAL A C 1
ATOM 3162 O O . VAL A 1 404 ? 11.716 -10.122 12.733 1.00 78.31 404 VAL A O 1
ATOM 3165 N N . SER A 1 405 ? 13.834 -9.969 11.997 1.00 85.12 405 SER A N 1
ATOM 3166 C CA . SER A 1 405 ? 13.707 -8.622 11.434 1.00 85.12 405 SER A CA 1
ATOM 3167 C C . SER A 1 405 ? 12.646 -8.564 10.339 1.00 85.12 405 SER A C 1
ATOM 3169 O O . SER A 1 405 ? 11.880 -7.602 10.278 1.00 85.12 405 SER A O 1
ATOM 3171 N N . ASP A 1 406 ? 12.535 -9.632 9.542 1.00 86.19 406 ASP A N 1
ATOM 3172 C CA . ASP A 1 406 ? 11.482 -9.767 8.542 1.00 86.19 406 ASP A CA 1
ATOM 3173 C C . ASP A 1 406 ? 10.103 -9.877 9.189 1.00 86.19 406 ASP A C 1
ATOM 3175 O O . ASP A 1 406 ? 9.179 -9.152 8.824 1.00 86.19 406 ASP A O 1
ATOM 3179 N N . LEU A 1 407 ? 9.966 -10.691 10.233 1.00 83.69 407 LEU A N 1
ATOM 3180 C CA . LEU A 1 407 ? 8.720 -10.773 10.992 1.00 83.69 407 LEU A CA 1
ATOM 3181 C C . LEU A 1 407 ? 8.340 -9.431 11.637 1.00 83.69 407 LEU A C 1
ATOM 3183 O O . LEU A 1 407 ? 7.155 -9.091 11.648 1.00 83.69 407 LEU A O 1
ATOM 3187 N N . CYS A 1 408 ? 9.302 -8.659 12.143 1.00 87.62 408 CYS A N 1
ATOM 3188 C CA . CYS A 1 408 ? 9.054 -7.336 12.713 1.00 87.62 408 CYS A CA 1
ATOM 3189 C C . CYS A 1 408 ? 8.399 -6.399 11.692 1.00 87.62 408 CYS A C 1
ATOM 3191 O O . CYS A 1 408 ? 7.286 -5.915 11.922 1.00 87.62 408 CYS A O 1
ATOM 3193 N N . TRP A 1 409 ? 9.032 -6.180 10.534 1.00 90.38 409 TRP A N 1
ATOM 3194 C CA . TRP A 1 409 ? 8.462 -5.256 9.556 1.00 90.38 409 TRP A CA 1
ATOM 3195 C C . TRP A 1 409 ? 7.201 -5.811 8.883 1.00 90.38 409 TRP A C 1
ATOM 3197 O O . TRP A 1 409 ? 6.281 -5.037 8.625 1.00 90.38 409 TRP A O 1
ATOM 3207 N N . ILE A 1 410 ? 7.079 -7.127 8.653 1.00 89.44 410 ILE A N 1
ATOM 3208 C CA . ILE A 1 410 ? 5.859 -7.707 8.060 1.00 89.44 410 ILE A CA 1
ATOM 3209 C C . ILE A 1 410 ? 4.651 -7.457 8.975 1.00 89.44 410 ILE A C 1
ATOM 3211 O O . ILE A 1 410 ? 3.583 -7.065 8.499 1.00 89.44 410 ILE A O 1
ATOM 3215 N N . ASN A 1 411 ? 4.806 -7.632 10.291 1.00 89.75 411 ASN A N 1
ATOM 3216 C CA . ASN A 1 411 ? 3.731 -7.326 11.233 1.00 89.75 411 ASN A CA 1
ATOM 3217 C C . ASN A 1 411 ? 3.446 -5.817 11.320 1.00 89.75 411 ASN A C 1
ATOM 3219 O O . ASN A 1 411 ? 2.278 -5.424 11.382 1.00 89.75 411 ASN A O 1
ATOM 3223 N N . ALA A 1 412 ? 4.477 -4.970 11.247 1.00 92.00 412 ALA A N 1
ATOM 3224 C CA . ALA A 1 412 ? 4.315 -3.517 11.201 1.00 92.00 412 ALA A CA 1
ATOM 3225 C C . ALA A 1 412 ? 3.480 -3.052 9.991 1.00 92.00 412 ALA A C 1
ATOM 3227 O O . ALA A 1 412 ? 2.584 -2.216 10.136 1.00 92.00 412 ALA A O 1
ATOM 3228 N N . VAL A 1 413 ? 3.693 -3.652 8.813 1.00 89.88 413 VAL A N 1
ATOM 3229 C CA . VAL A 1 413 ? 2.917 -3.371 7.588 1.00 89.88 413 VAL A CA 1
ATOM 3230 C C . VAL A 1 413 ? 1.419 -3.668 7.759 1.00 89.88 413 VAL A C 1
ATOM 3232 O O . VAL A 1 413 ? 0.573 -3.015 7.139 1.00 89.88 413 VAL A O 1
ATOM 3235 N N . GLY A 1 414 ? 1.062 -4.637 8.605 1.00 86.38 414 GLY A N 1
ATOM 3236 C CA . GLY A 1 414 ? -0.333 -4.978 8.885 1.00 86.38 414 GLY A CA 1
ATOM 3237 C C . GLY A 1 414 ? -1.106 -3.881 9.628 1.00 86.38 414 GLY A C 1
ATOM 3238 O O . GLY A 1 414 ? -2.325 -3.799 9.479 1.00 86.38 414 GLY A O 1
ATOM 3239 N N . ALA A 1 415 ? -0.415 -3.037 10.400 1.00 87.69 415 ALA A N 1
ATOM 3240 C CA . ALA A 1 415 ? -1.026 -2.000 11.237 1.00 87.69 415 ALA A CA 1
ATOM 3241 C C . ALA A 1 415 ? -0.958 -0.593 10.620 1.00 87.69 415 ALA A C 1
ATOM 3243 O O . ALA A 1 415 ? -1.832 0.238 10.885 1.00 87.69 415 ALA A O 1
ATOM 3244 N N . ILE A 1 416 ? 0.066 -0.339 9.803 1.00 86.69 416 ILE A N 1
ATOM 3245 C CA . ILE A 1 416 ? 0.346 0.973 9.220 1.00 86.69 416 ILE A CA 1
ATOM 3246 C C . ILE A 1 416 ? -0.747 1.390 8.214 1.00 86.69 416 ILE A C 1
ATOM 3248 O O . ILE A 1 416 ? -1.242 0.548 7.458 1.00 86.69 416 ILE A O 1
ATOM 3252 N N . SER A 1 417 ? -1.121 2.673 8.176 1.00 80.69 417 SER A N 1
ATOM 3253 C CA . SER A 1 417 ? -2.217 3.250 7.364 1.00 80.69 417 SER A CA 1
ATOM 3254 C C . SER A 1 417 ? -3.630 2.804 7.771 1.00 80.69 417 SER A C 1
ATOM 3256 O O . SER A 1 417 ? -4.517 3.631 7.953 1.00 80.69 417 SER A O 1
ATOM 3258 N N . VAL A 1 418 ? -3.831 1.515 8.060 1.00 83.94 418 VAL A N 1
ATOM 3259 C CA . VAL A 1 418 ? -5.118 0.926 8.485 1.00 83.94 418 VAL A CA 1
ATOM 3260 C C . VAL A 1 418 ? -5.677 1.612 9.723 1.00 83.94 418 VAL A C 1
ATOM 3262 O O . VAL A 1 418 ? -6.877 1.880 9.806 1.00 83.94 418 VAL A O 1
ATOM 3265 N N . THR A 1 419 ? -4.816 1.820 10.718 1.00 87.31 419 THR A N 1
ATOM 3266 C CA . THR A 1 419 ? -5.243 2.233 12.054 1.00 87.31 419 THR A CA 1
ATOM 3267 C C . THR A 1 419 ? -5.591 3.717 12.069 1.00 87.31 419 THR A C 1
ATOM 3269 O O . THR A 1 419 ? -6.665 4.093 12.543 1.00 87.31 419 THR A O 1
ATOM 3272 N N . GLU A 1 420 ? -4.733 4.557 11.487 1.00 85.94 420 GLU A N 1
ATOM 3273 C CA . GLU A 1 420 ? -5.027 5.975 11.303 1.00 85.94 420 GLU A CA 1
ATOM 3274 C C . GLU A 1 420 ? -6.208 6.193 10.344 1.00 85.94 420 GLU A C 1
ATOM 3276 O O . GLU A 1 420 ? -7.101 6.975 10.665 1.00 85.94 420 GLU A O 1
ATOM 3281 N N . GLY A 1 421 ? -6.308 5.443 9.241 1.00 84.69 421 GLY A N 1
ATOM 3282 C CA . GLY A 1 421 ? -7.434 5.540 8.312 1.00 84.69 421 GLY A CA 1
ATOM 3283 C C . GLY A 1 421 ? -8.774 5.197 8.964 1.00 84.69 421 GLY A C 1
ATOM 3284 O O . GLY A 1 421 ? -9.751 5.929 8.792 1.00 84.69 421 GLY A O 1
ATOM 3285 N N . ALA A 1 422 ? -8.814 4.153 9.800 1.00 89.44 422 ALA A N 1
ATOM 3286 C CA . ALA A 1 422 ? -9.994 3.828 10.598 1.00 89.44 422 ALA A CA 1
ATOM 3287 C C . ALA A 1 422 ? -10.366 4.964 11.565 1.00 89.44 422 ALA A C 1
ATOM 3289 O O . ALA A 1 422 ? -11.538 5.331 11.648 1.00 89.44 422 ALA A O 1
ATOM 3290 N N . PHE A 1 423 ? -9.387 5.547 12.265 1.00 92.38 423 PHE A N 1
ATOM 3291 C CA . PHE A 1 423 ? -9.614 6.704 13.133 1.00 92.38 423 PHE A CA 1
ATOM 3292 C C . PHE A 1 423 ? -10.200 7.896 12.355 1.00 92.38 423 PHE A C 1
ATOM 3294 O O . PHE A 1 423 ? -11.197 8.473 12.796 1.00 92.38 423 PHE A O 1
ATOM 3301 N N . GLY A 1 424 ? -9.651 8.215 11.180 1.00 88.25 424 GLY A N 1
ATOM 3302 C CA . GLY A 1 424 ? -10.137 9.299 10.325 1.00 88.25 424 GLY A CA 1
ATOM 3303 C C . GLY A 1 424 ? -11.577 9.104 9.861 1.00 88.25 424 GLY A C 1
ATOM 3304 O O . GLY A 1 424 ? -12.392 10.018 9.982 1.00 88.25 424 GLY A O 1
ATOM 3305 N N . GLU A 1 425 ? -11.927 7.901 9.399 1.00 88.38 425 GLU A N 1
ATOM 3306 C CA . GLU A 1 425 ? -13.301 7.581 8.997 1.00 88.38 425 GLU A CA 1
ATOM 3307 C C . GLU A 1 425 ? -14.289 7.673 10.174 1.00 88.38 425 GLU A C 1
ATOM 3309 O O . GLU A 1 425 ? -15.399 8.187 10.015 1.00 88.38 425 GLU A O 1
ATOM 3314 N N . ILE A 1 426 ? -13.892 7.200 11.362 1.00 93.88 426 ILE A N 1
ATOM 3315 C CA . ILE A 1 426 ? -14.706 7.257 12.587 1.00 93.88 426 ILE A CA 1
ATOM 3316 C C . ILE A 1 426 ? -14.937 8.707 13.019 1.00 93.88 426 ILE A C 1
ATOM 3318 O O . ILE A 1 426 ? -16.070 9.094 13.312 1.00 93.88 426 ILE A O 1
ATOM 3322 N N . LEU A 1 427 ? -13.883 9.525 13.044 1.00 92.94 427 LEU A N 1
ATOM 3323 C CA . LEU A 1 427 ? -14.003 10.933 13.399 1.00 92.94 427 LEU A CA 1
ATOM 3324 C C . LEU A 1 427 ? -14.868 11.683 12.382 1.00 92.94 427 LEU A C 1
ATOM 3326 O O . LEU A 1 427 ? -15.761 12.433 12.773 1.00 92.94 427 LEU A O 1
ATOM 3330 N N . HIS A 1 428 ? -14.651 11.445 11.087 1.00 90.06 428 HIS A N 1
ATOM 3331 C CA . HIS A 1 428 ? -15.453 12.051 10.031 1.00 90.06 428 HIS A CA 1
ATOM 3332 C C . HIS A 1 428 ? -16.944 11.728 10.186 1.00 90.06 428 HIS A C 1
ATOM 3334 O O . HIS A 1 428 ? -17.771 12.627 10.035 1.00 90.06 428 HIS A O 1
ATOM 3340 N N . PHE A 1 429 ? -17.287 10.483 10.548 1.00 93.88 429 PHE A N 1
ATOM 3341 C CA . PHE A 1 429 ? -18.662 10.089 10.860 1.00 93.88 429 PHE A CA 1
ATOM 3342 C C . PHE A 1 429 ? -19.251 10.919 12.000 1.00 93.88 429 PHE A C 1
ATOM 3344 O O . PHE A 1 429 ? -20.349 11.448 11.847 1.00 93.88 429 PHE A O 1
ATOM 3351 N N . PHE A 1 430 ? -18.538 11.069 13.120 1.00 95.75 430 PHE A N 1
ATOM 3352 C CA . PHE A 1 430 ? -19.035 11.856 14.251 1.00 95.75 430 PHE A CA 1
ATOM 3353 C C . PHE A 1 430 ? -19.206 13.340 13.914 1.00 95.75 430 PHE A C 1
ATOM 3355 O O . PHE A 1 430 ? -20.168 13.958 14.360 1.00 95.75 430 PHE A O 1
ATOM 3362 N N . LEU A 1 431 ? -18.307 13.904 13.108 1.00 92.50 431 LEU A N 1
ATOM 3363 C CA . LEU A 1 431 ? -18.344 15.318 12.739 1.00 92.50 431 LEU A CA 1
ATOM 3364 C C . LEU A 1 431 ? -19.410 15.662 11.684 1.00 92.50 431 LEU A C 1
ATOM 3366 O O . LEU A 1 431 ? -19.599 16.846 11.394 1.00 92.50 431 LEU A O 1
ATOM 3370 N N . GLN A 1 432 ? -20.124 14.675 11.126 1.00 92.12 432 GLN A N 1
ATOM 3371 C CA . GLN A 1 432 ? -21.238 14.949 10.218 1.00 92.12 432 GLN A CA 1
ATOM 3372 C C . GLN A 1 432 ? -22.413 15.628 10.945 1.00 92.12 432 GLN A C 1
ATOM 3374 O O . GLN A 1 432 ? -22.761 15.212 12.057 1.00 92.12 432 GLN A O 1
ATOM 3379 N N . PRO A 1 433 ? -23.082 16.625 10.329 1.00 93.31 433 PRO A N 1
ATOM 3380 C CA . PRO A 1 433 ? -24.217 17.321 10.939 1.00 93.31 433 PRO A CA 1
ATOM 3381 C C . PRO A 1 433 ? -25.334 16.391 11.436 1.00 93.31 433 PRO A C 1
ATOM 3383 O O . PRO A 1 433 ? -25.876 16.596 12.521 1.00 93.31 433 PRO A O 1
ATOM 3386 N N . GLU A 1 434 ? -25.655 15.344 10.679 1.00 95.56 434 GLU A N 1
ATOM 3387 C CA . GLU A 1 434 ? -26.655 14.327 11.026 1.00 95.56 434 GLU A CA 1
ATOM 3388 C C . GLU A 1 434 ? -26.283 13.486 12.257 1.00 95.56 434 GLU A C 1
ATOM 3390 O O . GLU A 1 434 ? -27.167 12.946 12.922 1.00 95.56 434 GLU A O 1
ATOM 3395 N N . ASN A 1 435 ? -24.994 13.419 12.598 1.00 96.50 435 ASN A N 1
ATOM 3396 C CA . ASN A 1 435 ? -24.453 12.638 13.710 1.00 96.50 435 ASN A CA 1
ATOM 3397 C C . ASN A 1 435 ? -24.040 13.509 14.907 1.00 96.50 435 ASN A C 1
ATOM 3399 O O . ASN A 1 435 ? -23.504 12.988 15.888 1.00 96.50 435 ASN A O 1
ATOM 3403 N N . ALA A 1 436 ? -24.337 14.814 14.877 1.00 95.31 436 ALA A N 1
ATOM 3404 C CA . ALA A 1 436 ? -23.918 15.772 15.901 1.00 95.31 436 ALA A CA 1
ATOM 3405 C C . ALA A 1 436 ? -24.338 15.372 17.330 1.00 95.31 436 ALA A C 1
ATOM 3407 O O . ALA A 1 436 ? -23.604 15.623 18.284 1.00 95.31 436 ALA A O 1
ATOM 3408 N N . GLN A 1 437 ? -25.485 14.699 17.492 1.00 96.88 437 GLN A N 1
ATOM 3409 C CA . GLN A 1 437 ? -25.917 14.176 18.793 1.00 96.88 437 GLN A CA 1
ATOM 3410 C C . GLN A 1 437 ? -24.974 13.088 19.327 1.00 96.88 437 GLN A C 1
ATOM 3412 O O . GLN A 1 437 ? -24.692 13.048 20.525 1.00 96.88 437 GLN A O 1
ATOM 3417 N N . TYR A 1 438 ? -24.491 12.195 18.460 1.00 96.88 438 TYR A N 1
ATOM 3418 C CA . TYR A 1 438 ? -23.555 11.143 18.854 1.00 96.88 438 TYR A CA 1
ATOM 3419 C C . TYR A 1 438 ? -22.194 11.730 19.214 1.00 96.88 438 TYR A C 1
ATOM 3421 O O . TYR A 1 438 ? -21.576 11.276 20.175 1.00 96.88 438 TYR A O 1
ATOM 3429 N N . TRP A 1 439 ? -21.765 12.768 18.491 1.00 96.38 439 TRP A N 1
ATOM 3430 C CA . TRP A 1 439 ? -20.543 13.492 18.813 1.00 96.38 439 TRP A CA 1
ATOM 3431 C C . TRP A 1 439 ? -20.624 14.198 20.166 1.00 96.38 439 TRP A C 1
ATOM 3433 O O . TRP A 1 439 ? -19.754 13.982 21.003 1.00 96.38 439 TRP A O 1
ATOM 3443 N N . ALA A 1 440 ? -21.699 14.945 20.432 1.00 96.25 440 ALA A N 1
ATOM 3444 C CA . ALA A 1 440 ? -21.907 15.594 21.727 1.00 96.25 440 ALA A CA 1
ATOM 3445 C C . ALA A 1 440 ? -21.874 14.581 22.888 1.00 96.25 440 ALA A C 1
ATOM 3447 O O . ALA A 1 440 ? -21.179 14.794 23.880 1.00 96.25 440 ALA A O 1
ATOM 3448 N N . ASN A 1 441 ? -22.532 13.427 22.725 1.00 96.06 441 ASN A N 1
ATOM 3449 C CA . ASN A 1 441 ? -22.478 12.350 23.717 1.00 96.06 441 ASN A CA 1
ATOM 3450 C C . ASN A 1 441 ? -21.052 11.810 23.911 1.00 96.06 441 ASN A C 1
ATOM 3452 O O . ASN A 1 441 ? -20.642 11.557 25.041 1.00 96.06 441 ASN A O 1
ATOM 3456 N N . ALA A 1 442 ? -20.288 11.617 22.831 1.00 95.81 442 ALA A N 1
ATOM 3457 C CA . ALA A 1 442 ? -18.899 11.170 22.921 1.00 95.81 442 ALA A CA 1
ATOM 3458 C C . ALA A 1 442 ? -18.018 12.186 23.671 1.00 95.81 442 ALA A C 1
ATOM 3460 O O . ALA A 1 442 ? -17.177 11.778 24.472 1.00 95.81 442 ALA A O 1
ATOM 3461 N N . GLN A 1 443 ? -18.249 13.490 23.479 1.00 96.31 443 GLN A N 1
ATOM 3462 C CA . GLN A 1 443 ? -17.572 14.556 24.224 1.00 96.31 443 GLN A CA 1
ATOM 3463 C C . GLN A 1 443 ? -17.913 14.526 25.718 1.00 96.31 443 GLN A C 1
ATOM 3465 O O . GLN A 1 443 ? -17.004 14.576 26.550 1.00 96.31 443 GLN A O 1
ATOM 3470 N N . ASP A 1 444 ? -19.191 14.366 26.068 1.00 96.19 444 ASP A N 1
ATOM 3471 C CA . ASP A 1 444 ? -19.627 14.247 27.464 1.00 96.19 444 ASP A CA 1
ATOM 3472 C C . ASP A 1 444 ? -19.010 13.017 28.148 1.00 96.19 444 ASP A C 1
ATOM 3474 O O . ASP A 1 444 ? -18.511 13.097 29.275 1.00 96.19 444 ASP A O 1
ATOM 3478 N N . LEU A 1 445 ? -18.983 11.878 27.450 1.00 95.75 445 LEU A N 1
ATOM 3479 C CA . LEU A 1 445 ? -18.350 10.658 27.946 1.00 95.75 445 LEU A CA 1
ATOM 3480 C C . LEU A 1 445 ? -16.835 10.845 28.126 1.00 95.75 445 LEU A C 1
ATOM 3482 O O . LEU A 1 445 ? -16.287 10.430 29.147 1.00 95.75 445 LEU A O 1
ATOM 3486 N N . ALA A 1 446 ? -16.153 11.488 27.172 1.00 94.12 446 ALA A N 1
ATOM 3487 C CA . ALA A 1 446 ? -14.711 11.726 27.253 1.00 94.12 446 ALA A CA 1
ATOM 3488 C C . ALA A 1 446 ? -14.363 12.659 28.425 1.00 94.12 446 ALA A C 1
ATOM 3490 O O . ALA A 1 446 ? -13.361 12.456 29.117 1.00 94.12 446 ALA A O 1
ATOM 3491 N N . ALA A 1 447 ? -15.223 13.643 28.703 1.00 95.00 447 ALA A N 1
ATOM 3492 C CA . ALA A 1 447 ? -15.081 14.546 29.839 1.00 95.00 447 ALA A CA 1
ATOM 3493 C C . ALA A 1 447 ? -15.292 13.850 31.198 1.00 95.00 447 ALA A C 1
ATOM 3495 O O . ALA A 1 447 ? -14.690 14.263 32.192 1.00 95.00 447 ALA A O 1
ATOM 3496 N N . ALA A 1 448 ? -16.107 12.791 31.253 1.00 94.50 448 ALA A N 1
ATOM 3497 C CA . ALA A 1 448 ? -16.470 12.105 32.493 1.00 94.50 448 ALA A CA 1
ATOM 3498 C C . ALA A 1 448 ? -15.344 11.243 33.105 1.00 94.50 448 ALA A C 1
ATOM 3500 O O . ALA A 1 448 ? -15.393 10.969 34.307 1.00 94.50 448 ALA A O 1
ATOM 3501 N N . LYS A 1 449 ? -14.347 10.823 32.306 1.00 88.56 449 LYS A N 1
ATOM 3502 C CA . LYS A 1 449 ? -13.094 10.158 32.735 1.00 88.56 449 LYS A CA 1
ATOM 3503 C C . LYS A 1 449 ? -13.275 9.033 33.771 1.00 88.56 449 LYS A C 1
ATOM 3505 O O . LYS A 1 449 ? -12.613 9.023 34.810 1.00 88.56 449 LYS A O 1
ATOM 3510 N N . ASN A 1 450 ? -14.179 8.091 33.510 1.00 92.69 450 ASN A N 1
ATOM 3511 C CA . ASN A 1 450 ? -14.416 6.933 34.375 1.00 92.69 450 ASN A CA 1
ATOM 3512 C C . ASN A 1 450 ? -14.593 5.621 33.573 1.00 92.69 450 ASN A C 1
ATOM 3514 O O . ASN A 1 450 ? -14.832 5.663 32.366 1.00 92.69 450 ASN A O 1
ATOM 3518 N N . PRO A 1 451 ? -14.512 4.443 34.224 1.00 91.12 451 PRO A N 1
ATOM 3519 C CA . PRO A 1 451 ? -14.550 3.160 33.514 1.00 91.12 451 PRO A CA 1
ATOM 3520 C C . PRO A 1 451 ? -15.834 2.897 32.710 1.00 91.12 451 PRO A C 1
ATOM 3522 O O . PRO A 1 451 ? -15.773 2.294 31.639 1.00 91.12 451 PRO A O 1
ATOM 3525 N N . GLU A 1 452 ? -16.994 3.355 33.191 1.00 94.06 452 GLU A N 1
ATOM 3526 C CA . GLU A 1 452 ? -18.266 3.184 32.473 1.00 94.06 452 GLU A CA 1
ATOM 3527 C C . GLU A 1 452 ? -18.333 4.082 31.231 1.00 94.06 452 GLU A C 1
ATOM 3529 O O . GLU A 1 452 ? -18.789 3.649 30.167 1.00 94.06 452 GLU A O 1
ATOM 3534 N N . SER A 1 453 ? -17.820 5.316 31.324 1.00 94.06 453 SER A N 1
ATOM 3535 C CA . SER A 1 453 ? -17.711 6.192 30.157 1.00 94.06 453 SER A CA 1
ATOM 3536 C C . SER A 1 453 ? -16.715 5.651 29.131 1.00 94.06 453 SER A C 1
ATOM 3538 O O . SER A 1 453 ? -17.027 5.650 27.944 1.00 94.06 453 SER A O 1
ATOM 3540 N N . ASP A 1 454 ? -15.571 5.113 29.569 1.00 92.12 454 ASP A N 1
ATOM 3541 C CA . ASP A 1 454 ? -14.574 4.503 28.675 1.00 92.12 454 ASP A CA 1
ATOM 3542 C C . ASP A 1 454 ? -15.151 3.298 27.919 1.00 92.12 454 ASP A C 1
ATOM 3544 O O . ASP A 1 454 ? -14.971 3.162 26.705 1.00 92.12 454 ASP A O 1
ATOM 3548 N N . LYS A 1 455 ? -15.909 2.443 28.616 1.00 95.25 455 LYS A N 1
ATOM 3549 C CA . LYS A 1 455 ? -16.627 1.326 27.993 1.00 95.25 455 LYS A CA 1
ATOM 3550 C C . LYS A 1 455 ? -17.625 1.819 26.943 1.00 95.25 455 LYS A C 1
ATOM 3552 O O . LYS A 1 455 ? -17.670 1.279 25.840 1.00 95.25 455 LYS A O 1
ATOM 3557 N N . THR A 1 456 ? -18.396 2.853 27.265 1.00 96.31 456 THR A N 1
ATOM 3558 C CA . THR A 1 456 ? -19.419 3.388 26.357 1.00 96.31 456 THR A CA 1
ATOM 3559 C C . THR A 1 456 ? -18.790 4.046 25.123 1.00 96.31 456 THR A C 1
ATOM 3561 O O . THR A 1 456 ? -19.243 3.802 24.007 1.00 96.31 456 THR A O 1
ATOM 3564 N N . ILE A 1 457 ? -17.704 4.815 25.274 1.00 96.81 457 ILE A N 1
ATOM 3565 C CA . ILE A 1 457 ? -16.966 5.385 24.129 1.00 96.81 457 ILE A CA 1
ATOM 3566 C C . ILE A 1 457 ? -16.443 4.278 23.224 1.00 96.81 457 ILE A C 1
ATOM 3568 O O . ILE A 1 457 ? -16.558 4.371 22.004 1.00 96.81 457 ILE A O 1
ATOM 3572 N N . ARG A 1 458 ? -15.902 3.201 23.800 1.00 97.06 458 ARG A N 1
ATOM 3573 C CA . ARG A 1 458 ? -15.451 2.049 23.020 1.00 97.06 458 ARG A CA 1
ATOM 3574 C C . ARG A 1 458 ? -16.573 1.459 22.165 1.00 97.06 458 ARG A C 1
ATOM 3576 O O . ARG A 1 458 ? -16.347 1.146 20.998 1.00 97.06 458 ARG A O 1
ATOM 3583 N N . GLU A 1 459 ? -17.774 1.322 22.718 1.00 97.69 459 GLU A N 1
ATOM 3584 C CA . GLU A 1 459 ? -18.948 0.850 21.977 1.00 97.69 459 GLU A CA 1
ATOM 3585 C C . GLU A 1 459 ? -19.366 1.823 20.859 1.00 97.69 459 GLU A C 1
ATOM 3587 O O . GLU A 1 459 ? -19.744 1.374 19.778 1.00 97.69 459 GLU A O 1
ATOM 3592 N N . TYR A 1 460 ? -19.250 3.136 21.085 1.00 97.94 460 TYR A N 1
ATOM 3593 C CA . TYR A 1 460 ? -19.494 4.168 20.069 1.00 97.94 460 TYR A CA 1
ATOM 3594 C C . TYR A 1 460 ? -18.489 4.080 18.916 1.00 97.94 460 TYR A C 1
ATOM 3596 O O . TYR A 1 460 ? -18.885 4.102 17.752 1.00 97.94 460 TYR A O 1
ATOM 3604 N N . VAL A 1 461 ? -17.199 3.955 19.232 1.00 97.62 461 VAL A N 1
ATOM 3605 C CA . VAL A 1 461 ? -16.112 3.841 18.249 1.00 97.62 461 VAL A CA 1
ATOM 3606 C C . VAL A 1 461 ? -16.281 2.586 17.394 1.00 97.62 461 VAL A C 1
ATOM 3608 O O . VAL A 1 461 ? -16.198 2.664 16.170 1.00 97.62 461 VAL A O 1
ATOM 3611 N N . LEU A 1 462 ? -16.585 1.442 18.015 1.00 97.44 462 LEU A N 1
ATOM 3612 C CA . LEU A 1 462 ? -16.842 0.191 17.296 1.00 97.44 462 LEU A CA 1
ATOM 3613 C C . LEU A 1 462 ? -18.037 0.295 16.344 1.00 97.44 462 LEU A C 1
ATOM 3615 O O . LEU A 1 462 ? -17.966 -0.202 15.218 1.00 97.44 462 LEU A O 1
ATOM 3619 N N . GLU A 1 463 ? -19.123 0.934 16.781 1.00 97.88 463 GLU A N 1
ATOM 3620 C CA . GLU A 1 463 ? -20.319 1.089 15.955 1.00 97.88 463 GLU A CA 1
ATOM 3621 C C . GLU A 1 463 ? -20.124 2.097 14.818 1.00 97.88 463 GLU A C 1
ATOM 3623 O O . GLU A 1 463 ? -20.566 1.838 13.697 1.00 97.88 463 GLU A O 1
ATOM 3628 N N . ALA A 1 464 ? -19.412 3.201 15.062 1.00 97.38 464 ALA A N 1
ATOM 3629 C CA . ALA A 1 464 ? -19.023 4.136 14.009 1.00 97.38 464 ALA A CA 1
ATOM 3630 C C . ALA A 1 464 ? -18.167 3.423 12.953 1.00 97.38 464 ALA A C 1
ATOM 3632 O O . ALA A 1 464 ? -18.495 3.461 11.769 1.00 97.38 464 ALA A O 1
ATOM 3633 N N . GLN A 1 465 ? -17.146 2.672 13.384 1.00 95.88 465 GLN A N 1
ATOM 3634 C CA . GLN A 1 465 ? -16.285 1.904 12.483 1.00 95.88 465 GLN A CA 1
ATOM 3635 C C . GLN A 1 465 ? -17.076 0.880 11.658 1.00 95.88 465 GLN A C 1
ATOM 3637 O O . GLN A 1 465 ? -16.821 0.710 10.469 1.00 95.88 465 GLN A O 1
ATOM 3642 N N . ARG A 1 466 ? -18.064 0.203 12.259 1.00 96.25 466 ARG A N 1
ATOM 3643 C CA . ARG A 1 466 ? -18.931 -0.756 11.552 1.00 96.25 466 ARG A CA 1
ATOM 3644 C C . ARG A 1 466 ? -19.674 -0.105 10.381 1.00 96.25 466 ARG A C 1
ATOM 3646 O O . ARG A 1 466 ? -19.859 -0.726 9.332 1.00 96.25 466 ARG A O 1
ATOM 3653 N N . LEU A 1 467 ? -20.133 1.131 10.577 1.00 95.06 467 LEU A N 1
ATOM 3654 C CA . LEU A 1 467 ? -20.885 1.884 9.576 1.00 95.06 467 LEU A CA 1
ATOM 3655 C C . LEU A 1 467 ? -19.983 2.473 8.489 1.00 95.06 467 LEU A C 1
ATOM 3657 O O . LEU A 1 467 ? -20.411 2.541 7.336 1.00 95.06 467 LEU A O 1
ATOM 3661 N N . THR A 1 468 ? -18.755 2.860 8.830 1.00 90.38 468 THR A N 1
ATOM 3662 C CA . THR A 1 468 ? -17.849 3.557 7.908 1.00 90.38 468 THR A CA 1
ATOM 3663 C C . THR A 1 468 ? -16.909 2.640 7.142 1.00 90.38 468 THR A C 1
ATOM 3665 O O . THR A 1 468 ? -16.534 2.985 6.022 1.00 90.38 468 THR A O 1
ATOM 3668 N N . THR A 1 469 ? -16.565 1.480 7.709 1.00 87.94 469 THR A N 1
ATOM 3669 C CA . THR A 1 469 ? -15.479 0.643 7.200 1.00 87.94 469 THR A CA 1
ATOM 3670 C C . THR A 1 469 ? -15.662 0.240 5.738 1.00 87.94 469 THR A C 1
ATOM 3672 O O . THR A 1 469 ? -16.722 -0.232 5.302 1.00 87.94 469 THR A O 1
ATOM 3675 N N . SER A 1 470 ? -14.573 0.394 4.995 1.00 79.31 470 SER A N 1
ATOM 3676 C CA . SER A 1 470 ? -14.397 -0.022 3.607 1.00 79.31 470 SER A CA 1
ATOM 3677 C C . SER A 1 470 ? -13.484 -1.248 3.471 1.00 79.31 470 SER A C 1
ATOM 3679 O O . SER A 1 470 ? -13.202 -1.668 2.350 1.00 79.31 470 SER A O 1
ATOM 3681 N N . PHE A 1 471 ? -13.039 -1.855 4.583 1.00 84.56 471 PHE A N 1
ATOM 3682 C CA . PHE A 1 471 ? -12.064 -2.945 4.541 1.00 84.56 471 PHE A CA 1
ATOM 3683 C C . PHE A 1 471 ? -12.547 -4.124 3.703 1.00 84.56 471 PHE A C 1
ATOM 3685 O O . PHE A 1 471 ? -13.698 -4.571 3.795 1.00 84.56 471 PHE A O 1
ATOM 3692 N N . SER A 1 472 ? -11.617 -4.657 2.920 1.00 86.38 472 SER A N 1
ATOM 3693 C CA . SER A 1 472 ? -11.809 -5.870 2.152 1.00 86.38 472 SER A CA 1
ATOM 3694 C C . SER A 1 472 ? -10.593 -6.783 2.251 1.00 86.38 472 SER A C 1
ATOM 3696 O O . SER A 1 472 ? -9.473 -6.324 2.472 1.00 86.38 472 SER A O 1
ATOM 3698 N N . LEU A 1 473 ? -10.829 -8.091 2.140 1.00 87.38 473 LEU A N 1
ATOM 3699 C CA . LEU A 1 473 ? -9.779 -9.105 2.221 1.00 87.38 473 LEU A CA 1
ATOM 3700 C C . LEU A 1 473 ? -9.845 -10.044 1.010 1.00 87.38 473 LEU A C 1
ATOM 3702 O O . LEU A 1 473 ? -10.916 -10.595 0.737 1.00 87.38 473 LEU A O 1
ATOM 3706 N N . PRO A 1 474 ? -8.737 -10.241 0.274 1.00 88.31 474 PRO A N 1
ATOM 3707 C CA . PRO A 1 474 ? -8.709 -11.150 -0.862 1.00 88.31 474 PRO A CA 1
ATOM 3708 C C . PRO A 1 474 ? -8.675 -12.621 -0.420 1.00 88.31 474 PRO A C 1
ATOM 3710 O O . PRO A 1 474 ? -8.088 -12.970 0.606 1.00 88.31 474 PRO A O 1
ATOM 3713 N N . ARG A 1 475 ? -9.282 -13.508 -1.210 1.00 90.69 475 ARG A N 1
ATOM 3714 C CA . ARG A 1 475 ? -9.147 -14.972 -1.089 1.00 90.69 475 ARG A CA 1
ATOM 3715 C C . ARG A 1 475 ? -9.017 -15.605 -2.465 1.00 90.69 475 ARG A C 1
ATOM 3717 O O . ARG A 1 475 ? -9.610 -15.114 -3.423 1.00 90.69 475 ARG A O 1
ATOM 3724 N N . ALA A 1 476 ? -8.293 -16.715 -2.554 1.00 91.94 476 ALA A N 1
ATOM 3725 C CA . ALA A 1 476 ? -8.220 -17.513 -3.774 1.00 91.94 476 ALA A CA 1
ATOM 3726 C C . ALA A 1 476 ? -9.058 -18.787 -3.625 1.00 91.94 476 ALA A C 1
ATOM 3728 O O . ALA A 1 476 ? -8.829 -19.575 -2.709 1.00 91.94 476 ALA A O 1
ATOM 3729 N N . CYS A 1 477 ? -10.008 -19.015 -4.533 1.00 95.31 477 CYS A N 1
ATOM 3730 C CA . CYS A 1 477 ? -10.737 -20.276 -4.599 1.00 95.31 477 CYS A CA 1
ATOM 3731 C C . CYS A 1 477 ? -9.844 -21.349 -5.232 1.00 95.31 477 CYS A C 1
ATOM 3733 O O . CYS A 1 477 ? -9.463 -21.254 -6.400 1.00 95.31 477 CYS A O 1
ATOM 3735 N N . ILE A 1 478 ? -9.496 -22.382 -4.471 1.00 95.75 478 ILE A N 1
ATOM 3736 C CA . ILE A 1 478 ? -8.588 -23.452 -4.908 1.00 95.75 478 ILE A CA 1
ATOM 3737 C C . ILE A 1 478 ? -9.318 -24.749 -5.282 1.00 95.75 478 ILE A C 1
ATOM 3739 O O . ILE A 1 478 ? -8.717 -25.633 -5.900 1.00 95.75 478 ILE A O 1
ATOM 3743 N N . ALA A 1 479 ? -10.614 -24.841 -4.981 1.00 96.75 479 ALA A N 1
ATOM 3744 C CA . ALA A 1 479 ? -11.481 -25.958 -5.338 1.00 96.75 479 ALA A CA 1
ATOM 3745 C C . ALA A 1 479 ? -12.937 -25.493 -5.494 1.00 96.75 479 ALA A C 1
ATOM 3747 O O . ALA A 1 479 ? -13.390 -24.629 -4.750 1.00 96.75 479 ALA A O 1
ATOM 3748 N N . ASP A 1 480 ? -13.662 -26.085 -6.447 1.00 97.62 480 ASP A N 1
ATOM 3749 C CA . ASP A 1 480 ? -15.068 -25.760 -6.707 1.00 97.62 480 ASP A CA 1
ATOM 3750 C C . ASP A 1 480 ? -15.936 -26.021 -5.465 1.00 97.62 480 ASP A C 1
ATOM 3752 O O . ASP A 1 480 ? -15.880 -27.102 -4.876 1.00 97.62 480 ASP A O 1
ATOM 3756 N N . VAL A 1 481 ? -16.772 -25.052 -5.086 1.00 97.88 481 VAL A N 1
ATOM 3757 C CA . VAL A 1 481 ? -17.645 -25.145 -3.906 1.00 97.88 481 VAL A CA 1
ATOM 3758 C C . VAL A 1 481 ? -18.871 -24.244 -4.053 1.00 97.88 481 VAL A C 1
ATOM 3760 O O . VAL A 1 481 ? -18.854 -23.246 -4.768 1.00 97.88 481 VAL A O 1
ATOM 3763 N N . THR A 1 482 ? -19.971 -24.590 -3.382 1.00 97.19 482 THR A N 1
ATOM 3764 C CA . THR A 1 482 ? -21.173 -23.746 -3.310 1.00 97.19 482 THR A CA 1
ATOM 3765 C C . THR A 1 482 ? -21.462 -23.362 -1.863 1.00 97.19 482 THR A C 1
ATOM 3767 O O . THR A 1 482 ? -21.611 -24.242 -1.018 1.00 97.19 482 THR A O 1
ATOM 3770 N N . ILE A 1 483 ? -21.580 -22.061 -1.585 1.00 95.88 483 ILE A N 1
ATOM 3771 C CA . ILE A 1 483 ? -21.921 -21.506 -0.264 1.00 95.88 483 ILE A CA 1
ATOM 3772 C C . ILE A 1 483 ? -23.104 -20.559 -0.436 1.00 95.88 483 ILE A C 1
ATOM 3774 O O . ILE A 1 483 ? -23.099 -19.731 -1.340 1.00 95.88 483 ILE A O 1
ATOM 3778 N N . ASP A 1 484 ? -24.130 -20.686 0.410 1.00 92.75 484 ASP A N 1
ATOM 3779 C CA . ASP A 1 484 ? -25.342 -19.850 0.369 1.00 92.75 484 ASP A CA 1
ATOM 3780 C C . ASP A 1 484 ? -25.998 -19.757 -1.030 1.00 92.75 484 ASP A C 1
ATOM 3782 O O . ASP A 1 484 ? -26.621 -18.757 -1.381 1.00 92.75 484 ASP A O 1
ATOM 3786 N N . GLY A 1 485 ? -25.860 -20.811 -1.845 1.00 92.00 485 GLY A N 1
ATOM 3787 C CA . GLY A 1 485 ? -26.374 -20.871 -3.219 1.00 92.00 485 GLY A CA 1
ATOM 3788 C C . GLY A 1 485 ? -25.488 -20.205 -4.281 1.00 92.00 485 GLY A C 1
ATOM 3789 O O . GLY A 1 485 ? -25.796 -20.310 -5.467 1.00 92.00 485 GLY A O 1
ATOM 3790 N N . GLN A 1 486 ? -24.379 -19.570 -3.893 1.00 94.31 486 GLN A N 1
ATOM 3791 C CA . GLN A 1 486 ? -23.374 -19.025 -4.802 1.00 94.31 486 GLN A CA 1
ATOM 3792 C C . GLN A 1 486 ? -22.296 -20.074 -5.101 1.00 94.31 486 GLN A C 1
ATOM 3794 O O . GLN A 1 486 ? -21.700 -20.638 -4.185 1.00 94.31 486 GLN A O 1
ATOM 3799 N N . CYS A 1 487 ? -22.047 -20.337 -6.386 1.00 96.19 487 CYS A N 1
ATOM 3800 C CA . CYS A 1 487 ? -21.001 -21.253 -6.840 1.00 96.19 487 CYS A CA 1
ATOM 3801 C C . CYS A 1 487 ? -19.689 -20.493 -7.053 1.00 96.19 487 CYS A C 1
ATOM 3803 O O . CYS A 1 487 ? -19.658 -19.532 -7.821 1.00 96.19 487 CYS A O 1
ATOM 3805 N N . PHE A 1 488 ? -18.619 -20.975 -6.430 1.00 96.81 488 PHE A N 1
ATOM 3806 C CA . PHE A 1 488 ? -17.244 -20.534 -6.635 1.00 96.81 488 PHE A CA 1
ATOM 3807 C C . PHE A 1 488 ? -16.472 -21.644 -7.340 1.00 96.81 488 PHE A C 1
ATOM 3809 O O . PHE A 1 488 ? -16.661 -22.825 -7.038 1.00 96.81 488 PHE A O 1
ATOM 3816 N N . LYS A 1 489 ? -15.639 -21.273 -8.304 1.00 96.12 489 LYS A N 1
ATOM 3817 C CA . LYS A 1 489 ? -14.829 -22.194 -9.097 1.00 96.12 489 LYS A CA 1
ATOM 3818 C C . LYS A 1 489 ? -13.364 -22.039 -8.750 1.00 96.12 489 LYS A C 1
ATOM 3820 O O . LYS A 1 489 ? -12.887 -20.946 -8.453 1.00 96.12 489 LYS A O 1
ATOM 3825 N N . ARG A 1 490 ? -12.614 -23.129 -8.879 1.00 95.06 490 ARG A N 1
ATOM 3826 C CA . ARG A 1 490 ? -11.158 -23.093 -8.793 1.00 95.06 490 ARG A CA 1
ATOM 3827 C C . ARG A 1 490 ? -10.595 -22.037 -9.749 1.00 95.06 490 ARG A C 1
ATOM 3829 O O . ARG A 1 490 ? -10.850 -22.077 -10.950 1.00 95.06 490 ARG A O 1
ATOM 3836 N N . GLY A 1 491 ? -9.760 -21.155 -9.209 1.00 90.12 491 GLY A N 1
ATOM 3837 C CA . GLY A 1 491 ? -9.166 -20.025 -9.920 1.00 90.12 491 GLY A CA 1
ATOM 3838 C C . GLY A 1 491 ? -9.906 -18.704 -9.710 1.00 90.12 491 GLY A C 1
ATOM 3839 O O . GLY A 1 491 ? -9.330 -17.660 -10.011 1.00 90.12 491 GLY A O 1
ATOM 3840 N N . ASP A 1 492 ? -11.120 -18.719 -9.148 1.00 92.56 492 ASP A N 1
ATOM 3841 C CA . ASP A 1 492 ? -11.809 -17.486 -8.777 1.00 92.56 492 ASP A CA 1
ATOM 3842 C C . ASP A 1 492 ? -10.997 -16.732 -7.718 1.00 92.56 492 ASP A C 1
ATOM 3844 O O . ASP A 1 492 ? -10.529 -17.298 -6.726 1.00 92.56 492 ASP A O 1
ATOM 3848 N N . THR A 1 493 ? -10.858 -15.424 -7.916 1.00 89.94 493 THR A N 1
ATOM 3849 C CA . THR A 1 493 ? -10.366 -14.509 -6.881 1.00 89.94 493 THR A CA 1
ATOM 3850 C C . THR A 1 493 ? -11.570 -13.849 -6.239 1.00 89.94 493 THR A C 1
ATOM 3852 O O . THR A 1 493 ? -12.442 -13.349 -6.943 1.00 89.94 493 THR A O 1
ATOM 3855 N N . LEU A 1 494 ? -11.643 -13.849 -4.914 1.00 92.31 494 LEU A N 1
ATOM 3856 C CA . LEU A 1 494 ? -12.736 -13.247 -4.162 1.00 92.31 494 LEU A CA 1
ATOM 3857 C C . LEU A 1 494 ? -12.241 -12.002 -3.443 1.00 92.31 494 LEU A C 1
ATOM 3859 O O . LEU A 1 494 ? -11.106 -11.968 -2.970 1.00 92.31 494 LEU A O 1
ATOM 3863 N N . LEU A 1 495 ? -13.126 -11.022 -3.302 1.00 90.81 495 LEU A N 1
ATOM 3864 C CA . LEU A 1 495 ? -12.918 -9.854 -2.460 1.00 90.81 495 LEU A CA 1
ATOM 3865 C C . LEU A 1 495 ? -13.997 -9.834 -1.373 1.00 90.81 495 LEU A C 1
ATOM 3867 O O . LEU A 1 495 ? -15.167 -9.558 -1.642 1.00 90.81 495 LEU A O 1
ATOM 3871 N N . LEU A 1 496 ? -13.616 -10.175 -0.143 1.00 92.81 496 LEU A N 1
ATOM 3872 C CA . LEU A 1 496 ? -14.527 -10.226 1.000 1.00 92.81 496 LEU A CA 1
ATOM 3873 C C . LEU A 1 496 ? -14.762 -8.808 1.516 1.00 92.81 496 LEU A C 1
ATOM 3875 O O . LEU A 1 496 ? -13.873 -8.233 2.134 1.00 92.81 496 LEU A O 1
ATOM 3879 N N . LEU A 1 497 ? -15.938 -8.237 1.266 1.00 92.06 497 LEU A N 1
ATOM 3880 C CA . LEU A 1 497 ? -16.261 -6.856 1.622 1.00 92.06 497 LEU A CA 1
ATOM 3881 C C . LEU A 1 497 ? -16.791 -6.790 3.063 1.00 92.06 497 LEU A C 1
ATOM 3883 O O . LEU A 1 497 ? -17.978 -7.014 3.315 1.00 92.06 497 LEU A O 1
ATOM 3887 N N . LEU A 1 498 ? -15.916 -6.470 4.021 1.00 92.69 498 LEU A N 1
ATOM 3888 C CA . LEU A 1 498 ? -16.220 -6.548 5.456 1.00 92.69 498 LEU A CA 1
ATOM 3889 C C . LEU A 1 498 ? -17.206 -5.469 5.916 1.00 92.69 498 LEU A C 1
ATOM 3891 O O . LEU A 1 498 ? -18.032 -5.723 6.793 1.00 92.69 498 LEU A O 1
ATOM 3895 N N . GLY A 1 499 ? -17.171 -4.281 5.310 1.00 90.75 499 GLY A N 1
ATOM 3896 C CA . GLY A 1 499 ? -18.153 -3.225 5.572 1.00 90.75 499 GLY A CA 1
ATOM 3897 C C . GLY A 1 499 ? -19.577 -3.651 5.226 1.00 90.75 499 GLY A C 1
ATOM 3898 O O . GLY A 1 499 ? -20.424 -3.697 6.120 1.00 90.75 499 GLY A O 1
ATOM 3899 N N . PRO A 1 500 ? -19.855 -4.014 3.961 1.00 91.94 500 PRO A N 1
ATOM 3900 C CA . PRO A 1 500 ? -21.130 -4.604 3.570 1.00 91.94 500 PRO A CA 1
ATOM 3901 C C . PRO A 1 500 ? -21.522 -5.819 4.421 1.00 91.94 500 PRO A C 1
ATOM 3903 O O . PRO A 1 500 ? -22.653 -5.864 4.893 1.00 91.94 500 PRO A O 1
ATOM 3906 N N . ALA A 1 501 ? -20.592 -6.733 4.721 1.00 93.69 501 ALA A N 1
ATOM 3907 C CA . ALA A 1 501 ? -20.864 -7.891 5.579 1.00 93.69 501 ALA A CA 1
ATOM 3908 C C . ALA A 1 501 ? -21.238 -7.515 7.021 1.00 93.69 501 ALA A C 1
ATOM 3910 O O . ALA A 1 501 ? -22.037 -8.203 7.656 1.00 93.69 501 ALA A O 1
ATOM 3911 N N . SER A 1 502 ? -20.711 -6.410 7.546 1.00 93.81 502 SER A N 1
ATOM 3912 C CA . SER A 1 502 ? -21.104 -5.867 8.855 1.00 93.81 502 SER A CA 1
ATOM 3913 C C . SER A 1 502 ? -22.465 -5.165 8.835 1.00 93.81 502 SER A C 1
ATOM 3915 O O . SER A 1 502 ? -23.003 -4.818 9.888 1.00 93.81 502 SER A O 1
ATOM 3917 N N . ARG A 1 503 ? -23.013 -4.908 7.644 1.00 93.88 503 ARG A N 1
ATOM 3918 C CA . ARG A 1 503 ? -24.280 -4.207 7.392 1.00 93.88 503 ARG A CA 1
ATOM 3919 C C . ARG A 1 503 ? -25.301 -5.094 6.664 1.00 93.88 503 ARG A C 1
ATOM 3921 O O . ARG A 1 503 ? -26.298 -4.593 6.152 1.00 93.88 503 ARG A O 1
ATOM 3928 N N . ASP A 1 504 ? -25.065 -6.401 6.638 1.00 94.44 504 ASP A N 1
ATOM 3929 C CA . ASP A 1 504 ? -25.976 -7.389 6.072 1.00 94.44 504 ASP A CA 1
ATOM 3930 C C . ASP A 1 504 ? -27.247 -7.495 6.930 1.00 94.44 504 ASP A C 1
ATOM 3932 O O . ASP A 1 504 ? -27.183 -7.913 8.087 1.00 94.44 504 ASP A O 1
ATOM 3936 N N . ALA A 1 505 ? -28.398 -7.116 6.369 1.00 95.31 505 ALA A N 1
ATOM 3937 C CA . ALA A 1 505 ? -29.680 -7.094 7.074 1.00 95.31 505 ALA A CA 1
ATOM 3938 C C . ALA A 1 505 ? -30.182 -8.492 7.475 1.00 95.31 505 ALA A C 1
ATOM 3940 O O . ALA A 1 505 ? -30.955 -8.597 8.429 1.00 95.31 505 ALA A O 1
ATOM 3941 N N . ASP A 1 506 ? -29.729 -9.550 6.792 1.00 93.19 506 ASP A N 1
ATOM 3942 C CA . ASP A 1 506 ? -30.086 -10.935 7.126 1.00 93.19 506 ASP A CA 1
ATOM 3943 C C . ASP A 1 506 ? -29.432 -11.387 8.443 1.00 93.19 506 ASP A C 1
ATOM 3945 O O . ASP A 1 506 ? -29.906 -12.322 9.092 1.00 93.19 506 ASP A O 1
ATOM 3949 N N . PHE A 1 507 ? -28.337 -10.731 8.845 1.00 93.31 507 PHE A N 1
ATOM 3950 C CA . PHE A 1 507 ? -27.546 -11.094 10.022 1.00 93.31 507 PHE A CA 1
ATOM 3951 C C . PHE A 1 507 ? -27.541 -10.010 11.110 1.00 93.31 507 PHE A C 1
ATOM 3953 O O . PHE A 1 507 ? -27.571 -10.324 12.300 1.00 93.31 507 PHE A O 1
ATOM 3960 N N . VAL A 1 508 ? -27.514 -8.733 10.722 1.00 93.81 508 VAL A N 1
ATOM 3961 C CA . VAL A 1 508 ? -27.440 -7.575 11.619 1.00 93.81 508 VAL A CA 1
ATOM 3962 C C . VAL A 1 508 ? -28.762 -6.800 11.561 1.00 93.81 508 VAL A C 1
ATOM 3964 O O . VAL A 1 508 ? -29.003 -6.076 10.594 1.00 93.81 508 VAL A O 1
ATOM 3967 N N . PRO A 1 509 ? -29.615 -6.882 12.600 1.00 94.25 509 PRO A N 1
ATOM 3968 C CA . PRO A 1 509 ? -30.854 -6.114 12.656 1.00 94.25 509 PRO A CA 1
ATOM 3969 C C . PRO A 1 509 ? -30.593 -4.607 12.641 1.00 94.25 509 PRO A C 1
ATOM 3971 O O . PRO A 1 509 ? -29.675 -4.119 13.311 1.00 94.25 509 PRO A O 1
ATOM 3974 N N . GLU A 1 510 ? -31.430 -3.872 11.904 1.00 96.19 510 GLU A N 1
ATOM 3975 C CA . GLU A 1 510 ? -31.306 -2.420 11.705 1.00 96.19 510 GLU A CA 1
ATOM 3976 C C . GLU A 1 510 ? -29.859 -2.029 11.336 1.00 96.19 510 GLU A C 1
ATOM 3978 O O . GLU A 1 510 ? -29.195 -1.298 12.081 1.00 96.19 510 GLU A O 1
ATOM 3983 N N . PRO A 1 511 ? -29.329 -2.553 10.214 1.00 95.56 511 PRO A N 1
ATOM 3984 C CA . PRO A 1 511 ? -27.893 -2.550 9.927 1.00 95.56 511 PRO A CA 1
ATOM 3985 C C . PRO A 1 511 ? -27.312 -1.153 9.696 1.00 95.56 511 PRO A C 1
ATOM 3987 O O . PRO A 1 511 ? -26.109 -0.960 9.867 1.00 95.56 511 PRO A O 1
ATOM 3990 N N . MET A 1 512 ? -28.153 -0.181 9.338 1.00 95.69 512 MET A N 1
ATOM 3991 C CA . MET A 1 512 ? -27.758 1.213 9.116 1.00 95.69 512 MET A CA 1
ATOM 3992 C C . MET A 1 512 ? -27.961 2.106 10.347 1.00 95.69 512 MET A C 1
ATOM 3994 O O . MET A 1 512 ? -27.529 3.251 10.336 1.00 95.69 512 MET A O 1
ATOM 3998 N N . ALA A 1 513 ? -28.613 1.611 11.405 1.00 96.50 513 ALA A N 1
ATOM 3999 C CA . ALA A 1 513 ? -28.807 2.382 12.628 1.00 96.50 513 ALA A CA 1
ATOM 4000 C C . ALA A 1 513 ? -27.533 2.366 13.478 1.00 96.50 513 ALA A C 1
ATOM 4002 O O . ALA A 1 513 ? -26.960 1.296 13.696 1.00 96.50 513 ALA A O 1
ATOM 4003 N N . PHE A 1 514 ? -27.143 3.524 14.013 1.00 97.56 514 PHE A N 1
ATOM 4004 C CA . PHE A 1 514 ? -26.077 3.630 15.006 1.00 97.56 514 PHE A CA 1
ATOM 4005 C C . PHE A 1 514 ? -26.568 3.080 16.353 1.00 97.56 514 PHE A C 1
ATOM 4007 O O . PHE A 1 514 ? -27.349 3.724 17.058 1.00 97.56 514 PHE A O 1
ATOM 4014 N N . LYS A 1 515 ? -26.147 1.857 16.692 1.00 96.56 515 LYS A N 1
ATOM 4015 C CA . LYS A 1 515 ? -26.460 1.184 17.960 1.00 96.56 515 LYS A CA 1
ATOM 4016 C C . LYS A 1 515 ? -25.181 0.691 18.644 1.00 96.56 515 LYS A C 1
ATOM 4018 O O . LYS A 1 515 ? -24.692 -0.380 18.295 1.00 96.56 515 LYS A O 1
ATOM 4023 N N . PRO A 1 516 ? -24.644 1.438 19.618 1.00 96.06 516 PRO A N 1
ATOM 4024 C CA . PRO A 1 516 ? -23.540 0.974 20.453 1.00 96.06 516 PRO A CA 1
ATOM 4025 C C . PRO A 1 516 ? -23.891 -0.332 21.184 1.00 96.06 516 PRO A C 1
ATOM 4027 O O . PRO A 1 516 ? -25.057 -0.594 21.487 1.00 96.06 516 PRO A O 1
ATOM 4030 N N . GLY A 1 517 ? -22.882 -1.159 21.463 1.00 94.69 517 GLY A N 1
ATOM 4031 C CA . GLY A 1 517 ? -23.049 -2.369 22.276 1.00 94.69 517 GLY A CA 1
ATOM 4032 C C . GLY A 1 517 ? -23.607 -3.583 21.526 1.00 94.69 517 GLY A C 1
ATOM 4033 O O . GLY A 1 517 ? -24.092 -4.525 22.155 1.00 94.69 517 GLY A O 1
ATOM 4034 N N . ARG A 1 518 ? -23.542 -3.605 20.184 1.00 95.19 518 ARG A N 1
ATOM 4035 C CA . ARG A 1 518 ? -23.877 -4.815 19.411 1.00 95.19 518 ARG A CA 1
ATOM 4036 C C . ARG A 1 518 ? -22.985 -6.003 19.812 1.00 95.19 518 ARG A C 1
ATOM 4038 O O . ARG A 1 518 ? -21.844 -5.795 20.235 1.00 95.19 518 ARG A O 1
ATOM 4045 N N . PRO A 1 519 ? -23.461 -7.250 19.632 1.00 93.19 519 PRO A N 1
ATOM 4046 C CA . PRO A 1 519 ? -22.640 -8.446 19.811 1.00 93.19 519 PRO A CA 1
ATOM 4047 C C . PRO A 1 519 ? -21.371 -8.424 18.949 1.00 93.19 519 PRO A C 1
ATOM 4049 O O . PRO A 1 519 ? -21.354 -7.828 17.869 1.00 93.19 519 PRO A O 1
ATOM 4052 N N . LYS A 1 520 ? -20.322 -9.129 19.399 1.00 89.56 520 LYS A N 1
ATOM 4053 C CA . LYS A 1 520 ? -19.001 -9.183 18.740 1.00 89.56 520 LYS A CA 1
ATOM 4054 C C . LYS A 1 520 ? -19.108 -9.550 17.253 1.00 89.56 520 LYS A C 1
ATOM 4056 O O . LYS A 1 520 ? -18.325 -9.064 16.441 1.00 89.56 520 LYS A O 1
ATOM 4061 N N . GLU A 1 521 ? -20.071 -10.397 16.903 1.00 89.06 521 GLU A N 1
ATOM 4062 C CA . GLU A 1 521 ? -20.293 -10.946 15.565 1.00 89.06 521 GLU A CA 1
ATOM 4063 C C . GLU A 1 521 ? -20.771 -9.908 14.544 1.00 89.06 521 GLU A C 1
ATOM 4065 O O . GLU A 1 521 ? -20.627 -10.144 13.346 1.00 89.06 521 GLU A O 1
ATOM 4070 N N . ALA A 1 522 ? -21.319 -8.773 14.990 1.00 91.62 522 ALA A N 1
ATOM 4071 C CA . ALA A 1 522 ? -21.749 -7.693 14.102 1.00 91.62 522 ALA A CA 1
ATOM 4072 C C . ALA A 1 522 ? -20.568 -6.886 13.526 1.00 91.62 522 ALA A C 1
ATOM 4074 O O . ALA A 1 522 ? -20.740 -6.171 12.541 1.00 91.62 522 ALA A O 1
ATOM 4075 N N . TYR A 1 523 ? -19.381 -6.998 14.128 1.00 92.94 523 TYR A N 1
ATOM 4076 C CA . TYR A 1 523 ? -18.192 -6.225 13.771 1.00 92.94 523 TYR A CA 1
ATOM 4077 C C . TYR A 1 523 ? -17.244 -7.053 12.893 1.00 92.94 523 TYR A C 1
ATOM 4079 O O . TYR A 1 523 ? -16.311 -7.686 13.397 1.00 92.94 523 TYR A O 1
ATOM 4087 N N . ALA A 1 524 ? -17.495 -7.079 11.579 1.00 92.56 524 ALA A N 1
ATOM 4088 C CA . ALA A 1 524 ? -16.708 -7.874 10.634 1.00 92.56 524 ALA A CA 1
ATOM 4089 C C . ALA A 1 524 ? -15.356 -7.252 10.272 1.00 92.56 524 ALA A C 1
ATOM 4091 O O . ALA A 1 524 ? -14.537 -7.940 9.674 1.00 92.56 524 ALA A O 1
ATOM 4092 N N . GLN A 1 525 ? -15.102 -5.981 10.610 1.00 90.69 525 GLN A N 1
ATOM 4093 C CA . GLN A 1 525 ? -13.908 -5.241 10.175 1.00 90.69 525 GLN A CA 1
ATOM 4094 C C . GLN A 1 525 ? -12.568 -5.868 10.604 1.00 90.69 525 GLN A C 1
ATOM 4096 O O . GLN A 1 525 ? -11.527 -5.519 10.062 1.00 90.69 525 GLN A O 1
ATOM 4101 N N . PHE A 1 526 ? -12.589 -6.810 11.551 1.00 92.38 526 PHE A N 1
ATOM 4102 C CA . PHE A 1 526 ? -11.410 -7.549 12.013 1.00 92.38 526 PHE A CA 1
ATOM 4103 C C . PHE A 1 526 ? -11.306 -8.969 11.432 1.00 92.38 526 PHE A C 1
ATOM 4105 O O . PHE A 1 526 ? -10.410 -9.715 11.819 1.00 92.38 526 PHE A O 1
ATOM 4112 N N . GLY A 1 527 ? -12.208 -9.361 10.528 1.00 91.19 527 GLY A N 1
ATOM 4113 C CA . GLY A 1 527 ? -12.290 -10.723 10.007 1.00 91.19 527 GLY A CA 1
ATOM 4114 C C . GLY A 1 527 ? -12.668 -11.755 11.077 1.00 91.19 527 GLY A C 1
ATOM 4115 O O . GLY A 1 527 ? -13.107 -11.420 12.179 1.00 91.19 527 GLY A O 1
ATOM 4116 N N . TRP A 1 528 ? -12.508 -13.036 10.737 1.00 89.06 528 TRP A N 1
ATOM 4117 C CA . TRP A 1 528 ? -12.809 -14.161 11.626 1.00 89.06 528 TRP A CA 1
ATOM 4118 C C . TRP A 1 528 ? -11.858 -15.338 11.391 1.00 89.06 528 TRP A C 1
ATOM 4120 O O . TRP A 1 528 ? -11.244 -15.461 10.334 1.00 89.06 528 TRP A O 1
ATOM 4130 N N . GLY A 1 529 ? -11.819 -16.264 12.352 1.00 87.38 529 GLY A N 1
ATOM 4131 C CA . GLY A 1 529 ? -11.112 -17.538 12.211 1.00 87.38 529 GLY A CA 1
ATOM 4132 C C . GLY A 1 529 ? -9.611 -17.415 12.465 1.00 87.38 529 GLY A C 1
ATOM 4133 O O . GLY A 1 529 ? -9.176 -16.554 13.226 1.00 87.38 529 GLY A O 1
ATOM 4134 N N . ALA A 1 530 ? -8.825 -18.292 11.834 1.00 85.12 530 ALA A N 1
ATOM 4135 C CA . ALA A 1 530 ? -7.371 -18.360 12.022 1.00 85.12 530 ALA A CA 1
ATOM 4136 C C . ALA A 1 530 ? -6.646 -17.051 11.649 1.00 85.12 530 ALA A C 1
ATOM 4138 O O . ALA A 1 530 ? -5.589 -16.755 12.201 1.00 85.12 530 ALA A O 1
ATOM 4139 N N . HIS A 1 531 ? -7.262 -16.241 10.783 1.00 88.62 531 HIS A N 1
ATOM 4140 C CA . HIS A 1 531 ? -6.744 -14.957 10.301 1.00 88.62 531 HIS A CA 1
ATOM 4141 C C . HIS A 1 531 ? -7.498 -13.741 10.865 1.00 88.62 531 HIS A C 1
ATOM 4143 O O . HIS A 1 531 ? -7.411 -12.659 10.291 1.00 88.62 531 HIS A O 1
ATOM 4149 N N . GLU A 1 532 ? -8.251 -13.875 11.972 1.00 91.31 532 GLU A N 1
ATOM 4150 C CA . GLU A 1 532 ? -8.802 -12.699 12.680 1.00 91.31 532 GLU A CA 1
ATOM 4151 C C . GLU A 1 532 ? -7.656 -11.716 12.997 1.00 91.31 532 GLU A C 1
ATOM 4153 O O . GLU A 1 532 ? -6.545 -12.132 13.325 1.00 91.31 532 GLU A O 1
ATOM 4158 N N . CYS A 1 533 ? -7.878 -10.408 12.888 1.00 92.81 533 CYS A N 1
ATOM 4159 C CA . CYS A 1 533 ? -6.824 -9.411 13.082 1.00 92.81 533 CYS A CA 1
ATOM 4160 C C . CYS A 1 533 ? -6.129 -9.590 14.445 1.00 92.81 533 CYS A C 1
ATOM 4162 O O . CYS A 1 533 ? -6.767 -9.472 15.494 1.00 92.81 533 CYS A O 1
ATOM 4164 N N . LEU A 1 534 ? -4.817 -9.864 14.435 1.00 92.50 534 LEU A N 1
ATOM 4165 C CA . LEU A 1 534 ? -4.020 -10.009 15.660 1.00 92.50 534 LEU A CA 1
ATOM 4166 C C . LEU A 1 534 ? -4.006 -8.702 16.464 1.00 92.50 534 LEU A C 1
ATOM 4168 O O . LEU A 1 534 ? -4.094 -8.732 17.685 1.00 92.50 534 LEU A O 1
ATOM 4172 N N . GLY A 1 535 ? -3.948 -7.558 15.778 1.00 92.44 535 GLY A N 1
ATOM 4173 C CA . GLY A 1 535 ? -3.922 -6.221 16.371 1.00 92.44 535 GLY A CA 1
ATOM 4174 C C . GLY A 1 535 ? -5.293 -5.647 16.735 1.00 92.44 535 GLY A C 1
ATOM 4175 O O . GLY A 1 535 ? -5.382 -4.446 16.970 1.00 92.44 535 GLY A O 1
ATOM 4176 N N . ARG A 1 536 ? -6.368 -6.453 16.767 1.00 93.38 536 ARG A N 1
ATOM 4177 C CA . ARG A 1 536 ? -7.747 -5.977 17.003 1.00 93.38 536 ARG A CA 1
ATOM 4178 C C . ARG A 1 536 ? -7.858 -5.054 18.217 1.00 93.38 536 ARG A C 1
ATOM 4180 O O . ARG A 1 536 ? -8.408 -3.964 18.103 1.00 93.38 536 ARG A O 1
ATOM 4187 N N . GLU A 1 537 ? -7.359 -5.485 19.372 1.00 92.81 537 GLU A N 1
ATOM 4188 C CA . GLU A 1 537 ? -7.487 -4.702 20.605 1.00 92.81 537 GLU A CA 1
ATOM 4189 C C . GLU A 1 537 ? -6.619 -3.442 20.585 1.00 92.81 537 GLU A C 1
ATOM 4191 O O . GLU A 1 537 ? -7.096 -2.379 20.979 1.00 92.81 537 GLU A O 1
ATOM 4196 N N . ILE A 1 538 ? -5.409 -3.531 20.027 1.00 94.31 538 ILE A N 1
ATOM 4197 C CA . ILE A 1 538 ? -4.501 -2.392 19.833 1.00 94.31 538 ILE A CA 1
ATOM 4198 C C . ILE A 1 538 ? -5.163 -1.326 18.947 1.00 94.31 538 ILE A C 1
ATOM 4200 O O . ILE A 1 538 ? -5.208 -0.157 19.320 1.00 94.31 538 ILE A O 1
ATOM 4204 N N . ALA A 1 539 ? -5.750 -1.729 17.817 1.00 94.62 539 ALA A N 1
ATOM 4205 C CA . ALA A 1 539 ? -6.410 -0.821 16.881 1.00 94.62 539 ALA A CA 1
ATOM 4206 C C . ALA A 1 539 ? -7.648 -0.141 17.489 1.00 94.62 539 ALA A C 1
ATOM 4208 O O . ALA A 1 539 ? -7.865 1.055 17.287 1.00 94.62 539 ALA A O 1
ATOM 4209 N N . ILE A 1 540 ? -8.454 -0.878 18.268 1.00 95.44 540 ILE A N 1
ATOM 4210 C CA . ILE A 1 540 ? -9.608 -0.286 18.957 1.00 95.44 540 ILE A CA 1
ATOM 4211 C C . ILE A 1 540 ? -9.132 0.705 20.021 1.00 95.44 540 ILE A C 1
ATOM 4213 O O . ILE A 1 540 ? -9.686 1.795 20.113 1.00 95.44 540 ILE A O 1
ATOM 4217 N N . MET A 1 541 ? -8.112 0.356 20.810 1.00 94.88 541 MET A N 1
ATOM 4218 C CA . MET A 1 541 ? -7.550 1.260 21.817 1.00 94.88 541 MET A CA 1
ATOM 4219 C C . MET A 1 541 ? -6.976 2.529 21.190 1.00 94.88 541 MET A C 1
ATOM 4221 O O . MET A 1 541 ? -7.261 3.613 21.687 1.00 94.88 541 MET A O 1
ATOM 4225 N N . PHE A 1 542 ? -6.252 2.403 20.076 1.00 95.81 542 PHE A N 1
ATOM 4226 C CA . PHE A 1 542 ? -5.776 3.541 19.295 1.00 95.81 542 PHE A CA 1
ATOM 4227 C C . PHE A 1 542 ? -6.933 4.476 18.928 1.00 95.81 542 PHE A C 1
ATOM 4229 O O . PHE A 1 542 ? -6.930 5.643 19.311 1.00 95.81 542 PHE A O 1
ATOM 4236 N N . CYS A 1 543 ? -7.974 3.954 18.270 1.00 96.00 543 CYS A N 1
ATOM 4237 C CA . CYS A 1 543 ? -9.116 4.771 17.862 1.00 96.00 543 CYS A CA 1
ATOM 4238 C C . CYS A 1 543 ? -9.843 5.391 19.067 1.00 96.00 543 CYS A C 1
ATOM 4240 O O . CYS A 1 543 ? -10.217 6.557 19.018 1.00 96.00 543 CYS A O 1
ATOM 4242 N N . VAL A 1 544 ? -10.039 4.639 20.154 1.00 96.81 544 VAL A N 1
ATOM 4243 C CA . VAL A 1 544 ? -10.726 5.122 21.364 1.00 96.81 544 VAL A CA 1
ATOM 4244 C C . VAL A 1 544 ? -9.963 6.256 22.036 1.00 96.81 544 VAL A C 1
ATOM 4246 O O . VAL A 1 544 ? -10.564 7.290 22.327 1.00 96.81 544 VAL A O 1
ATOM 4249 N N . GLU A 1 545 ? -8.663 6.091 22.280 1.00 96.25 545 GLU A N 1
ATOM 4250 C CA . GLU A 1 545 ? -7.880 7.111 22.979 1.00 96.25 545 GLU A CA 1
ATOM 4251 C C . GLU A 1 545 ? -7.697 8.367 22.122 1.00 96.25 545 GLU A C 1
ATOM 4253 O O . GLU A 1 545 ? -7.872 9.475 22.627 1.00 96.25 545 GLU A O 1
ATOM 4258 N N . LEU A 1 546 ? -7.466 8.229 20.812 1.00 95.12 546 LEU A N 1
ATOM 4259 C CA . LEU A 1 546 ? -7.385 9.393 19.928 1.00 95.12 546 LEU A CA 1
ATOM 4260 C C . LEU A 1 546 ? -8.731 10.125 19.827 1.00 95.12 546 LEU A C 1
ATOM 4262 O O . LEU A 1 546 ? -8.748 11.353 19.884 1.00 95.12 546 LEU A O 1
ATOM 4266 N N . ILE A 1 547 ? -9.860 9.403 19.756 1.00 96.25 547 ILE A N 1
ATOM 4267 C CA . ILE A 1 547 ? -11.200 10.014 19.801 1.00 96.25 547 ILE A CA 1
ATOM 4268 C C . ILE A 1 547 ? -11.414 10.765 21.118 1.00 96.25 547 ILE A C 1
ATOM 4270 O O . ILE A 1 547 ? -11.911 11.887 21.089 1.00 96.25 547 ILE A O 1
ATOM 4274 N N . LYS A 1 548 ? -10.999 10.206 22.262 1.00 95.94 548 LYS A N 1
ATOM 4275 C CA . LYS A 1 548 ? -11.069 10.893 23.564 1.00 95.94 548 LYS A CA 1
ATOM 4276 C C . LYS A 1 548 ? -10.252 12.187 23.577 1.00 95.94 548 LYS A C 1
ATOM 4278 O O . LYS A 1 548 ? -10.739 13.191 24.097 1.00 95.94 548 LYS A O 1
ATOM 4283 N N . LEU A 1 549 ? -9.051 12.181 22.994 1.00 94.50 549 LEU A N 1
ATOM 4284 C CA . LEU A 1 549 ? -8.206 13.375 22.886 1.00 94.50 549 LEU A CA 1
ATOM 4285 C C . LEU A 1 549 ? -8.894 14.478 22.075 1.00 94.50 549 LEU A C 1
ATOM 4287 O O . LEU A 1 549 ? -9.053 15.594 22.573 1.00 94.50 549 LEU A O 1
ATOM 4291 N N . VAL A 1 550 ? -9.374 14.168 20.865 1.00 93.50 550 VAL A N 1
ATOM 4292 C CA . VAL A 1 550 ? -10.020 15.175 20.004 1.00 93.50 550 VAL A CA 1
ATOM 4293 C C . VAL A 1 550 ? -11.405 15.589 20.510 1.00 93.50 550 VAL A C 1
ATOM 4295 O O . VAL A 1 550 ? -11.803 16.738 20.337 1.00 93.50 550 VAL A O 1
ATOM 4298 N N . ALA A 1 551 ? -12.122 14.709 21.214 1.00 94.31 551 ALA A N 1
ATOM 4299 C CA . ALA A 1 551 ? -13.384 15.040 21.877 1.00 94.31 551 ALA A CA 1
ATOM 4300 C C . ALA A 1 551 ? -13.203 16.061 23.013 1.00 94.31 551 ALA A C 1
ATOM 4302 O O . ALA A 1 551 ? -14.123 16.827 23.304 1.00 94.31 551 ALA A O 1
ATOM 4303 N N . GLY A 1 552 ? -12.007 16.123 23.609 1.00 92.06 552 GLY A N 1
ATOM 4304 C CA . GLY A 1 552 ? -11.629 17.137 24.593 1.00 92.06 552 GLY A CA 1
ATOM 4305 C C . GLY A 1 552 ? -11.419 18.544 24.016 1.00 92.06 552 GLY A C 1
ATOM 4306 O O . GLY A 1 552 ? -11.344 19.507 24.784 1.00 92.06 552 GLY A O 1
ATOM 4307 N N . LEU A 1 553 ? -11.340 18.693 22.688 1.00 90.38 553 LEU A N 1
ATOM 4308 C CA . LEU A 1 553 ? -11.178 19.989 22.030 1.00 90.38 553 LEU A CA 1
ATOM 4309 C C . LEU A 1 553 ? -12.494 20.776 22.017 1.00 90.38 553 LEU A C 1
ATOM 4311 O O . LEU A 1 553 ? -13.570 20.265 21.700 1.00 90.38 553 LEU A O 1
ATOM 4315 N N . LYS A 1 554 ? -12.409 22.071 22.331 1.00 86.62 554 LYS A N 1
ATOM 4316 C CA . LYS A 1 554 ? -13.577 22.959 22.358 1.00 86.62 554 LYS A CA 1
ATOM 4317 C C . LYS A 1 554 ? -13.956 23.384 20.944 1.00 86.62 554 LYS A C 1
ATOM 4319 O O . LYS A 1 554 ? -13.123 23.920 20.224 1.00 86.62 554 LYS A O 1
ATOM 4324 N N . ASN A 1 555 ? -15.235 23.241 20.593 1.00 87.94 555 ASN A N 1
ATOM 4325 C CA . ASN A 1 555 ? -15.790 23.657 19.298 1.00 87.94 555 ASN A CA 1
ATOM 4326 C C . ASN A 1 555 ? -15.082 23.036 18.078 1.00 87.94 555 ASN A C 1
ATOM 4328 O O . ASN A 1 555 ? -15.027 23.672 17.022 1.00 87.94 555 ASN A O 1
ATOM 4332 N N . LEU A 1 556 ? -14.553 21.812 18.214 1.00 90.06 556 LEU A N 1
ATOM 4333 C CA . LEU A 1 556 ? -13.974 21.087 17.086 1.00 90.06 556 LEU A CA 1
ATOM 4334 C C . LEU A 1 556 ? -15.020 20.913 15.979 1.00 90.06 556 LEU A C 1
ATOM 4336 O O . LEU A 1 556 ? -16.139 20.465 16.232 1.00 90.06 556 LEU A O 1
ATOM 4340 N N . ARG A 1 557 ? -14.640 21.272 14.754 1.00 88.06 557 ARG A N 1
ATOM 4341 C CA . ARG A 1 557 ? -15.465 21.149 13.551 1.00 88.06 557 ARG A CA 1
ATOM 4342 C C . ARG A 1 557 ? -14.574 21.037 12.311 1.00 88.06 557 ARG A C 1
ATOM 4344 O O . ARG A 1 557 ? -13.449 21.537 12.359 1.00 88.06 557 ARG A O 1
ATOM 4351 N N . PRO A 1 558 ? -15.073 20.457 11.207 1.00 88.56 558 PRO A N 1
ATOM 4352 C CA . PRO A 1 558 ? -14.372 20.495 9.929 1.00 88.56 558 PRO A CA 1
ATOM 4353 C C . PRO A 1 558 ? -14.039 21.932 9.500 1.00 88.56 558 PRO A C 1
ATOM 4355 O O . PRO A 1 558 ? -14.808 22.867 9.759 1.00 88.56 558 PRO A O 1
ATOM 4358 N N . ALA A 1 559 ? -12.891 22.107 8.844 1.00 86.12 559 ALA A N 1
ATOM 4359 C CA . ALA A 1 559 ? -12.523 23.378 8.229 1.00 86.12 559 ALA A CA 1
ATOM 4360 C C . ALA A 1 559 ? -13.522 23.749 7.107 1.00 86.12 559 ALA A C 1
ATOM 4362 O O . ALA A 1 559 ? -14.142 22.870 6.514 1.00 86.12 559 ALA A O 1
ATOM 4363 N N . PRO A 1 560 ? -13.733 25.041 6.807 1.00 84.94 560 PRO A N 1
ATOM 4364 C CA . PRO A 1 560 ? -14.623 25.440 5.719 1.00 84.94 560 PRO A CA 1
ATOM 4365 C C . PRO A 1 560 ? -14.040 25.090 4.338 1.00 84.94 560 PRO A C 1
ATOM 4367 O O . PRO A 1 560 ? -12.843 25.259 4.106 1.00 84.94 560 PRO A O 1
ATOM 4370 N N . GLY A 1 561 ? -14.914 24.696 3.406 1.00 85.25 561 GLY A N 1
ATOM 4371 C CA . GLY A 1 561 ? -14.550 24.340 2.029 1.00 85.25 561 GLY A CA 1
ATOM 4372 C C . GLY A 1 561 ? -13.806 23.007 1.930 1.00 85.25 561 GLY A C 1
ATOM 4373 O O . GLY A 1 561 ? -13.862 22.192 2.848 1.00 85.25 561 GLY A O 1
ATOM 4374 N N . ASP A 1 562 ? -13.076 22.821 0.831 1.00 77.69 562 ASP A N 1
ATOM 4375 C CA . ASP A 1 562 ? -12.370 21.580 0.485 1.00 77.69 562 ASP A CA 1
ATOM 4376 C C . ASP A 1 562 ? -11.438 21.051 1.589 1.00 77.69 562 ASP A C 1
ATOM 4378 O O . ASP A 1 562 ? -11.251 19.843 1.692 1.00 77.69 562 ASP A O 1
ATOM 4382 N N . MET A 1 563 ? -10.886 21.928 2.439 1.00 77.69 563 MET A N 1
ATOM 4383 C CA . MET A 1 563 ? -9.997 21.544 3.549 1.00 77.69 563 MET A CA 1
ATOM 4384 C C . MET A 1 563 ? -10.694 20.710 4.637 1.00 77.69 563 MET A C 1
ATOM 4386 O O . MET A 1 563 ? -10.023 20.052 5.425 1.00 77.69 563 MET A O 1
ATOM 4390 N N . GLY A 1 564 ? -12.024 20.783 4.749 1.00 78.44 564 GLY A N 1
ATOM 4391 C CA . GLY A 1 564 ? -12.802 19.998 5.713 1.00 78.44 564 GLY A CA 1
ATOM 4392 C C . GLY A 1 564 ? -13.520 18.798 5.105 1.00 78.44 564 GLY A C 1
ATOM 4393 O O . GLY A 1 564 ? -14.271 18.126 5.816 1.00 78.44 564 GLY A O 1
ATOM 4394 N N . GLU A 1 565 ? -13.339 18.540 3.810 1.00 79.88 565 GLU A N 1
ATOM 4395 C CA . GLU A 1 565 ? -14.032 17.464 3.111 1.00 79.88 565 GLU A CA 1
ATOM 4396 C C . GLU A 1 565 ? -13.221 16.167 3.125 1.00 79.88 565 GLU A C 1
ATOM 4398 O O . GLU A 1 565 ? -12.076 16.115 2.687 1.00 79.88 565 GLU A O 1
ATOM 4403 N N . PHE A 1 566 ? -13.858 15.081 3.565 1.00 78.94 566 PHE A N 1
ATOM 4404 C CA . PHE A 1 566 ? -13.334 13.732 3.374 1.00 78.94 566 PHE A CA 1
ATOM 4405 C C . PHE A 1 566 ? -13.796 13.216 2.008 1.00 78.94 566 PHE A C 1
ATOM 4407 O O . PHE A 1 566 ? -14.941 12.785 1.835 1.00 78.94 566 PHE A O 1
ATOM 4414 N N . LYS A 1 567 ? -12.919 13.301 1.008 1.00 79.38 567 LYS A N 1
ATOM 4415 C CA . LYS A 1 567 ? -13.262 13.001 -0.386 1.00 79.38 567 LYS A CA 1
ATOM 4416 C C . LYS A 1 567 ? -13.261 11.489 -0.617 1.00 79.38 567 LYS A C 1
ATOM 4418 O O . LYS A 1 567 ? -12.257 10.814 -0.410 1.00 79.38 567 LYS A O 1
ATOM 4423 N N . SER A 1 568 ? -14.392 10.936 -1.056 1.00 80.75 568 SER A N 1
ATOM 4424 C CA . SER A 1 568 ? -14.499 9.513 -1.400 1.00 80.75 568 SER A CA 1
ATOM 4425 C C . SER A 1 568 ? -15.531 9.248 -2.495 1.00 80.75 568 SER A C 1
ATOM 4427 O O . SER A 1 568 ? -16.493 9.998 -2.655 1.00 80.75 568 SER A O 1
ATOM 4429 N N . ILE A 1 569 ? -15.333 8.162 -3.241 1.00 82.88 569 ILE A N 1
ATOM 4430 C CA . ILE A 1 569 ? -16.248 7.657 -4.269 1.00 82.88 569 ILE A CA 1
ATOM 4431 C C . ILE A 1 569 ? -16.428 6.145 -4.130 1.00 82.88 569 ILE A C 1
ATOM 4433 O O . ILE A 1 569 ? -15.612 5.449 -3.525 1.00 82.88 569 ILE A O 1
ATOM 4437 N N . VAL A 1 570 ? -17.497 5.613 -4.718 1.00 82.31 570 VAL A N 1
ATOM 4438 C CA . VAL A 1 570 ? -17.714 4.166 -4.815 1.00 82.31 570 VAL A CA 1
ATOM 4439 C C . VAL A 1 570 ? -17.431 3.723 -6.243 1.00 82.31 570 VAL A C 1
ATOM 4441 O O . VAL A 1 570 ? -18.090 4.178 -7.177 1.00 82.31 570 VAL A O 1
ATOM 4444 N N . VAL A 1 571 ? -16.467 2.818 -6.405 1.00 76.06 571 VAL A N 1
ATOM 4445 C CA . VAL A 1 571 ? -16.154 2.170 -7.683 1.00 76.06 571 VAL A CA 1
ATOM 4446 C C . VAL A 1 571 ? -16.610 0.717 -7.584 1.00 76.06 571 VAL A C 1
ATOM 4448 O O . VAL A 1 571 ? -16.131 -0.054 -6.750 1.00 76.06 571 VAL A O 1
ATOM 4451 N N . GLY A 1 572 ? -17.605 0.342 -8.391 1.00 78.62 572 GLY A N 1
ATOM 4452 C CA . GLY A 1 572 ? -18.287 -0.945 -8.243 1.00 78.62 572 GLY A CA 1
ATOM 4453 C C . GLY A 1 572 ? -19.013 -1.045 -6.896 1.00 78.62 572 GLY A C 1
ATOM 4454 O O . GLY A 1 572 ? -19.998 -0.348 -6.675 1.00 78.62 572 GLY A O 1
ATOM 4455 N N . GLN A 1 573 ? -18.537 -1.919 -6.003 1.00 74.94 573 GLN A N 1
ATOM 4456 C CA . GLN A 1 573 ? -19.059 -2.082 -4.632 1.00 74.94 573 GLN A CA 1
ATOM 4457 C C . GLN A 1 573 ? -18.053 -1.654 -3.548 1.00 74.94 573 GLN A C 1
ATOM 4459 O O . GLN A 1 573 ? -18.319 -1.822 -2.358 1.00 74.94 573 GLN A O 1
ATOM 4464 N N . GLN A 1 574 ? -16.901 -1.113 -3.950 1.00 76.81 574 GLN A N 1
ATOM 4465 C CA . GLN A 1 574 ? -15.813 -0.732 -3.058 1.00 76.81 574 GLN A CA 1
ATOM 4466 C C . GLN A 1 574 ? -15.791 0.791 -2.894 1.00 76.81 574 GLN A C 1
ATOM 4468 O O . GLN A 1 574 ? -15.797 1.530 -3.881 1.00 76.81 574 GLN A O 1
ATOM 4473 N N . LYS A 1 575 ? -15.769 1.264 -1.646 1.00 79.00 575 LYS A N 1
ATOM 4474 C CA . LYS A 1 575 ? -15.508 2.674 -1.330 1.00 79.00 575 LYS A CA 1
ATOM 4475 C C . LYS A 1 575 ? -14.006 2.931 -1.441 1.00 79.00 575 LYS A C 1
ATOM 4477 O O . LYS A 1 575 ? -13.216 2.118 -0.966 1.00 79.00 575 LYS A O 1
ATOM 4482 N N . ASN A 1 576 ? -13.651 4.063 -2.031 1.00 77.81 576 ASN A N 1
ATOM 4483 C CA . ASN A 1 576 ? -12.285 4.530 -2.197 1.00 77.81 576 ASN A CA 1
ATOM 4484 C C . ASN A 1 576 ? -12.203 6.021 -1.844 1.00 77.81 576 ASN A C 1
ATOM 4486 O O . ASN A 1 576 ? -13.136 6.774 -2.122 1.00 77.81 576 ASN A O 1
ATOM 4490 N N . CYS A 1 577 ? -11.101 6.439 -1.242 1.00 77.94 577 CYS A N 1
ATOM 4491 C CA . CYS A 1 577 ? -10.796 7.821 -0.891 1.00 77.94 577 CYS A CA 1
ATOM 4492 C C . CYS A 1 577 ? -10.043 8.507 -2.037 1.00 77.94 577 CYS A C 1
ATOM 4494 O O . CYS A 1 577 ? -9.426 7.834 -2.862 1.00 77.94 577 CYS A O 1
ATOM 4496 N N . LEU A 1 578 ? -10.127 9.831 -2.113 1.00 75.00 578 LEU A N 1
ATOM 4497 C CA . LEU A 1 578 ? -9.500 10.640 -3.157 1.00 75.00 578 LEU A CA 1
ATOM 4498 C C . LEU A 1 578 ? -8.461 11.584 -2.556 1.00 75.00 578 LEU A C 1
ATOM 4500 O O . LEU A 1 578 ? -8.710 12.153 -1.495 1.00 75.00 578 LEU A O 1
ATOM 4504 N N . SER A 1 579 ? -7.362 11.811 -3.279 1.00 69.31 579 SER A N 1
ATOM 4505 C CA . SER A 1 579 ? -6.387 12.847 -2.924 1.00 69.31 579 SER A CA 1
ATOM 4506 C C . SER A 1 579 ? -7.010 14.249 -2.930 1.00 69.31 579 SER A C 1
ATOM 4508 O O . SER A 1 579 ? -8.033 14.499 -3.576 1.00 69.31 579 SER A O 1
ATOM 4510 N N . GLU A 1 580 ? -6.364 15.201 -2.248 1.00 65.69 580 GLU A N 1
ATOM 4511 C CA . GLU A 1 580 ? -6.825 16.595 -2.156 1.00 65.69 580 GLU A CA 1
ATOM 4512 C C . GLU A 1 580 ? -7.072 17.228 -3.538 1.00 65.69 580 GLU A C 1
ATOM 4514 O O . GLU A 1 580 ? -8.075 17.917 -3.744 1.00 65.69 580 GLU A O 1
ATOM 4519 N N . ASP A 1 581 ? -6.194 16.941 -4.498 1.00 66.88 581 ASP A N 1
ATOM 4520 C CA . ASP A 1 581 ? -6.248 17.432 -5.876 1.00 66.88 581 ASP A CA 1
ATOM 4521 C C . ASP A 1 581 ? -7.115 16.576 -6.818 1.00 66.88 581 ASP A C 1
ATOM 4523 O O . ASP A 1 581 ? -7.159 16.848 -8.018 1.00 66.88 581 ASP A O 1
ATOM 4527 N N . TRP A 1 582 ? -7.815 15.566 -6.286 1.00 69.50 582 TRP A N 1
ATOM 4528 C CA . TRP A 1 582 ? -8.679 14.635 -7.021 1.00 69.50 582 TRP A CA 1
ATOM 4529 C C . TRP A 1 582 ? -7.957 13.778 -8.074 1.00 69.50 582 TRP A C 1
ATOM 4531 O O . TRP A 1 582 ? -8.615 13.138 -8.897 1.00 69.50 582 TRP A O 1
ATOM 4541 N N . SER A 1 583 ? -6.621 13.757 -8.077 1.00 65.31 583 SER A N 1
ATOM 4542 C CA . SER A 1 583 ? -5.838 13.046 -9.092 1.00 65.31 583 SER A CA 1
ATOM 4543 C C . SER A 1 583 ? -5.632 11.560 -8.788 1.00 65.31 583 SER A C 1
ATOM 4545 O O . SER A 1 583 ? -5.349 10.793 -9.711 1.00 65.31 583 SER A O 1
ATOM 4547 N N . LYS A 1 584 ? -5.801 11.136 -7.527 1.00 67.19 584 LYS A N 1
ATOM 4548 C CA . LYS A 1 584 ? -5.549 9.761 -7.073 1.00 67.19 584 LYS A CA 1
ATOM 4549 C C . LYS A 1 584 ? -6.729 9.176 -6.316 1.00 67.19 584 LYS A C 1
ATOM 4551 O O . LYS A 1 584 ? -7.411 9.875 -5.573 1.00 67.19 584 LYS A O 1
ATOM 4556 N N . LEU A 1 585 ? -6.904 7.868 -6.469 1.00 69.31 585 LEU A N 1
ATOM 4557 C CA . LEU A 1 585 ? -7.881 7.050 -5.762 1.00 69.31 585 LEU A CA 1
ATOM 4558 C C . LEU A 1 585 ? -7.139 6.042 -4.877 1.00 69.31 585 LEU A C 1
ATOM 4560 O O . LEU A 1 585 ? -6.213 5.408 -5.366 1.00 69.31 585 LEU A O 1
ATOM 4564 N N . THR A 1 586 ? -7.541 5.867 -3.621 1.00 68.62 586 THR A N 1
ATOM 4565 C CA . THR A 1 586 ? -6.903 4.943 -2.666 1.00 68.62 586 THR A CA 1
ATOM 4566 C C . THR A 1 586 ? -7.929 4.212 -1.806 1.00 68.62 586 THR A C 1
ATOM 4568 O O . THR A 1 586 ? -9.026 4.706 -1.558 1.00 68.62 586 THR A O 1
ATOM 4571 N N . LEU A 1 587 ? -7.595 3.011 -1.331 1.00 67.69 587 LEU A N 1
ATOM 4572 C CA . LEU A 1 587 ? -8.423 2.283 -0.358 1.00 67.69 587 LEU A CA 1
ATOM 4573 C C . LEU A 1 587 ? -8.292 2.846 1.061 1.00 67.69 587 LEU A C 1
ATOM 4575 O O . LEU A 1 587 ? -9.122 2.543 1.915 1.00 67.69 587 LEU A O 1
ATOM 4579 N N . ASP A 1 588 ? -7.249 3.632 1.314 1.00 68.19 588 ASP A N 1
ATOM 4580 C CA . ASP A 1 588 ? -6.858 4.091 2.638 1.00 68.19 588 ASP A CA 1
ATOM 4581 C C . ASP A 1 588 ? -6.649 5.611 2.614 1.00 68.19 588 ASP A C 1
ATOM 4583 O O . ASP A 1 588 ? -5.795 6.076 1.860 1.00 68.19 588 ASP A O 1
ATOM 4587 N N . PRO A 1 589 ? -7.387 6.392 3.421 1.00 64.31 589 PRO A N 1
ATOM 4588 C CA . PRO A 1 589 ? -7.333 7.858 3.413 1.00 64.31 589 PRO A CA 1
ATOM 4589 C C . PRO A 1 589 ? -6.041 8.443 4.005 1.00 64.31 589 PRO A C 1
ATOM 4591 O O . PRO A 1 589 ? -6.012 9.613 4.359 1.00 64.31 589 PRO A O 1
ATOM 4594 N N . THR A 1 590 ? -5.021 7.615 4.240 1.00 63.50 590 THR A N 1
ATOM 4595 C CA . THR A 1 590 ? -3.722 8.037 4.783 1.00 63.50 590 THR A CA 1
ATOM 4596 C C . THR A 1 590 ? -2.545 7.513 3.968 1.00 63.50 590 THR A C 1
ATOM 4598 O O . THR A 1 590 ? -1.393 7.583 4.410 1.00 63.50 590 THR A O 1
ATOM 4601 N N . ASN A 1 591 ? -2.822 6.913 2.807 1.00 60.25 591 ASN A N 1
ATOM 4602 C CA . ASN A 1 591 ? -1.813 6.297 1.958 1.00 60.25 591 ASN A CA 1
ATOM 4603 C C . ASN A 1 591 ? -2.108 6.537 0.472 1.00 60.25 591 ASN A C 1
ATOM 4605 O O . ASN A 1 591 ? -3.228 6.320 0.015 1.00 60.25 591 ASN A O 1
ATOM 4609 N N . ASP A 1 592 ? -1.066 6.865 -0.290 1.00 49.06 592 ASP A N 1
ATOM 4610 C CA . ASP A 1 592 ? -1.054 7.138 -1.737 1.00 49.06 592 ASP A CA 1
ATOM 4611 C C . ASP A 1 592 ? -1.248 5.878 -2.610 1.00 49.06 592 ASP A C 1
ATOM 4613 O O . ASP A 1 592 ? -0.690 5.770 -3.700 1.00 49.06 592 ASP A O 1
ATOM 4617 N N . LEU A 1 593 ? -2.009 4.879 -2.154 1.00 47.81 593 LEU A N 1
ATOM 4618 C CA . LEU A 1 593 ? -2.193 3.623 -2.889 1.00 47.81 593 LEU A CA 1
ATOM 4619 C C . LEU A 1 593 ? -3.088 3.826 -4.111 1.00 47.81 593 LEU A C 1
ATOM 4621 O O . LEU A 1 593 ? -4.286 3.580 -4.046 1.00 47.81 593 LEU A O 1
ATOM 4625 N N . GLU A 1 594 ? -2.489 4.266 -5.214 1.00 42.03 594 GLU A N 1
ATOM 4626 C CA . GLU A 1 594 ? -3.176 4.567 -6.468 1.00 42.03 594 GLU A CA 1
ATOM 4627 C C . GLU A 1 594 ? -4.000 3.378 -6.994 1.00 42.03 594 GLU A C 1
ATOM 4629 O O . GLU A 1 594 ? -3.517 2.252 -7.141 1.00 42.03 594 GLU A O 1
ATOM 4634 N N . ILE A 1 595 ? -5.259 3.664 -7.320 1.00 31.86 595 ILE A N 1
ATOM 4635 C CA . ILE A 1 595 ? -6.112 2.891 -8.215 1.00 31.86 595 ILE A CA 1
ATOM 4636 C C . ILE A 1 595 ? -6.376 3.776 -9.437 1.00 31.86 595 ILE A C 1
ATOM 4638 O O . ILE A 1 595 ? -7.064 4.790 -9.324 1.00 31.86 595 ILE A O 1
ATOM 4642 N N . ALA A 1 596 ? -5.838 3.430 -10.605 1.00 26.00 596 ALA A N 1
ATOM 4643 C CA . ALA A 1 596 ? -6.217 4.107 -11.842 1.00 26.00 596 ALA A CA 1
ATOM 4644 C C . ALA A 1 596 ? -7.700 3.838 -12.160 1.00 26.00 596 ALA A C 1
ATOM 4646 O O . ALA A 1 596 ? -8.161 2.697 -12.068 1.00 26.00 596 ALA A O 1
ATOM 4647 N N . LEU A 1 597 ? -8.432 4.903 -12.509 1.00 28.28 597 LEU A N 1
ATOM 4648 C CA . LEU A 1 597 ? -9.837 4.868 -12.940 1.00 28.28 597 LEU A CA 1
ATOM 4649 C C . LEU A 1 597 ? -10.025 4.214 -14.314 1.00 28.28 597 LEU A C 1
ATOM 4651 O O . LEU A 1 597 ? -9.217 4.510 -15.227 1.00 28.28 597 LEU A O 1
#

Mean predicted aligned error: 9.69 Å

Foldseek 3Di:
DVVVVVVCVVVVPAAQQVLCVVLVHDRDFALCQQPVPPVSSVVCCVVPVTSRRHHNPNSQVRGFFADDDVVDPRRRGHPSVVSVVVVVVVVCQCVDCVNDPCQDCVNLPPVRNLLQFFDCVQVNRDPQLLVCLVVPQQDFLFALCRSCVPDDLVVSCVVCVVVVNNLSHDSDHGDHHFDFAEDQAQQQLQVLQVCCVFWWQCLLVLVQSLCSRVRDHCCQDLRNTDDPSSLVLLVLVLCLCPVDPVNVVVLLVLLQPVLLVLQVVLWDDDDDPDIDAAAQDADPPLPRSCVVPDPPDPDPPLSNHSQQLSLLVVLCVSLVFQECDPVRVPRPDHSSLLLSQLLLLLLLRPLPQRSSCNSVSSVSNSVSLVVQLVRSVVVLVCCVPVVPPDGSSVSQNVVPVPCSSVSSSVLSSLRRLVLSLLLVQLVLLCQDPVNVVVLVLLLVLLVVPDPVSLLQLLLQSLLSSLQRDQDKGKIAGCDWDADPNDTDHHGRIHIHGQSSNLQNCVPDPPSNDRDGPDPPSSRCNQPDDSRRNSCVVVSSSSSSSSSSSQSPDPPDHADPDLRRDFAWDDDPNGIWTADSVRPATHSGRHHRSGNDD

pLDDT: mean 83.69, std 14.15, range [26.0, 97.94]

InterPro domains:
  IPR001128 Cytochrome P450 [PF00067] (461-541)
  IPR002397 Cytochrome P450, B-class [PR00359] (475-502)
  IPR002397 Cytochrome P450, B-class [PR00359] (503-518)
  IPR002397 Cytochrome P450, B-class [PR00359] (524-533)
  IPR002397 Cytochrome P450, B-class [PR00359] (533-544)
  IPR010255 Haem peroxidase superfamily [SSF48113] (3-146)
  IPR017972 Cytochrome P450, conserved site [PS00086] (526-535)
  IPR019791 Haem peroxidase, animal-type [PF03098] (5-117)
  IPR019791 Haem peroxidase, animal-type [PS50292] (1-179)
  IPR036396 Cytochrome P450 superfamily [G3DSA:1.10.630.10] (143-579)
  IPR036396 Cytochrome P450 superfamily [SSF48264] (131-566)
  IPR037120 Haem peroxidase domain superfamily, animal type [G3DSA:1.10.640.10] (1-139)
  IPR050783 Oxylipin biosynthesis and metabolism [PTHR11903] (5-472)

Nearest PDB structures (foldseek):
  7q6x-assembly6_F  TM=7.294E-01  e=2.249E-09  Streptomyces antibioticus
  7q89-assembly5_E  TM=7.155E-01  e=1.374E-09  Streptomyces antibioticus
  6j87-assembly1_A  TM=7.236E-01  e=9.430E-09  Streptoalloteichus hindustanus
  6zi2-assembly5_E  TM=6.768E-01  e=1.349E-08  Streptomyces antibioticus
  5de9-assembly2_B  TM=6.836E-01  e=5.554E-07  Streptomyces coelicolor

Organism: Mollisia scopiformis (NCBI:txid149040)

Secondary structure (DSSP, 8-state):
-HHHHHHHHHTTPPBHHHHHHHTTPPPP-SHHHH-S-HHHHHHHHHH-SSGGG-BHHHHHHHSPBPPP-SSS-----BHHHHHHHHHHHHHHHHH-HHHHTS-SHHHHHHHHHHHT---TTTGGG--THHHHTTSTTTS-TTBHHHHSTTS-HHHHHHHHHHTT-GGGSB-PPP------EEE--HHHHHHHHT-TTTEE-SHHHHHHTT-TTT----TTSTTS-SSHHHHHHHHHHHHHHHSSSHHHHHHHHHHHHHHHHHHHHTEEE-STT-EEE-SS--------TTTTT--S---GGGG-SSHHHHHHHHHHHHTT--B--SS-TT-SB-HHHHHHHHHHHHHHHH--S-TTTHHHHHHHHHHHHHHHHHHHHHHHHHHHHHT---TTHHHHHTT-TTTHHHHHHHHHHHHTTHHHHHHHHHHHHHHSGGGHHHHHHHHHHHHH-SHHHHHHHHHHHHHHHHHH---EEEEEE-S-EEETTEEE-TT-EEEEEHHHHHT-TTTSSSTTS--TT--GGG-GGG--GGGS-TTHHHHHHHHHHHHHHHHTSTT--PPSGGGG---EEEETTEEEEE-TTS--EESSTTS------